Protein AF-0000000081413022 (afdb_homodimer)

Radius of gyration: 28.05 Å; Cα contacts (8 Å, |Δi|>4): 1231; chains: 2; bounding box: 84×84×66 Å

Solvent-accessible surface area (backbone atoms only — not comparable to full-atom values): 35913 Å² total; per-residue (Å²): 125,81,43,33,35,35,35,65,49,37,68,50,29,44,58,61,44,54,78,77,41,22,59,56,44,47,51,43,46,50,52,48,34,51,29,38,69,67,60,55,87,42,55,24,26,41,65,64,42,67,49,51,35,17,70,70,65,51,38,84,43,49,66,56,30,42,58,44,55,70,74,46,70,88,80,61,62,70,33,35,52,45,52,44,48,40,43,51,48,36,68,71,62,36,47,58,38,66,72,65,55,46,81,61,46,71,40,67,76,44,71,50,63,39,70,69,77,71,95,51,57,70,69,55,38,52,50,50,50,52,50,53,50,42,44,30,48,28,33,59,73,62,74,44,46,52,32,32,33,45,43,44,76,94,61,40,85,66,54,58,46,38,39,37,42,32,34,32,61,42,56,37,71,79,84,80,74,71,71,70,30,82,45,68,28,74,32,44,43,28,76,37,66,66,60,53,44,31,70,46,58,18,67,62,44,33,54,71,36,52,83,87,45,42,67,59,15,41,50,23,30,7,35,34,52,18,58,75,50,71,63,74,33,57,49,62,57,77,88,39,46,47,78,18,83,50,22,57,60,26,20,54,76,67,34,33,29,58,86,35,89,38,13,67,50,40,49,52,40,52,12,24,46,40,16,70,51,52,84,48,70,79,38,74,32,41,71,42,93,87,38,88,48,59,33,65,58,58,65,24,39,32,31,33,30,62,56,34,83,62,93,65,33,28,29,42,28,30,35,34,37,90,89,61,34,33,31,39,10,28,45,34,47,67,88,61,73,66,78,51,67,92,123,82,44,34,34,35,34,64,50,36,70,51,29,42,58,61,45,53,79,78,41,24,59,55,44,46,51,43,45,49,53,49,34,51,28,38,67,68,61,56,86,44,57,26,27,42,65,64,41,66,49,51,34,17,70,70,65,52,38,84,42,50,65,56,30,43,57,43,54,70,72,47,69,89,80,61,62,70,34,35,53,42,53,45,47,41,44,51,49,35,69,72,62,36,46,58,38,63,72,62,54,44,80,60,46,71,42,67,76,45,71,50,62,40,71,70,75,69,97,50,57,70,70,54,35,51,51,50,51,52,50,52,48,41,42,31,48,28,32,59,73,64,74,44,47,51,32,32,34,44,45,45,75,94,59,41,85,67,53,58,46,38,39,37,41,33,34,32,62,42,57,36,70,78,84,80,74,68,73,70,30,83,44,67,27,74,33,45,44,26,76,38,66,65,60,52,44,30,71,47,59,19,64,62,44,33,54,71,35,52,83,88,44,42,68,58,16,40,50,22,30,7,34,34,53,17,59,76,50,70,64,75,35,58,50,61,57,78,87,40,46,48,78,18,84,48,22,58,61,25,19,54,77,65,32,33,30,57,87,36,91,38,12,67,49,41,50,51,40,52,12,23,45,41,16,70,51,52,84,47,69,81,37,74,32,42,72,42,95,85,39,88,48,60,32,64,58,59,66,24,38,33,31,33,31,60,55,33,84,62,94,66,35,29,30,42,28,30,34,33,37,91,88,61,33,34,28,39,11,27,44,35,46,66,87,60,73,66,76,52,68,94

Organism: NCBI:txid198620

Foldseek 3Di:
DEAAEEALQLLCVLLQDDPVVNLQSLLQLQVLLVCLVLVVSGHAYEPPRVVVCVVVVCPPPLVSQQVSVVPDDPDRPDGSVRSSVSSVSCVVRGHYCPVLQPPKDFDFPDKDKPPQDPPDDPVVSVVVVVVVVRVQCCVFPVVHHYAYAHADRPCGVPDQKMKMWTFTQDMPPDPDDDPRDIGIGIHGYDPGPLVVLLPDQLLVCQLVDDPSCNLSSLQSLLSVVCVVVVNPWAFARSVQEEEDPCARVQCVVVQCGRPGDLVVLVSNQSSCVRRVHGPWDKAFDAPDPPDPHFDDDVQWTKIWTFSDDPDFGKIWIWIAHPVGRIYGFYIDTPVDDDGHDD/DEAAEEALQLLCVLLQDDPVVNLQSLLQLQVLLVCLVLVVSGHAYEPPRVVVCVVVVCPPPLVSQQVSVVPDDPDRPDGSVRSSVSSVSCVVRGHYCPVLQPPKDFDFPDKDKPPQDPPDDPVVSVVVVVVVVRVQCCVFPVVHHYAYAHADRPQRVPDQKMKMWTFTQDMPPDPDDDPRDIGIGIHGYDPGPLVVLLPDQLLVCQLVDDPSCNLSSLQSLLSVVCVVVVNPWAFARSVQEEEDPCARVQCVVVQCGRPGDLVVLVSNQSSCVRRVHGPWDKAFDAPDPPDPHFDDDVQWTKIWTFSDDPDFGKIWIWIAHPVGRIYGFYIDTPVDDDGHDD

Structure (mmCIF, N/CA/C/O backbone):
data_AF-0000000081413022-model_v1
#
loop_
_entity.id
_entity.type
_entity.pdbx_description
1 polymer 'Uncharacterized protein'
#
loop_
_atom_site.group_PDB
_atom_site.id
_atom_site.type_symbol
_atom_site.label_atom_id
_atom_site.label_alt_id
_atom_site.label_comp_id
_atom_site.label_asym_id
_atom_site.label_entity_id
_atom_site.label_seq_id
_atom_site.pdbx_PDB_ins_code
_atom_site.Cartn_x
_atom_site.Cartn_y
_atom_site.Cartn_z
_atom_site.occupancy
_atom_site.B_iso_or_equiv
_atom_site.auth_seq_id
_atom_site.auth_comp_id
_atom_site.auth_asym_id
_atom_site.auth_atom_id
_atom_site.pdbx_PDB_model_num
ATOM 1 N N . MET A 1 1 ? 10.328 12.555 19.672 1 69.25 1 MET A N 1
ATOM 2 C CA . MET A 1 1 ? 10.484 12.359 18.234 1 69.25 1 MET A CA 1
ATOM 3 C C . MET A 1 1 ? 9.523 13.258 17.453 1 69.25 1 MET A C 1
ATOM 5 O O . MET A 1 1 ? 8.398 13.508 17.906 1 69.25 1 MET A O 1
ATOM 9 N N . MET A 1 2 ? 10.023 13.953 16.344 1 83.88 2 MET A N 1
ATOM 10 C CA . MET A 1 2 ? 9.258 14.891 15.531 1 83.88 2 MET A CA 1
ATOM 11 C C . MET A 1 2 ? 8.172 14.172 14.742 1 83.88 2 MET A C 1
ATOM 13 O O . MET A 1 2 ? 8.43 13.133 14.133 1 83.88 2 MET A O 1
ATOM 17 N N . GLN A 1 3 ? 6.949 14.641 14.891 1 91.12 3 GLN A N 1
ATOM 18 C CA . GLN A 1 3 ? 5.816 14.102 14.148 1 91.12 3 GLN A CA 1
ATOM 19 C C . GLN A 1 3 ? 5.133 15.188 13.32 1 91.12 3 GLN A C 1
ATOM 21 O O . GLN A 1 3 ? 5.176 16.359 13.672 1 91.12 3 GLN A O 1
ATOM 26 N N . ALA A 1 4 ? 4.613 14.75 12.258 1 95.19 4 ALA A N 1
ATOM 27 C CA . ALA A 1 4 ? 3.939 15.719 11.398 1 95.19 4 ALA A CA 1
ATOM 28 C C . ALA A 1 4 ? 2.486 15.312 11.156 1 95.19 4 ALA A C 1
ATOM 30 O O . ALA A 1 4 ? 2.15 14.133 11.188 1 95.19 4 ALA A O 1
ATOM 31 N N . ILE A 1 5 ? 1.685 16.328 11.008 1 95.94 5 ILE A N 1
ATOM 32 C CA . ILE A 1 5 ? 0.286 16.141 10.641 1 95.94 5 ILE A CA 1
ATOM 33 C C . ILE A 1 5 ? 0.072 16.578 9.188 1 95.94 5 ILE A C 1
ATOM 35 O O . ILE A 1 5 ? 0.347 17.719 8.836 1 95.94 5 ILE A O 1
ATOM 39 N N . ILE A 1 6 ? -0.425 15.688 8.398 1 97.12 6 ILE A N 1
ATOM 40 C CA . ILE A 1 6 ? -0.642 15.945 6.977 1 97.12 6 ILE A CA 1
ATOM 41 C C . ILE A 1 6 ? -1.978 16.656 6.785 1 97.12 6 ILE A C 1
ATOM 43 O O . ILE A 1 6 ? -3.025 16.156 7.18 1 97.12 6 ILE A O 1
ATOM 47 N N . LYS A 1 7 ? -1.903 17.766 6.219 1 94.75 7 LYS A N 1
ATOM 48 C CA . LYS A 1 7 ? -3.119 18.469 5.824 1 94.75 7 LYS A CA 1
ATOM 49 C C . LYS A 1 7 ? -3.576 18.031 4.434 1 94.75 7 LYS A C 1
ATOM 51 O O . LYS A 1 7 ? -2.754 17.703 3.576 1 94.75 7 LYS A O 1
ATOM 56 N N . TYR A 1 8 ? -4.898 18.109 4.168 1 95.19 8 TYR A N 1
ATOM 57 C CA . TYR A 1 8 ? -5.391 17.578 2.895 1 95.19 8 TYR A CA 1
ATOM 58 C C . TYR A 1 8 ? -4.859 18.406 1.729 1 95.19 8 TYR A C 1
ATOM 60 O O . TYR A 1 8 ? -4.707 17.891 0.617 1 95.19 8 TYR A O 1
ATOM 68 N N . GLU A 1 9 ? -4.512 19.688 2.025 1 93.19 9 GLU A N 1
ATOM 69 C CA . GLU A 1 9 ? -3.947 20.531 0.98 1 93.19 9 GLU A CA 1
ATOM 70 C C . GLU A 1 9 ? -2.633 19.969 0.454 1 93.19 9 GLU A C 1
ATOM 72 O O . GLU A 1 9 ? -2.32 20.109 -0.731 1 93.19 9 GLU A O 1
ATOM 77 N N . TYR A 1 10 ? -1.907 19.328 1.352 1 95.19 10 TYR A N 1
ATOM 78 C CA . TYR A 1 10 ? -0.658 18.703 0.925 1 95.19 10 TYR A CA 1
ATOM 79 C C . TYR A 1 10 ? -0.926 17.469 0.068 1 95.19 10 TYR A C 1
ATOM 81 O O . TYR A 1 10 ? -0.227 17.234 -0.919 1 95.19 10 TYR A O 1
ATOM 89 N N . LEU A 1 11 ? -1.892 16.719 0.417 1 97 11 LEU A N 1
ATOM 90 C CA . LEU A 1 11 ? -2.232 15.5 -0.316 1 97 11 LEU A CA 1
ATOM 91 C C . LEU A 1 11 ? -2.621 15.82 -1.754 1 97 11 LEU A C 1
ATOM 93 O O . LEU A 1 11 ? -2.383 15.023 -2.662 1 97 11 LEU A O 1
ATOM 97 N N . LEU A 1 12 ? -3.229 16.984 -1.974 1 95.94 12 LEU A N 1
ATOM 98 C CA . LEU A 1 12 ? -3.717 17.359 -3.299 1 95.94 12 LEU A CA 1
ATOM 99 C C . LEU A 1 12 ? -2.76 18.328 -3.977 1 95.94 12 LEU A C 1
ATOM 101 O O . LEU A 1 12 ? -3.055 18.844 -5.059 1 95.94 12 LEU A O 1
ATOM 105 N N . SER A 1 13 ? -1.607 18.531 -3.42 1 94.19 13 SER A N 1
ATOM 106 C CA . SER A 1 13 ? -0.665 19.562 -3.846 1 94.19 13 SER A CA 1
ATOM 107 C C . SER A 1 13 ? -0.188 19.312 -5.273 1 94.19 13 SER A C 1
ATOM 109 O O . SER A 1 13 ? 0.051 20.266 -6.023 1 94.19 13 SER A O 1
ATOM 111 N N . PRO A 1 14 ? -0.034 18.047 -5.738 1 93.88 14 PRO A N 1
ATOM 112 C CA . PRO A 1 14 ? 0.399 17.859 -7.125 1 93.88 14 PRO A CA 1
ATOM 113 C C . PRO A 1 14 ? -0.559 18.5 -8.133 1 93.88 14 PRO A C 1
ATOM 115 O O . PRO A 1 14 ? -0.151 18.859 -9.242 1 93.88 14 PRO A O 1
ATOM 118 N N . ALA A 1 15 ? -1.826 18.625 -7.812 1 93.88 15 ALA A N 1
ATOM 119 C CA . ALA A 1 15 ? -2.822 19.188 -8.719 1 93.88 15 ALA A CA 1
ATOM 120 C C . ALA A 1 15 ? -2.684 20.703 -8.812 1 93.88 15 ALA A C 1
ATOM 122 O O . ALA A 1 15 ? -3.131 21.312 -9.781 1 93.88 15 ALA A O 1
ATOM 123 N N . PHE A 1 16 ? -2.062 21.297 -7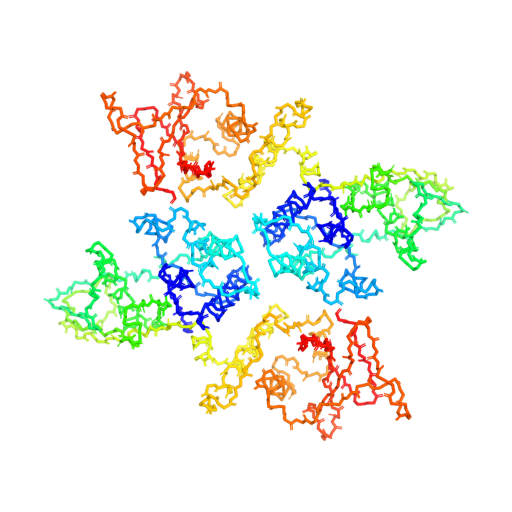.867 1 90.31 16 PHE A N 1
ATOM 124 C CA . PHE A 1 16 ? -2.102 22.75 -7.777 1 90.31 16 PHE A CA 1
ATOM 125 C C . PHE A 1 16 ? -0.706 23.344 -7.934 1 90.31 16 PHE A C 1
ATOM 127 O O . PHE A 1 16 ? -0.558 24.547 -8.172 1 90.31 16 PHE A O 1
ATOM 134 N N . GLY A 1 17 ? 0.267 22.562 -7.75 1 84.94 17 GLY A N 1
ATOM 135 C CA . GLY A 1 17 ? 1.635 23.047 -7.836 1 84.94 17 GLY A CA 1
ATOM 136 C C . GLY A 1 17 ? 2.078 23.328 -9.258 1 84.94 17 GLY A C 1
ATOM 137 O O . GLY A 1 17 ? 1.307 23.156 -10.203 1 84.94 17 GLY A O 1
ATOM 138 N N . SER A 1 18 ? 3.291 23.875 -9.32 1 85.88 18 SER A N 1
ATOM 139 C CA . SER A 1 18 ? 3.896 24.094 -10.633 1 85.88 18 SER A CA 1
ATOM 140 C C . SER A 1 18 ? 4.199 22.766 -11.32 1 85.88 18 SER A C 1
ATOM 142 O O . SER A 1 18 ? 4.188 21.703 -10.688 1 85.88 18 SER A O 1
ATOM 144 N N . ASP A 1 19 ? 4.48 22.812 -12.594 1 82.38 19 ASP A N 1
ATOM 145 C CA . ASP A 1 19 ? 4.809 21.609 -13.344 1 82.38 19 ASP A CA 1
ATOM 146 C C . ASP A 1 19 ? 6.043 20.922 -12.766 1 82.38 19 ASP A C 1
ATOM 148 O O . ASP A 1 19 ? 6.098 19.703 -12.688 1 82.38 19 ASP A O 1
ATOM 152 N N . ALA A 1 20 ? 6.93 21.75 -12.359 1 78.94 20 ALA A N 1
ATOM 153 C CA . ALA A 1 20 ? 8.156 21.219 -11.781 1 78.94 20 ALA A CA 1
ATOM 154 C C . ALA A 1 20 ? 7.883 20.531 -10.453 1 78.94 20 ALA A C 1
ATOM 156 O O . ALA A 1 20 ? 8.516 19.516 -10.133 1 78.94 20 ALA A O 1
ATOM 157 N N . ASP A 1 21 ? 6.887 21.031 -9.797 1 85.94 21 ASP A N 1
ATOM 158 C CA . ASP A 1 21 ? 6.594 20.5 -8.461 1 85.94 21 ASP A CA 1
ATOM 159 C C . ASP A 1 21 ? 5.738 19.234 -8.539 1 85.94 21 ASP A C 1
ATOM 161 O O . ASP A 1 21 ? 5.734 18.438 -7.613 1 85.94 21 ASP A O 1
ATOM 165 N N . MET A 1 22 ? 5.121 19.141 -9.648 1 89.88 22 MET A N 1
ATOM 166 C CA . MET A 1 22 ? 4.16 18.047 -9.758 1 89.88 22 MET A CA 1
ATOM 167 C C . MET A 1 22 ? 4.855 16.703 -9.625 1 89.88 22 MET A C 1
ATOM 169 O O . MET A 1 22 ? 4.359 15.805 -8.93 1 89.88 22 MET A O 1
ATOM 173 N N . LEU A 1 23 ? 5.953 16.594 -10.336 1 88.88 23 LEU A N 1
ATOM 174 C CA . LEU A 1 23 ? 6.68 15.32 -10.289 1 88.88 23 LEU A CA 1
ATOM 175 C C . LEU A 1 23 ? 7.203 15.047 -8.883 1 88.88 23 LEU A C 1
ATOM 177 O O . LEU A 1 23 ? 7.027 13.945 -8.359 1 88.88 23 LEU A O 1
ATOM 181 N N . ARG A 1 24 ? 7.824 16.031 -8.312 1 90 24 ARG A N 1
ATOM 182 C CA . ARG A 1 24 ? 8.391 15.898 -6.977 1 90 24 ARG A CA 1
ATOM 183 C C . ARG A 1 24 ? 7.305 15.578 -5.953 1 90 24 ARG A C 1
ATOM 185 O O . ARG A 1 24 ? 7.457 14.648 -5.152 1 90 24 ARG A O 1
ATOM 192 N N . LEU A 1 25 ? 6.242 16.312 -5.965 1 93.25 25 LEU A N 1
ATOM 193 C CA . LEU A 1 25 ? 5.164 16.141 -4.996 1 93.25 25 LEU A CA 1
ATOM 194 C C . LEU A 1 25 ? 4.492 14.781 -5.164 1 93.25 25 LEU A C 1
ATOM 196 O O . LEU A 1 25 ? 4.133 14.133 -4.18 1 93.25 25 LEU A O 1
ATOM 200 N N . SER A 1 26 ? 4.328 14.344 -6.426 1 94.12 26 SER A N 1
ATOM 201 C CA . SER A 1 26 ? 3.75 13.023 -6.672 1 94.12 26 SER A CA 1
ATOM 202 C C . SER A 1 26 ? 4.641 11.922 -6.121 1 94.12 26 SER A C 1
ATOM 204 O O . SER A 1 26 ? 4.152 10.977 -5.492 1 94.12 26 SER A O 1
ATOM 206 N N . SER A 1 27 ? 5.898 12.094 -6.336 1 92.38 27 SER A N 1
ATOM 207 C CA . SER A 1 27 ? 6.859 11.117 -5.84 1 92.38 27 SER A CA 1
ATOM 208 C C . SER A 1 27 ? 6.875 11.086 -4.312 1 92.38 27 SER A C 1
ATOM 210 O O . SER A 1 27 ? 7 10.023 -3.711 1 92.38 27 SER A O 1
ATOM 212 N N . GLU A 1 28 ? 6.789 12.172 -3.707 1 95.25 28 GLU A N 1
ATOM 213 C CA . GLU A 1 28 ? 6.766 12.258 -2.25 1 95.25 28 GLU A CA 1
ATOM 214 C C . GLU A 1 28 ? 5.5 11.633 -1.678 1 95.25 28 GLU A C 1
ATOM 216 O O . GLU A 1 28 ? 5.535 11.008 -0.614 1 95.25 28 GLU A O 1
ATOM 221 N N . LEU A 1 29 ? 4.395 11.82 -2.381 1 96.31 29 LEU A N 1
ATOM 222 C CA . LEU A 1 29 ? 3.16 11.18 -1.944 1 96.31 29 LEU A CA 1
ATOM 223 C C . LEU A 1 29 ? 3.279 9.664 -2.023 1 96.31 29 LEU A C 1
ATOM 225 O O . LEU A 1 29 ? 2.768 8.953 -1.158 1 96.31 29 LEU A O 1
ATOM 229 N N . GLU A 1 30 ? 3.902 9.25 -3.037 1 93.69 30 GLU A N 1
ATOM 230 C CA . GLU A 1 30 ? 4.125 7.816 -3.178 1 93.69 30 GLU A CA 1
ATOM 231 C C . GLU A 1 30 ? 4.953 7.27 -2.02 1 93.69 30 GLU A C 1
ATOM 233 O O . GLU A 1 30 ? 4.609 6.242 -1.434 1 93.69 30 GLU A O 1
ATOM 238 N N . MET A 1 31 ? 6.016 7.93 -1.749 1 94.62 31 MET A N 1
ATOM 239 C CA . MET A 1 31 ? 6.855 7.559 -0.616 1 94.62 31 MET A CA 1
ATOM 240 C C . MET A 1 31 ? 6.066 7.598 0.687 1 94.62 31 MET A C 1
ATOM 242 O O . MET A 1 31 ? 6.141 6.664 1.491 1 94.62 31 MET A O 1
ATOM 246 N N . LEU A 1 32 ? 5.324 8.609 0.859 1 96.62 32 LEU A N 1
ATOM 247 C CA . LEU A 1 32 ? 4.508 8.781 2.055 1 96.62 32 LEU A CA 1
ATOM 248 C C . LEU A 1 32 ? 3.514 7.637 2.205 1 96.62 32 LEU A C 1
ATOM 250 O O . LEU A 1 32 ? 3.334 7.105 3.303 1 96.62 32 LEU A O 1
ATOM 254 N N . SER A 1 33 ? 2.895 7.324 1.136 1 93.94 33 SER A N 1
ATOM 255 C CA . SER A 1 33 ? 1.945 6.215 1.146 1 93.94 33 SER A CA 1
ATOM 256 C C . SER A 1 33 ? 2.615 4.918 1.594 1 93.94 33 SER A C 1
ATOM 258 O O . SER A 1 33 ? 2.035 4.148 2.361 1 93.94 33 SER A O 1
ATOM 260 N N . GLU A 1 34 ? 3.793 4.68 1.158 1 90.88 34 GLU A N 1
ATOM 261 C CA . GLU A 1 34 ? 4.539 3.484 1.544 1 90.88 34 GLU A CA 1
ATOM 262 C C . GLU A 1 34 ? 4.898 3.514 3.027 1 90.88 34 GLU A C 1
ATOM 264 O O . GLU A 1 34 ? 4.816 2.492 3.711 1 90.88 34 GLU A O 1
ATOM 269 N N . HIS A 1 35 ? 5.328 4.652 3.484 1 94 35 HIS A N 1
ATOM 270 C CA . HIS A 1 35 ? 5.699 4.785 4.887 1 94 35 HIS A CA 1
ATOM 271 C C . HIS A 1 35 ? 4.5 4.57 5.801 1 94 35 HIS A C 1
ATOM 273 O O . HIS A 1 35 ? 4.629 3.98 6.875 1 94 35 HIS A O 1
ATOM 279 N N . ILE A 1 36 ? 3.385 5.039 5.359 1 92.88 36 ILE A N 1
ATOM 280 C CA . ILE A 1 36 ? 2.156 4.867 6.129 1 92.88 36 ILE A CA 1
ATOM 281 C C . ILE A 1 36 ? 1.753 3.395 6.141 1 92.88 36 ILE A C 1
ATOM 283 O O . ILE A 1 36 ? 1.407 2.848 7.188 1 92.88 36 ILE A O 1
ATOM 287 N N . ALA A 1 37 ? 1.854 2.814 5.031 1 85.69 37 ALA A N 1
ATOM 288 C CA . ALA A 1 37 ? 1.469 1.41 4.91 1 85.69 37 ALA A CA 1
ATOM 289 C C . ALA A 1 37 ? 2.361 0.522 5.773 1 85.69 37 ALA A C 1
ATOM 291 O O . ALA A 1 37 ? 1.892 -0.454 6.363 1 85.69 37 ALA A O 1
ATOM 292 N N . ALA A 1 38 ? 3.604 0.829 5.852 1 83.06 38 ALA A N 1
ATOM 293 C CA . ALA A 1 38 ? 4.57 0.029 6.598 1 83.06 38 ALA A CA 1
ATOM 294 C C . ALA A 1 38 ? 4.668 0.498 8.047 1 83.06 38 ALA A C 1
ATOM 296 O O . ALA A 1 38 ? 5.426 -0.066 8.836 1 83.06 38 ALA A O 1
ATOM 297 N N . ASP A 1 39 ? 3.936 1.571 8.391 1 80.75 39 ASP A N 1
ATOM 298 C CA . ASP A 1 39 ? 3.949 2.168 9.719 1 80.75 39 ASP A CA 1
ATOM 299 C C . ASP A 1 39 ? 5.363 2.564 10.133 1 80.75 39 ASP A C 1
ATOM 301 O O . ASP A 1 39 ? 5.801 2.262 11.242 1 80.75 39 ASP A O 1
ATOM 305 N N . LEU A 1 40 ? 6.07 3.119 9.164 1 83.75 40 LEU A N 1
ATOM 306 C CA . LEU A 1 40 ? 7.426 3.604 9.406 1 83.75 40 LEU A CA 1
ATOM 307 C C . LEU A 1 40 ? 7.402 5.004 10 1 83.75 40 LEU A C 1
ATOM 309 O O . LEU A 1 40 ? 7.73 5.98 9.328 1 83.75 40 LEU A O 1
ATOM 313 N N . GLU A 1 41 ? 7.004 5.152 11.312 1 83.12 41 GLU A N 1
ATOM 314 C CA . GLU A 1 41 ? 6.934 6.461 11.961 1 83.12 41 GLU A CA 1
ATOM 315 C C . GLU A 1 41 ? 6.367 7.516 11.008 1 83.12 41 GLU A C 1
ATOM 317 O O . GLU A 1 41 ? 6.949 8.586 10.844 1 83.12 41 GLU A O 1
ATOM 322 N N . ALA A 1 42 ? 5.379 7.113 10.32 1 90.75 42 ALA A N 1
ATOM 323 C CA . ALA A 1 42 ? 4.777 7.969 9.305 1 90.75 42 ALA A CA 1
ATOM 324 C C . ALA A 1 42 ? 3.967 9.094 9.938 1 90.75 42 ALA A C 1
ATOM 326 O O . ALA A 1 42 ? 3.486 8.961 11.062 1 90.75 42 ALA A O 1
ATOM 327 N N . PRO A 1 43 ? 3.879 10.211 9.227 1 94.75 43 PRO A N 1
ATOM 328 C CA . PRO A 1 43 ? 3.029 11.312 9.688 1 94.75 43 PRO A CA 1
ATOM 329 C C . PRO A 1 43 ? 1.57 10.898 9.859 1 94.75 43 PRO A C 1
ATOM 331 O O . PRO A 1 43 ? 1.142 9.883 9.297 1 94.75 43 PRO A O 1
ATOM 334 N N . MET A 1 44 ? 0.941 11.656 10.703 1 94.19 44 MET A N 1
ATOM 335 C CA . MET A 1 44 ? -0.495 11.477 10.891 1 94.19 44 MET A CA 1
ATOM 336 C C . MET A 1 44 ? -1.284 12.32 9.898 1 94.19 44 MET A C 1
ATOM 338 O O . MET A 1 44 ? -0.754 13.281 9.336 1 94.19 44 MET A O 1
ATOM 342 N N . ILE A 1 45 ? -2.471 11.938 9.75 1 95.06 45 ILE A N 1
ATOM 343 C CA . ILE A 1 45 ? -3.324 12.75 8.883 1 95.06 45 ILE A CA 1
ATOM 344 C C . ILE A 1 45 ? -4.273 13.586 9.742 1 95.06 45 ILE A C 1
ATOM 346 O O . ILE A 1 45 ? -4.68 13.156 10.828 1 95.06 45 ILE A O 1
ATOM 350 N N . GLU A 1 46 ? -4.617 14.734 9.273 1 93.94 46 GLU A N 1
ATOM 351 C CA . GLU A 1 46 ? -5.535 15.586 10.016 1 93.94 46 GLU A CA 1
ATOM 352 C C . GLU A 1 46 ? -6.902 14.922 10.172 1 93.94 46 GLU A C 1
ATOM 354 O O . GLU A 1 46 ? -7.301 14.109 9.344 1 93.94 46 GLU A O 1
ATOM 359 N N . GLU A 1 47 ? -7.535 15.312 11.234 1 89.75 47 GLU A N 1
ATOM 360 C CA . GLU A 1 47 ? -8.852 14.75 11.516 1 89.75 47 GLU A CA 1
ATOM 361 C C . GLU A 1 47 ? -9.844 15.07 10.398 1 89.75 47 GLU A C 1
ATOM 363 O O . GLU A 1 47 ? -9.836 16.172 9.859 1 89.75 47 GLU A O 1
ATOM 368 N N . ASP A 1 48 ? -10.656 14.094 10.055 1 89.94 48 ASP A N 1
ATOM 369 C CA . ASP A 1 48 ? -11.766 14.266 9.117 1 89.94 48 ASP A CA 1
ATOM 370 C C . ASP A 1 48 ? -11.266 14.688 7.738 1 89.94 48 ASP A C 1
ATOM 372 O O . ASP A 1 48 ? -11.891 15.508 7.07 1 89.94 48 ASP A O 1
ATOM 376 N N . THR A 1 49 ? -10.156 14.18 7.387 1 92.94 49 THR A N 1
ATOM 377 C CA . THR A 1 49 ? -9.492 14.57 6.152 1 92.94 49 THR A CA 1
ATOM 378 C C . THR A 1 49 ? -10.414 14.367 4.953 1 92.94 49 THR A C 1
ATOM 380 O O . THR A 1 49 ? -10.578 15.266 4.125 1 92.94 49 THR A O 1
ATOM 383 N N . LEU A 1 50 ? -11.039 13.25 4.832 1 91.44 50 LEU A N 1
ATOM 384 C CA . LEU A 1 50 ? -11.914 12.953 3.701 1 91.44 50 LEU A CA 1
ATOM 385 C C . LEU A 1 50 ? -13.055 13.969 3.621 1 91.44 50 LEU A C 1
ATOM 387 O O . LEU A 1 50 ? -13.344 14.5 2.547 1 91.44 50 LEU A O 1
ATOM 391 N N . ASN A 1 51 ? -13.672 14.242 4.691 1 89.81 51 ASN A N 1
ATOM 392 C CA . ASN A 1 51 ? -14.781 15.188 4.723 1 89.81 51 ASN A CA 1
ATOM 393 C C . ASN A 1 51 ? -14.336 16.594 4.363 1 89.81 51 ASN A C 1
ATOM 395 O O . ASN A 1 51 ? -15.07 17.344 3.719 1 89.81 51 ASN A O 1
ATOM 399 N N . ARG A 1 52 ? -13.234 16.906 4.801 1 91.62 52 ARG A N 1
ATOM 400 C CA . ARG A 1 52 ? -12.695 18.234 4.469 1 91.62 52 ARG A CA 1
ATOM 401 C C . ARG A 1 52 ? -12.438 18.359 2.973 1 91.62 52 ARG A C 1
ATOM 403 O O . ARG A 1 52 ? -12.688 19.406 2.379 1 91.62 52 ARG A O 1
ATOM 410 N N . MET A 1 53 ? -11.922 17.344 2.361 1 92.81 53 MET A N 1
ATOM 411 C CA . MET A 1 53 ? -11.734 17.328 0.915 1 92.81 53 MET A CA 1
ATOM 412 C C . MET A 1 53 ? -13.07 17.453 0.188 1 92.81 53 MET A C 1
ATOM 414 O O . MET A 1 53 ? -13.172 18.156 -0.818 1 92.81 53 MET A O 1
ATOM 418 N N . ILE A 1 54 ? -14.055 16.781 0.706 1 90 54 ILE A N 1
ATOM 419 C CA . ILE A 1 54 ? -15.383 16.812 0.116 1 90 54 ILE A CA 1
ATOM 420 C C . ILE A 1 54 ? -15.969 18.219 0.223 1 90 54 ILE A C 1
ATOM 422 O O . ILE A 1 54 ? -16.484 18.75 -0.761 1 90 54 ILE A O 1
ATOM 426 N N . GLU A 1 55 ? -15.859 18.812 1.39 1 87.31 55 GLU A N 1
ATOM 427 C CA . GLU A 1 55 ? -16.391 20.156 1.629 1 87.31 55 GLU A CA 1
ATOM 428 C C . GLU A 1 55 ? -15.703 21.188 0.735 1 87.31 55 GLU A C 1
ATOM 430 O O . GLU A 1 55 ? -16.328 22.156 0.313 1 87.31 55 GLU A O 1
ATOM 435 N N . ALA A 1 56 ? -14.477 20.922 0.447 1 89.56 56 ALA A N 1
ATOM 436 C CA . ALA A 1 56 ? -13.719 21.828 -0.416 1 89.56 56 ALA A CA 1
ATOM 437 C C . ALA A 1 56 ? -14.039 21.578 -1.887 1 89.56 56 ALA A C 1
ATOM 439 O O . ALA A 1 56 ? -13.57 22.312 -2.764 1 89.56 56 ALA A O 1
ATOM 440 N N . GLY A 1 57 ? -14.867 20.531 -2.184 1 87.81 57 GLY A N 1
ATOM 441 C CA . GLY A 1 57 ? -15.219 20.203 -3.557 1 87.81 57 GLY A CA 1
ATOM 442 C C . GLY A 1 57 ? -14.109 19.484 -4.305 1 87.81 57 GLY A C 1
ATOM 443 O O . GLY A 1 57 ? -14.047 19.531 -5.535 1 87.81 57 GLY A O 1
ATOM 444 N N . LEU A 1 58 ? -13.242 18.812 -3.545 1 92.38 58 LEU A N 1
ATOM 445 C CA . LEU A 1 58 ? -12.039 18.281 -4.16 1 92.38 58 LEU A CA 1
ATOM 446 C C . LEU A 1 58 ? -12.031 16.75 -4.105 1 92.38 58 LEU A C 1
ATOM 448 O O . LEU A 1 58 ? -11.031 16.125 -4.438 1 92.38 58 LEU A O 1
ATOM 452 N N . TYR A 1 59 ? -13.148 16.141 -3.701 1 90 59 TYR A N 1
ATOM 453 C CA . TYR A 1 59 ? -13.328 14.688 -3.66 1 90 59 TYR A CA 1
ATOM 454 C C . TYR A 1 59 ? -14.633 14.281 -4.336 1 90 59 TYR A C 1
ATOM 456 O O . TYR A 1 59 ? -15.656 14.945 -4.176 1 90 59 TYR A O 1
ATOM 464 N N . PRO A 1 60 ? -14.688 13.141 -5.07 1 88.25 60 PRO A N 1
ATOM 465 C CA . PRO A 1 60 ? -13.516 12.406 -5.566 1 88.25 60 PRO A CA 1
ATOM 466 C C . PRO A 1 60 ? -12.586 13.281 -6.402 1 88.25 60 PRO A C 1
ATOM 468 O O . PRO A 1 60 ? -13.031 14.25 -7.027 1 88.25 60 PRO A O 1
ATOM 471 N N . SER A 1 61 ? -11.281 12.938 -6.406 1 92.38 61 SER A N 1
ATOM 472 C CA . SER A 1 61 ? -10.281 13.859 -6.926 1 92.38 61 SER A CA 1
ATOM 473 C C . SER A 1 61 ? -9.875 13.492 -8.352 1 92.38 61 SER A C 1
ATOM 475 O O . SER A 1 61 ? -8.969 14.094 -8.922 1 92.38 61 SER A O 1
ATOM 477 N N . THR A 1 62 ? -10.461 12.547 -8.984 1 90.12 62 THR A N 1
ATOM 478 C CA . THR A 1 62 ? -10.062 12.047 -10.297 1 90.12 62 THR A CA 1
ATOM 479 C C . THR A 1 62 ? -10.125 13.156 -11.344 1 90.12 62 THR A C 1
ATOM 481 O O . THR A 1 62 ? -9.172 13.352 -12.102 1 90.12 62 THR A O 1
ATOM 484 N N . ASP A 1 63 ? -11.242 13.883 -11.391 1 90.38 63 ASP A N 1
ATOM 485 C CA . ASP A 1 63 ? -11.406 14.945 -12.383 1 90.38 63 ASP A CA 1
ATOM 486 C C . ASP A 1 63 ? -10.367 16.047 -12.18 1 90.38 63 ASP A C 1
ATOM 488 O O . ASP A 1 63 ? -9.867 16.625 -13.148 1 90.38 63 ASP A O 1
ATOM 492 N N . LEU A 1 64 ? -10.141 16.297 -10.945 1 93.94 64 LEU A N 1
ATOM 493 C CA . LEU A 1 64 ? -9.148 17.312 -10.609 1 93.94 64 LEU A CA 1
ATOM 494 C C . LEU A 1 64 ? -7.793 16.969 -11.219 1 93.94 64 LEU A C 1
ATOM 496 O O . LEU A 1 64 ? -7.18 17.812 -11.883 1 93.94 64 LEU A O 1
ATOM 500 N N . PHE A 1 65 ? -7.348 15.781 -11.094 1 94.62 65 PHE A N 1
ATOM 501 C CA . PHE A 1 65 ? -6.027 15.375 -11.562 1 94.62 65 PHE A CA 1
ATOM 502 C C . PHE A 1 65 ? -6.035 15.141 -13.062 1 94.62 65 PHE A C 1
ATOM 504 O O . PHE A 1 65 ? -5.035 15.383 -13.742 1 94.62 65 PHE A O 1
ATOM 511 N N . GLN A 1 66 ? -7.141 14.695 -13.586 1 92.69 66 GLN A N 1
ATOM 512 C CA . GLN A 1 66 ? -7.246 14.555 -15.031 1 92.69 66 GLN A CA 1
ATOM 513 C C . GLN A 1 66 ? -7.074 15.906 -15.727 1 92.69 66 GLN A C 1
ATOM 515 O O . GLN A 1 66 ? -6.355 16.016 -16.719 1 92.69 66 GLN A O 1
ATOM 520 N N . GLU A 1 67 ? -7.734 16.875 -15.188 1 93.56 67 GLU A N 1
ATOM 521 C CA . GLU A 1 67 ? -7.629 18.219 -15.75 1 93.56 67 GLU A CA 1
ATOM 522 C C . GLU A 1 67 ? -6.199 18.734 -15.656 1 93.56 67 GLU A C 1
ATOM 524 O O . GLU A 1 67 ? -5.672 19.297 -16.625 1 93.56 67 GLU A O 1
ATOM 529 N N . ARG A 1 68 ? -5.617 18.562 -14.5 1 93.44 68 ARG A N 1
ATOM 530 C CA . ARG A 1 68 ? -4.258 19.047 -14.281 1 93.44 68 ARG A CA 1
ATOM 531 C C . ARG A 1 68 ? -3.273 18.359 -15.219 1 93.44 68 ARG A C 1
ATOM 533 O O . ARG A 1 68 ? -2.408 19 -15.812 1 93.44 68 ARG A O 1
ATOM 540 N N . LEU A 1 69 ? -3.346 17.109 -15.367 1 91.56 69 LEU A N 1
ATOM 541 C CA . LEU A 1 69 ? -2.396 16.312 -16.141 1 91.56 69 LEU A CA 1
ATOM 542 C C . LEU A 1 69 ? -2.582 16.547 -17.625 1 91.56 69 LEU A C 1
ATOM 544 O O . LEU A 1 69 ? -1.634 16.406 -18.406 1 91.56 69 LEU A O 1
ATOM 548 N N . SER A 1 70 ? -3.818 16.891 -18.031 1 90.5 70 SER A N 1
ATOM 549 C CA . SER A 1 70 ? -4.086 17.172 -19.438 1 90.5 70 SER A CA 1
ATOM 550 C C . SER A 1 70 ? -3.303 18.391 -19.922 1 90.5 70 SER A C 1
ATOM 552 O O . SER A 1 70 ? -3.066 18.547 -21.125 1 90.5 70 SER A O 1
ATOM 554 N N . LYS A 1 71 ? -2.871 19.203 -18.969 1 89.62 71 LYS A N 1
ATOM 555 C CA . LYS A 1 71 ? -2.162 20.438 -19.297 1 89.62 71 LYS A CA 1
ATOM 556 C C . LYS A 1 71 ? -0.652 20.219 -19.297 1 89.62 71 LYS A C 1
ATOM 558 O O . LYS A 1 71 ? 0.11 21.125 -19.641 1 89.62 71 LYS A O 1
ATOM 563 N N . LEU A 1 72 ? -0.215 19.078 -18.922 1 87.56 72 LEU A N 1
ATOM 564 C CA . LEU A 1 72 ? 1.213 18.797 -18.844 1 87.56 72 LEU A CA 1
ATOM 565 C C . LEU A 1 72 ? 1.717 18.172 -20.141 1 87.56 72 LEU A C 1
ATOM 567 O O . LEU A 1 72 ? 0.938 17.594 -20.906 1 87.56 72 LEU A O 1
ATOM 571 N N . PRO A 1 73 ? 3.01 18.391 -20.312 1 78.75 73 PRO A N 1
ATOM 572 C CA . PRO A 1 73 ? 3.598 17.75 -21.484 1 78.75 73 PRO A CA 1
ATOM 573 C C . PRO A 1 73 ? 3.477 16.219 -21.453 1 78.75 73 PRO A C 1
ATOM 575 O O . PRO A 1 73 ? 3.295 15.641 -20.391 1 78.75 73 PRO A O 1
ATOM 578 N N . LYS A 1 74 ? 3.604 15.727 -22.656 1 78.19 74 LYS A N 1
ATOM 579 C CA . LYS A 1 74 ? 3.557 14.273 -22.781 1 78.19 74 LYS A CA 1
ATOM 580 C C . LYS A 1 74 ? 4.734 13.617 -22.062 1 78.19 74 LYS A C 1
ATOM 582 O O . LYS A 1 74 ? 5.832 14.18 -22.031 1 78.19 74 LYS A O 1
ATOM 587 N N . GLY A 1 75 ? 4.551 12.547 -21.484 1 79.12 75 GLY A N 1
ATOM 588 C CA . GLY A 1 75 ? 5.645 11.797 -20.875 1 79.12 75 GLY A CA 1
ATOM 589 C C . GLY A 1 75 ? 5.672 11.883 -19.375 1 79.12 75 GLY A C 1
ATOM 590 O O . GLY A 1 75 ? 6.59 11.359 -18.734 1 79.12 75 GLY A O 1
ATOM 591 N N . PHE A 1 76 ? 4.785 12.578 -18.766 1 86.38 76 PHE A N 1
ATOM 592 C CA . PHE A 1 76 ? 4.703 12.594 -17.312 1 86.38 76 PHE A CA 1
ATOM 593 C C . PHE A 1 76 ? 4.457 11.195 -16.766 1 86.38 76 PHE A C 1
ATOM 595 O O . PHE A 1 76 ? 3.586 10.477 -17.25 1 86.38 76 PHE A 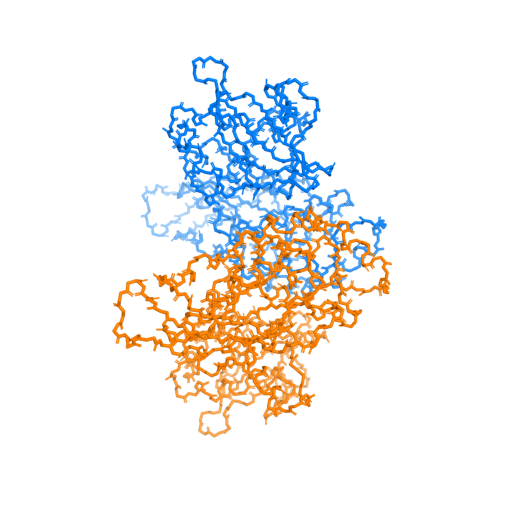O 1
ATOM 602 N N . PRO A 1 77 ? 5.277 10.828 -15.805 1 87.25 77 PRO A N 1
ATOM 603 C CA . PRO A 1 77 ? 5.293 9.414 -15.422 1 87.25 77 PRO A CA 1
ATOM 604 C C . PRO A 1 77 ? 4.023 8.992 -14.688 1 87.25 77 PRO A C 1
ATOM 606 O O . PRO A 1 77 ? 3.672 7.809 -14.688 1 87.25 77 PRO A O 1
ATOM 609 N N . TYR A 1 78 ? 3.309 9.906 -14.094 1 91.06 78 TYR A N 1
ATOM 610 C CA . TYR A 1 78 ? 2.113 9.57 -13.336 1 91.06 78 TYR A CA 1
ATOM 611 C C . TYR A 1 78 ? 0.852 9.844 -14.141 1 91.06 78 TYR A C 1
ATOM 613 O O . TYR A 1 78 ? 0.827 10.766 -14.969 1 91.06 78 TYR A O 1
ATOM 621 N N . CYS A 1 79 ? -0.184 9.062 -13.922 1 92.06 79 CYS A N 1
ATOM 622 C CA . CYS A 1 79 ? -1.514 9.352 -14.445 1 92.06 79 CYS A CA 1
ATOM 623 C C . CYS A 1 79 ? -2.473 9.719 -13.32 1 92.06 79 CYS A C 1
ATOM 625 O O . CYS A 1 79 ? -2.119 9.633 -12.148 1 92.06 79 CYS A O 1
ATOM 627 N N . ALA A 1 80 ? -3.619 10.219 -13.695 1 92.94 80 ALA A N 1
ATOM 628 C CA . ALA A 1 80 ? -4.594 10.68 -12.703 1 92.94 80 ALA A CA 1
ATOM 629 C C . ALA A 1 80 ? -4.992 9.539 -11.766 1 92.94 80 ALA A C 1
ATOM 631 O O . ALA A 1 80 ? -5.051 9.727 -10.547 1 92.94 80 ALA A O 1
ATOM 632 N N . HIS A 1 81 ? -5.191 8.414 -12.281 1 90.56 81 HIS A N 1
ATOM 633 C CA . HIS A 1 81 ? -5.586 7.242 -11.508 1 90.56 81 HIS A CA 1
ATOM 634 C C . HIS A 1 81 ? -4.539 6.898 -10.453 1 90.56 81 HIS A C 1
ATOM 636 O O . HIS A 1 81 ? -4.879 6.586 -9.312 1 90.56 81 HIS A O 1
ATOM 642 N N . ASP A 1 82 ? -3.346 6.984 -10.852 1 91.62 82 ASP A N 1
ATOM 643 C CA . ASP A 1 82 ? -2.223 6.668 -9.977 1 91.62 82 ASP A CA 1
ATOM 644 C C . ASP A 1 82 ? -2.189 7.602 -8.766 1 91.62 82 ASP A C 1
ATOM 646 O O . ASP A 1 82 ? -2.164 7.141 -7.621 1 91.62 82 ASP A O 1
ATOM 650 N N . ILE A 1 83 ? -2.26 8.797 -9.016 1 94.69 83 ILE A N 1
ATOM 651 C CA . ILE A 1 83 ? -2.145 9.789 -7.957 1 94.69 83 ILE A CA 1
ATOM 652 C C . ILE A 1 83 ? -3.355 9.703 -7.031 1 94.69 83 ILE A C 1
ATOM 654 O O . ILE A 1 83 ? -3.211 9.734 -5.805 1 94.69 83 ILE A O 1
ATOM 658 N N . VAL A 1 84 ? -4.539 9.609 -7.59 1 93.81 84 VAL A N 1
ATOM 659 C CA . VAL A 1 84 ? -5.766 9.531 -6.805 1 93.81 84 VAL A CA 1
ATOM 660 C C . VAL A 1 84 ? -5.723 8.297 -5.902 1 93.81 84 VAL A C 1
ATOM 662 O O . VAL A 1 84 ? -6.113 8.367 -4.734 1 93.81 84 VAL A O 1
ATOM 665 N N . HIS A 1 85 ? -5.199 7.281 -6.367 1 90.44 85 HIS A N 1
ATOM 666 C CA . HIS A 1 85 ? -5.086 6.062 -5.578 1 90.44 85 HIS A CA 1
ATOM 667 C C . HIS A 1 85 ? -4.105 6.246 -4.422 1 90.44 85 HIS A C 1
ATOM 669 O O . HIS A 1 85 ? -4.34 5.746 -3.32 1 90.44 85 HIS A O 1
ATOM 675 N N . ILE A 1 86 ? -3.039 6.84 -4.746 1 93.44 86 ILE A N 1
ATOM 676 C CA . ILE A 1 86 ? -2.059 7.129 -3.707 1 93.44 86 ILE A CA 1
ATOM 677 C C . ILE A 1 86 ? -2.709 7.957 -2.602 1 93.44 86 ILE A C 1
ATOM 679 O O . ILE A 1 86 ? -2.6 7.625 -1.42 1 93.44 86 ILE A O 1
ATOM 683 N N . VAL A 1 87 ? -3.432 8.945 -2.98 1 95.94 87 VAL A N 1
ATOM 684 C CA . VAL A 1 87 ? -4.078 9.852 -2.033 1 95.94 87 VAL A CA 1
ATOM 685 C C . VAL A 1 87 ? -5.109 9.078 -1.211 1 95.94 87 VAL A C 1
ATOM 687 O O . VAL A 1 87 ? -5.137 9.188 0.018 1 95.94 87 VAL A O 1
ATOM 690 N N . ASN A 1 88 ? -5.898 8.336 -1.859 1 90.44 88 ASN A N 1
ATOM 691 C CA . ASN A 1 88 ? -6.941 7.578 -1.178 1 90.44 88 ASN A CA 1
ATOM 692 C C . ASN A 1 88 ? -6.348 6.57 -0.196 1 90.44 88 ASN A C 1
ATOM 694 O O . ASN A 1 88 ? -6.902 6.352 0.884 1 90.44 88 ASN A O 1
ATOM 698 N N . ARG A 1 89 ? -5.289 6.012 -0.562 1 88.69 89 ARG A N 1
ATOM 699 C CA . ARG A 1 89 ? -4.613 5.074 0.329 1 88.69 89 ARG A CA 1
ATOM 700 C C . ARG A 1 89 ? -4.121 5.773 1.589 1 88.69 89 ARG A C 1
ATOM 702 O O . ARG A 1 89 ? -4.227 5.23 2.691 1 88.69 89 ARG A O 1
ATOM 709 N N . ILE A 1 90 ? -3.57 6.879 1.396 1 94.44 90 ILE A N 1
ATOM 710 C CA . ILE A 1 90 ? -3.074 7.648 2.531 1 94.44 90 ILE A CA 1
ATOM 711 C C . ILE A 1 90 ? -4.23 8 3.465 1 94.44 90 ILE A C 1
ATOM 713 O O . ILE A 1 90 ? -4.137 7.812 4.68 1 94.44 90 ILE A O 1
ATOM 717 N N . VAL A 1 91 ? -5.316 8.438 2.926 1 92.88 91 VAL A N 1
ATOM 718 C CA . VAL A 1 91 ? -6.469 8.883 3.701 1 92.88 91 VAL A CA 1
ATOM 719 C C . VAL A 1 91 ? -7.09 7.699 4.441 1 92.88 91 VAL A C 1
ATOM 721 O O . VAL A 1 91 ? -7.535 7.84 5.582 1 92.88 91 VAL A O 1
ATOM 724 N N . GLN A 1 92 ? -7.074 6.594 3.887 1 83.38 92 GLN A N 1
ATOM 725 C CA . GLN A 1 92 ? -7.727 5.418 4.457 1 83.38 92 GLN A CA 1
ATOM 726 C C . GLN A 1 92 ? -6.852 4.766 5.523 1 83.38 92 GLN A C 1
ATOM 728 O O . GLN A 1 92 ? -7.359 4.27 6.527 1 83.38 92 GLN A O 1
ATOM 733 N N . ARG A 1 93 ? -5.547 4.812 5.348 1 85.31 93 ARG A N 1
ATOM 734 C CA . ARG A 1 93 ? -4.668 4.016 6.195 1 85.31 93 ARG A CA 1
ATOM 735 C C . ARG A 1 93 ? -3.939 4.898 7.207 1 85.31 93 ARG A C 1
ATOM 737 O O . ARG A 1 93 ? -3.377 4.398 8.18 1 85.31 93 ARG A O 1
ATOM 744 N N . GLY A 1 94 ? -3.953 6.172 6.887 1 89.38 94 GLY A N 1
ATOM 745 C CA . GLY A 1 94 ? -3.232 7.066 7.777 1 89.38 94 GLY A CA 1
ATOM 746 C C . GLY A 1 94 ? -3.836 7.141 9.164 1 89.38 94 GLY A C 1
ATOM 747 O O . GLY A 1 94 ? -5.059 7.082 9.32 1 89.38 94 GLY A O 1
ATOM 748 N N . ARG A 1 95 ? -2.945 7.273 10.164 1 88.56 95 ARG A N 1
ATOM 749 C CA . ARG A 1 95 ? -3.389 7.516 11.531 1 88.56 95 ARG A CA 1
ATOM 750 C C . ARG A 1 95 ? -3.934 8.93 11.695 1 88.56 95 ARG A C 1
ATOM 752 O O . ARG A 1 95 ? -3.332 9.891 11.211 1 88.56 95 ARG A O 1
ATOM 759 N N . CYS A 1 96 ? -5.016 8.938 12.375 1 87.75 96 CYS A N 1
ATOM 760 C CA . CYS A 1 96 ? -5.672 10.227 12.555 1 87.75 96 CYS A CA 1
ATOM 761 C C . CYS A 1 96 ? -5.055 10.992 13.719 1 87.75 96 CYS A C 1
ATOM 763 O O . CYS A 1 96 ? -4.758 10.414 14.766 1 87.75 96 CYS A O 1
ATOM 765 N N . ALA A 1 97 ? -4.898 12.273 13.531 1 86.81 97 ALA A N 1
ATOM 766 C CA . ALA A 1 97 ? -4.285 13.141 14.531 1 86.81 97 ALA A CA 1
ATOM 767 C C . ALA A 1 97 ? -5.246 13.414 15.68 1 86.81 97 ALA A C 1
ATOM 769 O O . ALA A 1 97 ? -4.875 14.055 16.672 1 86.81 97 ALA A O 1
ATOM 770 N N . SER A 1 98 ? -6.434 12.969 15.57 1 73 98 SER A N 1
ATOM 771 C CA . SER A 1 98 ? -7.375 13.211 16.656 1 73 98 SER A CA 1
ATOM 772 C C . SER A 1 98 ? -6.816 12.742 18 1 73 98 SER A C 1
ATOM 774 O O . SER A 1 98 ? -7.172 13.273 19.047 1 73 98 SER A O 1
ATOM 776 N N . ASN A 1 99 ? -5.914 11.93 17.906 1 59.94 99 ASN A N 1
ATOM 777 C CA . ASN A 1 99 ? -5.348 11.359 19.125 1 59.94 99 ASN A CA 1
ATOM 778 C C . ASN A 1 99 ? -4.297 12.281 19.734 1 59.94 99 ASN A C 1
ATOM 780 O O . ASN A 1 99 ? -3.848 12.055 20.875 1 59.94 99 ASN A O 1
ATOM 784 N N . ILE A 1 100 ? -3.791 13.18 18.906 1 63.5 100 ILE A N 1
ATOM 785 C CA . ILE A 1 100 ? -2.785 14.094 19.438 1 63.5 100 ILE A CA 1
ATOM 786 C C . ILE A 1 100 ? -3.461 15.18 20.266 1 63.5 100 ILE A C 1
ATOM 788 O O . ILE A 1 100 ? -2.785 16 20.891 1 63.5 100 ILE A O 1
ATOM 792 N N . ALA A 1 101 ? -4.781 15.117 20.203 1 63.09 101 ALA A N 1
ATOM 793 C CA . ALA A 1 101 ? -5.504 16.094 21.016 1 63.09 101 ALA A CA 1
ATOM 794 C C . ALA A 1 101 ? -5.004 16.094 22.453 1 63.09 101 ALA A C 1
ATOM 796 O O . ALA A 1 101 ? -4.926 15.031 23.094 1 63.09 101 ALA A O 1
ATOM 797 N N . SER A 1 102 ? -4.301 17.25 22.625 1 69.31 102 SER A N 1
ATOM 798 C CA . SER A 1 102 ? -3.844 17.469 24 1 69.31 102 SER A CA 1
ATOM 799 C C . SER A 1 102 ? -4.922 17.078 25 1 69.31 102 SER A C 1
ATOM 801 O O . SER A 1 102 ? -6.113 17.266 24.75 1 69.31 102 SER A O 1
ATOM 803 N N . THR A 1 103 ? -4.52 16.469 25.875 1 74.06 103 THR A N 1
ATOM 804 C CA . THR A 1 103 ? -5.414 16.156 26.984 1 74.06 103 THR A CA 1
ATOM 805 C C . THR A 1 103 ? -5.711 17.391 27.812 1 74.06 103 THR A C 1
ATOM 807 O O . THR A 1 103 ? -6.57 17.375 28.703 1 74.06 103 THR A O 1
ATOM 810 N N . LEU A 1 104 ? -5.07 18.438 27.422 1 87.25 104 LEU A N 1
ATOM 811 C CA . LEU A 1 104 ? -5.203 19.656 28.234 1 87.25 104 LEU A CA 1
ATOM 812 C C . LEU A 1 104 ? -6.312 20.547 27.688 1 87.25 104 LEU A C 1
ATOM 814 O O . LEU A 1 104 ? -6.469 20.688 26.469 1 87.25 104 LEU A O 1
ATOM 818 N N . ASP A 1 105 ? -7.066 20.938 28.531 1 89.38 105 ASP A N 1
ATOM 819 C CA . ASP A 1 105 ? -8.031 22 28.25 1 89.38 105 ASP A CA 1
ATOM 820 C C . ASP A 1 105 ? -7.543 23.344 28.781 1 89.38 105 ASP A C 1
ATOM 822 O O . ASP A 1 105 ? -7.395 23.531 29.984 1 89.38 105 ASP A O 1
ATOM 826 N N . VAL A 1 106 ? -7.309 24.234 27.906 1 93.5 106 VAL A N 1
ATOM 827 C CA . VAL A 1 106 ? -6.719 25.516 28.312 1 93.5 106 VAL A CA 1
ATOM 828 C C . VAL A 1 106 ? -7.719 26.641 28.094 1 93.5 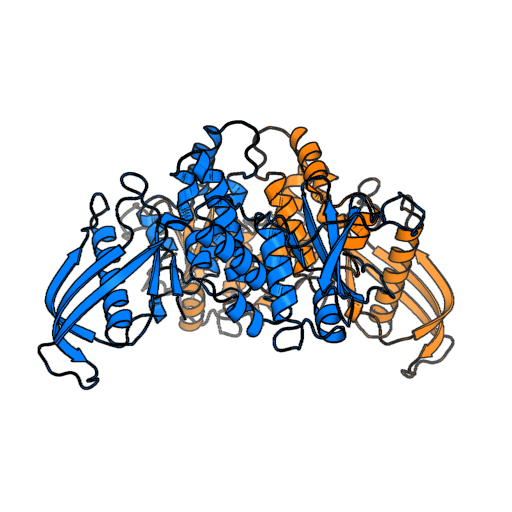106 VAL A C 1
ATOM 830 O O . VAL A 1 106 ? -8.289 26.766 27.016 1 93.5 106 VAL A O 1
ATOM 833 N N . GLU A 1 107 ? -7.957 27.406 29.094 1 95.38 107 GLU A N 1
ATOM 834 C CA . GLU A 1 107 ? -8.727 28.641 28.969 1 95.38 107 GLU A CA 1
ATOM 835 C C . GLU A 1 107 ? -7.812 29.844 28.75 1 95.38 107 GLU A C 1
ATOM 837 O O . GLU A 1 107 ? -6.91 30.094 29.562 1 95.38 107 GLU A O 1
ATOM 842 N N . TRP A 1 108 ? -8.125 30.578 27.734 1 95.56 108 TRP A N 1
ATOM 843 C CA . TRP A 1 108 ? -7.227 31.656 27.344 1 95.56 108 TRP A CA 1
ATOM 844 C C . TRP A 1 108 ? -7.812 33 27.719 1 95.56 108 TRP A C 1
ATOM 846 O O . TRP A 1 108 ? -9 33.281 27.5 1 95.56 108 TRP A O 1
ATOM 856 N N . GLN A 1 109 ? -6.918 33.906 28.297 1 96.31 109 GLN A N 1
ATOM 857 C CA . GLN A 1 109 ? -7.27 35.312 28.422 1 96.31 109 GLN A CA 1
ATOM 858 C C . GLN A 1 109 ? -7.168 36.031 27.094 1 96.31 109 GLN A C 1
ATOM 860 O O . GLN A 1 109 ? -8.023 36.875 26.766 1 96.31 109 GLN A O 1
ATOM 865 N N . GLU A 1 110 ? -6.094 35.781 26.469 1 95.88 110 GLU A N 1
ATOM 866 C CA . GLU A 1 110 ? -5.793 36.281 25.125 1 95.88 110 GLU A CA 1
ATOM 867 C C . GLU A 1 110 ? -4.973 35.281 24.328 1 95.88 110 GLU A C 1
ATOM 869 O O . GLU A 1 110 ? -4.215 34.5 24.906 1 95.88 110 GLU A O 1
ATOM 874 N N . LYS A 1 111 ? -5.258 35.219 23.125 1 95.06 111 LYS A N 1
ATOM 875 C CA . LYS A 1 111 ? -4.461 34.344 22.25 1 95.06 111 LYS A CA 1
ATOM 876 C C . LYS A 1 111 ? -4.41 34.906 20.844 1 95.06 111 LYS A C 1
ATOM 878 O O . LYS A 1 111 ? -5.289 35.656 20.438 1 95.06 111 LYS A O 1
ATOM 883 N N . SER A 1 112 ? -3.338 34.625 20.156 1 94.75 112 SER A N 1
ATOM 884 C CA . SER A 1 112 ? -3.176 35.031 18.766 1 94.75 112 SER A CA 1
ATOM 885 C C . SER A 1 112 ? -2.34 34.031 17.984 1 94.75 112 SER A C 1
ATOM 887 O O . SER A 1 112 ? -1.517 33.312 18.562 1 94.75 112 SER A O 1
ATOM 889 N N . LEU A 1 113 ? -2.701 33.906 16.781 1 92.25 113 LEU A N 1
ATOM 890 C CA . LEU A 1 113 ? -1.978 33.062 15.828 1 92.25 113 LEU A CA 1
ATOM 891 C C . LEU A 1 113 ? -1.445 33.875 14.664 1 92.25 113 LEU A C 1
ATOM 893 O O . LEU A 1 113 ? -2.156 34.719 14.125 1 92.25 113 LEU A O 1
ATOM 897 N N . SER A 1 114 ? -0.136 33.719 14.375 1 89.38 114 SER A N 1
ATOM 898 C CA . SER A 1 114 ? 0.481 34.375 13.234 1 89.38 114 SER A CA 1
ATOM 899 C C . SER A 1 114 ? 1.23 33.406 12.344 1 89.38 114 SER A C 1
ATOM 901 O O . SER A 1 114 ? 2.004 32.562 12.836 1 89.38 114 SER A O 1
ATOM 903 N N . PRO A 1 115 ? 1.182 33.406 11.016 1 86 115 PRO A N 1
ATOM 904 C CA . PRO A 1 115 ? 0.299 34.281 10.25 1 86 115 PRO A CA 1
ATOM 905 C C . PRO A 1 115 ? -1.168 33.875 10.328 1 86 115 PRO A C 1
ATOM 907 O O . PRO A 1 115 ? -1.473 32.75 10.742 1 86 115 PRO A O 1
ATOM 910 N N . VAL A 1 116 ? -2.01 34.781 9.992 1 79.94 116 VAL A N 1
ATOM 911 C CA . VAL A 1 116 ? -3.432 34.5 9.875 1 79.94 116 VAL A CA 1
ATOM 912 C C . VAL A 1 116 ? -3.713 33.844 8.523 1 79.94 116 VAL A C 1
ATOM 914 O O . VAL A 1 116 ? -3.164 34.25 7.5 1 79.94 116 VAL A O 1
ATOM 917 N N . PHE A 1 117 ? -4.363 32.719 8.609 1 78.06 117 PHE A N 1
ATOM 918 C CA . PHE A 1 117 ? -4.719 32.031 7.379 1 78.06 117 PHE A CA 1
ATOM 919 C C . PHE A 1 117 ? -5.789 32.781 6.617 1 78.06 117 PHE A C 1
ATOM 921 O O . PHE A 1 117 ? -6.906 32.969 7.109 1 78.06 117 PHE A O 1
ATOM 928 N N . VAL A 1 118 ? -5.238 33.375 5.465 1 70.88 118 VAL A N 1
ATOM 929 C CA . VAL A 1 118 ? -6.141 34.188 4.652 1 70.88 118 VAL A CA 1
ATOM 930 C C . VAL A 1 118 ? -6.508 33.438 3.379 1 70.88 118 VAL A C 1
ATOM 932 O O . VAL A 1 118 ? -5.859 32.438 3.027 1 70.88 118 VAL A O 1
ATOM 935 N N . ASN A 1 119 ? -7.617 33.719 2.775 1 73.19 119 ASN A N 1
ATOM 936 C CA . ASN A 1 119 ? -8.047 33.188 1.488 1 73.19 119 ASN A CA 1
ATOM 937 C C . ASN A 1 119 ? -8.492 31.734 1.605 1 73.19 119 ASN A C 1
ATOM 939 O O . ASN A 1 119 ? -8.211 30.922 0.723 1 73.19 119 ASN A O 1
ATOM 943 N N . LEU A 1 120 ? -8.766 31.359 2.742 1 80.19 120 LEU A N 1
ATOM 944 C CA . LEU A 1 120 ? -9.391 30.062 2.975 1 80.19 120 LEU A CA 1
ATOM 945 C C . LEU A 1 120 ? -10.883 30.219 3.26 1 80.19 120 LEU A C 1
ATOM 947 O O . LEU A 1 120 ? -11.336 31.312 3.619 1 80.19 120 LEU A O 1
ATOM 951 N N . LEU A 1 121 ? -11.594 29.234 2.971 1 81.88 121 LEU A N 1
ATOM 952 C CA . LEU A 1 121 ? -12.977 29.203 3.441 1 81.88 121 LEU A CA 1
ATOM 953 C C . LEU A 1 121 ? -13.039 29.438 4.949 1 81.88 121 LEU A C 1
ATOM 955 O O . LEU A 1 121 ? -12.148 29.016 5.684 1 81.88 121 LEU A O 1
ATOM 959 N N . GLU A 1 122 ? -14.016 30.203 5.344 1 82.75 122 GLU A N 1
ATOM 960 C CA . GLU A 1 122 ? -14.148 30.578 6.746 1 82.75 122 GLU A CA 1
ATOM 961 C C . GLU A 1 122 ? -14.047 29.359 7.66 1 82.75 122 GLU A C 1
ATOM 963 O O . GLU A 1 122 ? -13.32 29.375 8.648 1 82.75 122 GLU A O 1
ATOM 968 N N . HIS A 1 123 ? -14.742 28.359 7.297 1 87.69 123 HIS A N 1
ATOM 969 C CA . HIS A 1 123 ? -14.75 27.172 8.148 1 87.69 123 HIS A CA 1
ATOM 970 C C . HIS A 1 123 ? -13.375 26.516 8.188 1 87.69 123 HIS A C 1
ATOM 972 O O . HIS A 1 123 ? -12.961 25.984 9.227 1 87.69 123 HIS A O 1
ATOM 978 N N . ARG A 1 124 ? -12.648 26.547 7.051 1 91.19 124 ARG A N 1
ATOM 979 C CA . ARG A 1 124 ? -11.32 25.938 7.012 1 91.19 124 ARG A CA 1
ATOM 980 C C . ARG A 1 124 ? -10.328 26.75 7.84 1 91.19 124 ARG A C 1
ATOM 982 O O . ARG A 1 124 ? -9.469 26.188 8.516 1 91.19 124 ARG A O 1
ATOM 989 N N . ALA A 1 125 ? -10.484 28.078 7.797 1 87.94 125 ALA A N 1
ATOM 990 C CA . ALA A 1 125 ? -9.641 28.938 8.617 1 87.94 125 ALA A CA 1
ATOM 991 C C . ALA A 1 125 ? -9.805 28.625 10.102 1 87.94 125 ALA A C 1
ATOM 993 O O . ALA A 1 125 ? -8.82 28.609 10.844 1 87.94 125 ALA A O 1
ATOM 994 N N . CYS A 1 126 ? -11.031 28.375 10.484 1 89.31 126 CYS A N 1
ATOM 995 C CA . CYS A 1 126 ? -11.32 28.031 11.875 1 89.31 126 CYS A CA 1
ATOM 996 C C . CYS A 1 126 ? -10.688 26.703 12.242 1 89.31 126 CYS A C 1
ATOM 998 O O . CYS A 1 126 ? -10.125 26.547 13.336 1 89.31 126 CYS A O 1
ATOM 1000 N N . GLU A 1 127 ? -10.766 25.766 11.352 1 89.62 127 GLU A N 1
ATOM 1001 C CA . GLU A 1 127 ? -10.188 24.438 11.578 1 89.62 127 GLU A CA 1
ATOM 1002 C C . GLU A 1 127 ? -8.672 24.516 11.719 1 89.62 127 GLU A C 1
ATOM 1004 O O . GLU A 1 127 ? -8.086 23.859 12.586 1 89.62 127 GLU A O 1
ATOM 1009 N N . MET A 1 128 ? -8.086 25.312 10.859 1 89.5 128 MET A N 1
ATOM 1010 C CA . MET A 1 128 ? -6.637 25.484 10.875 1 89.5 128 MET A CA 1
ATOM 1011 C C . MET A 1 128 ? -6.184 26.141 12.172 1 89.5 128 MET A C 1
ATOM 1013 O O . MET A 1 128 ? -5.207 25.703 12.789 1 89.5 128 MET A O 1
ATOM 1017 N N . THR A 1 129 ? -6.902 27.109 12.547 1 88.75 129 THR A N 1
ATOM 1018 C CA . THR A 1 129 ? -6.582 27.797 13.789 1 88.75 129 THR A CA 1
ATOM 1019 C C . THR A 1 129 ? -6.66 26.859 14.984 1 88.75 129 THR A C 1
ATOM 1021 O O . THR A 1 129 ? -5.77 26.844 15.836 1 88.75 129 THR A O 1
ATOM 1024 N N . ALA A 1 130 ? -7.707 26.094 15.023 1 88.88 130 ALA A N 1
ATOM 1025 C CA . ALA A 1 130 ? -7.883 25.125 16.109 1 88.88 130 ALA A CA 1
ATOM 1026 C C . ALA A 1 130 ? -6.754 24.109 16.125 1 88.88 130 ALA A C 1
ATOM 1028 O O . ALA A 1 130 ? -6.266 23.719 17.188 1 88.88 130 ALA A O 1
ATOM 1029 N N . LEU A 1 131 ? -6.371 23.625 14.992 1 91.38 131 LEU A N 1
ATOM 1030 C CA . LEU A 1 131 ? -5.305 22.625 14.883 1 91.38 131 LEU A CA 1
ATOM 1031 C C . LEU A 1 131 ? -3.99 23.188 15.422 1 91.38 131 LEU A C 1
ATOM 1033 O O . LEU A 1 131 ? -3.314 22.531 16.219 1 91.38 131 LEU A O 1
ATOM 1037 N N . TYR A 1 132 ? -3.658 24.375 14.969 1 91.75 132 TYR A N 1
ATOM 1038 C CA . TYR A 1 132 ? -2.373 24.938 15.367 1 91.75 132 TYR A CA 1
ATOM 1039 C C . TYR A 1 132 ? -2.383 25.344 16.844 1 91.75 132 TYR A C 1
ATOM 1041 O O . TYR A 1 132 ? -1.345 25.312 17.5 1 91.75 132 TYR A O 1
ATOM 1049 N N . GLU A 1 133 ? -3.543 25.734 17.344 1 90.81 133 GLU A N 1
ATOM 1050 C CA . GLU A 1 133 ? -3.658 25.938 18.781 1 90.81 133 GLU A CA 1
ATOM 1051 C C . GLU A 1 133 ? -3.34 24.656 19.547 1 90.81 133 GLU A C 1
ATOM 1053 O O . GLU A 1 133 ? -2.555 24.672 20.5 1 90.81 133 GLU A O 1
ATOM 1058 N N . ASN A 1 134 ? -3.904 23.578 19.141 1 91.69 134 ASN A N 1
ATOM 1059 C CA . ASN A 1 134 ? -3.678 22.297 19.797 1 91.69 134 ASN A CA 1
ATOM 1060 C C . ASN A 1 134 ? -2.217 21.859 19.688 1 91.69 134 ASN A C 1
ATOM 1062 O O . ASN A 1 134 ? -1.651 21.344 20.641 1 91.69 134 ASN A O 1
ATOM 1066 N N . ILE A 1 135 ? -1.705 22.031 18.484 1 92.38 135 ILE A N 1
ATOM 1067 C CA . ILE A 1 135 ? -0.299 21.719 18.266 1 92.38 135 ILE A CA 1
ATOM 1068 C C . ILE A 1 135 ? 0.572 22.531 19.219 1 92.38 135 ILE A C 1
ATOM 1070 O O . ILE A 1 135 ? 1.495 22 19.844 1 92.38 135 ILE A O 1
ATOM 1074 N N . SER A 1 136 ? 0.221 23.797 19.391 1 91.88 136 SER A N 1
ATOM 1075 C CA . SER A 1 136 ? 1.003 24.703 20.234 1 91.88 136 SER A CA 1
ATOM 1076 C C . SER A 1 136 ? 0.916 24.297 21.703 1 91.88 136 SER A C 1
ATOM 1078 O O . SER A 1 136 ? 1.91 24.359 22.438 1 91.88 136 SER A O 1
ATOM 1080 N N . ILE A 1 137 ? -0.22 23.922 22.094 1 91.62 137 ILE A N 1
ATOM 1081 C CA . ILE A 1 137 ? -0.408 23.453 23.469 1 91.62 137 ILE A CA 1
ATOM 1082 C C . ILE A 1 137 ? 0.448 22.219 23.719 1 91.62 137 ILE A C 1
ATOM 1084 O O . ILE A 1 137 ? 1.191 22.156 24.703 1 91.62 137 ILE A O 1
ATOM 1088 N N . SER A 1 138 ? 0.403 21.297 22.812 1 92.12 138 SER A N 1
ATOM 1089 C CA . SER A 1 138 ? 1.151 20.047 22.953 1 92.12 138 SER A CA 1
ATOM 1090 C C . SER A 1 138 ? 2.654 20.297 22.938 1 92.12 138 SER A C 1
ATOM 1092 O O . SER A 1 138 ? 3.393 19.734 23.75 1 92.12 138 SER A O 1
ATOM 1094 N N . ASN A 1 139 ? 3.025 21.172 22 1 92.5 139 ASN A N 1
ATOM 1095 C CA . ASN A 1 139 ? 4.449 21.453 21.875 1 92.5 139 ASN A CA 1
ATOM 1096 C C . ASN A 1 139 ? 4.984 22.219 23.078 1 92.5 139 ASN A C 1
ATOM 1098 O O . ASN A 1 139 ? 6.078 21.938 23.562 1 92.5 139 ASN A O 1
ATOM 1102 N N . ALA A 1 140 ? 4.215 23.156 23.609 1 92.62 140 ALA A N 1
ATOM 1103 C CA . ALA A 1 140 ? 4.68 24.047 24.672 1 92.62 140 ALA A CA 1
ATOM 1104 C C . ALA A 1 140 ? 4.508 23.406 26.047 1 92.62 140 ALA A C 1
ATOM 1106 O O . ALA A 1 140 ? 5.352 23.562 26.922 1 92.62 140 ALA A O 1
ATOM 1107 N N . LEU A 1 141 ? 3.455 22.688 26.219 1 92 141 LEU A N 1
ATOM 1108 C CA . LEU A 1 141 ? 3.096 22.281 27.562 1 92 141 LEU A CA 1
ATOM 1109 C C . LEU A 1 141 ? 3.289 20.781 27.766 1 92 141 LEU A C 1
ATOM 1111 O O . LEU A 1 141 ? 3.34 20.312 28.906 1 92 141 LEU A O 1
ATOM 1115 N N . GLU A 1 142 ? 3.361 20.047 26.75 1 90.19 142 GLU A N 1
ATOM 1116 C CA . GLU A 1 142 ? 3.479 18.594 26.875 1 90.19 142 GLU A CA 1
ATOM 1117 C C . GLU A 1 142 ? 4.781 18.078 26.266 1 90.19 142 GLU A C 1
ATOM 1119 O O . GLU A 1 142 ? 4.961 16.875 26.078 1 90.19 142 GLU A O 1
ATOM 1124 N N . ASN A 1 143 ? 5.668 18.922 25.875 1 89 143 ASN A N 1
ATOM 1125 C CA . ASN A 1 143 ? 6.996 18.625 25.359 1 89 143 ASN A CA 1
ATOM 1126 C C . ASN A 1 143 ? 6.926 17.75 24.109 1 89 143 ASN A C 1
ATOM 1128 O O . ASN A 1 143 ? 7.66 16.766 24 1 89 143 ASN A O 1
ATOM 1132 N N . GLN A 1 144 ? 5.926 18.047 23.297 1 90.44 144 GLN A N 1
ATOM 1133 C CA . GLN A 1 144 ? 5.84 17.375 22 1 90.44 144 GLN A CA 1
ATOM 1134 C C . GLN A 1 144 ? 6.52 18.188 20.906 1 90.44 144 GLN A C 1
ATOM 1136 O O . GLN A 1 144 ? 6.961 19.312 21.141 1 90.44 144 GLN A O 1
ATOM 1141 N N . SER A 1 145 ? 6.695 17.609 19.766 1 91.75 145 SER A N 1
ATOM 1142 C CA . SER A 1 145 ? 7.277 18.281 18.609 1 91.75 145 SER A CA 1
ATOM 1143 C C . SER A 1 145 ? 6.477 18 17.344 1 91.75 145 SER A C 1
ATOM 1145 O O . SER A 1 145 ? 6.965 17.328 16.438 1 91.75 145 SER A O 1
ATOM 1147 N N . TYR A 1 146 ? 5.297 18.641 17.344 1 93.06 146 TYR A N 1
ATOM 1148 C CA . TYR A 1 146 ? 4.418 18.453 16.188 1 93.06 146 TYR A CA 1
ATOM 1149 C C . TYR A 1 146 ? 4.641 19.547 15.148 1 93.06 146 TYR A C 1
ATOM 1151 O O . TYR A 1 146 ? 4.859 20.703 15.5 1 93.06 146 TYR A O 1
ATOM 1159 N N . SER A 1 147 ? 4.648 19.188 13.93 1 94.94 147 SER A N 1
ATOM 1160 C CA . SER A 1 147 ? 4.668 20.062 12.766 1 94.94 147 SER A CA 1
ATOM 1161 C C . SER A 1 147 ? 3.582 19.672 11.766 1 94.94 147 SER A C 1
ATOM 1163 O O . SER A 1 147 ? 2.764 18.797 12.039 1 94.94 147 SER A O 1
ATOM 1165 N N . THR A 1 148 ? 3.494 20.422 10.648 1 94.75 148 THR A N 1
ATOM 1166 C CA . THR A 1 148 ? 2.486 20.078 9.648 1 94.75 148 THR A CA 1
ATOM 1167 C C . THR A 1 148 ? 3.113 19.969 8.266 1 94.75 148 THR A C 1
ATOM 1169 O O . THR A 1 148 ? 4.141 20.594 7.988 1 94.75 148 THR A O 1
ATOM 1172 N N . LEU A 1 149 ? 2.611 19.047 7.492 1 95.5 149 LEU A N 1
ATOM 1173 C CA . LEU A 1 149 ? 2.799 19.047 6.047 1 95.5 149 LEU A CA 1
ATOM 1174 C C . LEU A 1 149 ? 1.665 19.797 5.352 1 95.5 149 LEU A C 1
ATOM 1176 O O . LEU A 1 149 ? 0.511 19.359 5.402 1 95.5 149 LEU A O 1
ATOM 1180 N N . TYR A 1 150 ? 2.004 20.906 4.785 1 92.69 150 TYR A N 1
ATOM 1181 C CA . TYR A 1 150 ? 0.994 21.797 4.227 1 92.69 150 TYR A CA 1
ATOM 1182 C C . TYR A 1 150 ? 1.483 22.438 2.934 1 92.69 150 TYR A C 1
ATOM 1184 O O . TYR A 1 150 ? 2.65 22.828 2.83 1 92.69 150 TYR A O 1
ATOM 1192 N N . TYR A 1 151 ? 0.608 22.406 1.925 1 87.5 151 TYR A N 1
ATOM 1193 C CA . TYR A 1 151 ? 0.913 23.062 0.662 1 87.5 151 TYR A CA 1
ATOM 1194 C C . TYR A 1 151 ? -0.042 24.234 0.411 1 87.5 151 TYR A C 1
ATOM 1196 O O . TYR A 1 151 ? -1.262 24.047 0.4 1 87.5 151 TYR A O 1
ATOM 1204 N N . CYS A 1 152 ? 0.479 25.438 0.296 1 74.81 152 CYS A N 1
ATOM 1205 C CA . CYS A 1 152 ? -0.326 26.625 -0.009 1 74.81 152 CYS A CA 1
ATOM 1206 C C . CYS A 1 152 ? -0.006 27.156 -1.401 1 74.81 152 CYS A C 1
ATOM 1208 O O . CYS A 1 152 ? 1.149 27.453 -1.704 1 74.81 152 CYS A O 1
ATOM 1210 N N . HIS A 1 153 ? -0.945 27 -2.434 1 62.75 153 HIS A N 1
ATOM 1211 C CA . HIS A 1 153 ? -0.748 27.406 -3.816 1 62.75 153 HIS A CA 1
ATOM 1212 C C . HIS A 1 153 ? -0.374 28.891 -3.898 1 62.75 153 HIS A C 1
ATOM 1214 O O . HIS A 1 153 ? 0.489 29.266 -4.691 1 62.75 153 HIS A O 1
ATOM 1220 N N . ARG A 1 154 ? -1.278 29.891 -3.578 1 56.94 154 ARG A N 1
ATOM 1221 C CA . ARG A 1 154 ? -1.153 31.297 -3.902 1 56.94 154 ARG A CA 1
ATOM 1222 C C . ARG A 1 154 ? 0.056 31.922 -3.207 1 56.94 154 ARG A C 1
ATOM 1224 O O . ARG A 1 154 ? 0.716 32.812 -3.762 1 56.94 154 ARG A O 1
ATOM 1231 N N . ASN A 1 155 ? 0.285 31.469 -1.928 1 50.75 155 ASN A N 1
ATOM 1232 C CA . ASN A 1 155 ? 1.345 32.125 -1.166 1 50.75 155 ASN A CA 1
ATOM 1233 C C . ASN A 1 155 ? 2.166 31.109 -0.371 1 50.75 155 ASN A C 1
ATOM 1235 O O . ASN A 1 155 ? 2.09 31.062 0.858 1 50.75 155 ASN A O 1
ATOM 1239 N N . ILE A 1 156 ? 2.359 30.031 -1.173 1 48.56 156 ILE A N 1
ATOM 1240 C CA . ILE A 1 156 ? 2.99 28.781 -0.752 1 48.56 156 ILE A CA 1
ATOM 1241 C C . ILE A 1 156 ? 3.963 29.047 0.392 1 48.56 156 ILE A C 1
ATOM 1243 O O . ILE A 1 156 ? 3.934 28.375 1.419 1 48.56 156 ILE A O 1
ATOM 1247 N N . ASN A 1 157 ? 5.023 29.641 -0.177 1 48.88 157 ASN A N 1
ATOM 1248 C CA . ASN A 1 157 ? 6.293 29.781 0.533 1 48.88 157 ASN A CA 1
ATOM 1249 C C . ASN A 1 157 ? 6.176 30.719 1.724 1 48.88 157 ASN A C 1
ATOM 1251 O O . ASN A 1 157 ? 7.184 31.141 2.297 1 48.88 157 ASN A O 1
ATOM 1255 N N . ALA A 1 158 ? 4.875 31.078 1.932 1 57.91 158 ALA A N 1
ATOM 1256 C CA . ALA A 1 158 ? 4.809 32.344 2.639 1 57.91 158 ALA A CA 1
ATOM 1257 C C . ALA A 1 158 ? 5.098 32.156 4.125 1 57.91 158 ALA A C 1
ATOM 1259 O O . ALA A 1 158 ? 5.711 33.031 4.758 1 57.91 158 ALA A O 1
ATOM 1260 N N . PHE A 1 159 ? 4.688 30.922 4.621 1 75.81 159 PHE A N 1
ATOM 1261 C CA . PHE A 1 159 ? 5.121 30.859 6.012 1 75.81 159 PHE A CA 1
ATOM 1262 C C . PHE A 1 159 ? 5.652 29.469 6.352 1 75.81 159 PHE A C 1
ATOM 1264 O O . PHE A 1 159 ? 5.16 28.469 5.832 1 75.81 159 PHE A O 1
ATOM 1271 N N . GLN A 1 160 ? 6.828 29.438 6.898 1 84.31 160 GLN A N 1
ATOM 1272 C CA . GLN A 1 160 ? 7.547 28.25 7.332 1 84.31 160 GLN A CA 1
ATOM 1273 C C . GLN A 1 160 ? 7.125 27.844 8.734 1 84.31 160 GLN A C 1
ATOM 1275 O O . GLN A 1 160 ? 7.449 26.734 9.188 1 84.31 160 GLN A O 1
ATOM 1280 N N . LYS A 1 161 ? 6.41 28.719 9.312 1 91.38 161 LYS A N 1
ATOM 1281 C CA . LYS A 1 161 ? 5.965 28.406 10.664 1 91.38 161 LYS A CA 1
ATOM 1282 C C . LYS A 1 161 ? 4.711 29.188 11.031 1 91.38 161 LYS A C 1
ATOM 1284 O O . LYS A 1 161 ? 4.391 30.188 10.391 1 91.38 161 LYS A O 1
ATOM 1289 N N . VAL A 1 162 ? 4.016 28.672 11.914 1 92 162 VAL A N 1
ATOM 1290 C CA . VAL A 1 162 ? 2.918 29.359 12.586 1 92 162 VAL A CA 1
ATOM 1291 C C . VAL A 1 162 ? 3.273 29.609 14.047 1 92 162 VAL A C 1
ATOM 1293 O O . VAL A 1 162 ? 3.695 28.688 14.75 1 92 162 VAL A O 1
ATOM 1296 N N . SER A 1 163 ? 3.186 30.875 14.422 1 94.06 163 SER A N 1
ATOM 1297 C CA . SER A 1 163 ? 3.502 31.234 15.797 1 94.06 163 SER A CA 1
ATOM 1298 C C . SER A 1 163 ? 2.234 31.469 16.609 1 94.06 163 SER A C 1
ATOM 1300 O O . SER A 1 163 ? 1.345 32.219 16.188 1 94.06 163 SER A O 1
ATOM 1302 N N . PHE A 1 164 ? 2.184 30.812 17.734 1 95.25 164 PHE A N 1
ATOM 1303 C CA . PHE A 1 164 ? 1.076 30.969 18.672 1 95.25 164 PHE A CA 1
ATOM 1304 C C . PHE A 1 164 ? 1.529 31.703 19.922 1 95.25 164 PHE A C 1
ATOM 1306 O O . PHE A 1 164 ? 2.611 31.422 20.453 1 95.25 164 PHE A O 1
ATOM 1313 N N . LYS A 1 165 ? 0.773 32.688 20.328 1 96.69 165 LYS A N 1
ATOM 1314 C CA . LYS A 1 165 ? 0.97 33.406 21.594 1 96.69 165 LYS A CA 1
ATOM 1315 C C . LYS A 1 165 ? -0.336 33.5 22.375 1 96.69 165 LYS A C 1
ATOM 1317 O O . LYS A 1 165 ? -1.389 33.781 21.797 1 96.69 165 LYS A O 1
ATOM 1322 N N . GLY A 1 166 ? -0.2 33.156 23.656 1 96.31 166 GLY A N 1
ATOM 1323 C CA . GLY 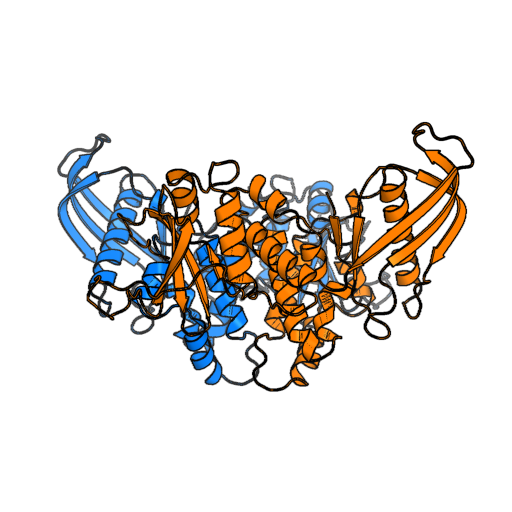A 1 166 ? -1.39 33.25 24.484 1 96.31 166 GLY A CA 1
ATOM 1324 C C . GLY A 1 166 ? -1.078 33.312 25.969 1 96.31 166 GLY A C 1
ATOM 1325 O O . GLY A 1 166 ? 0.048 33.031 26.375 1 96.31 166 GLY A O 1
ATOM 1326 N N . ILE A 1 167 ? -2.053 33.906 26.719 1 97.12 167 ILE A N 1
ATOM 1327 C CA . ILE A 1 167 ? -2.002 33.906 28.172 1 97.12 167 ILE A CA 1
ATOM 1328 C C . ILE A 1 167 ? -3.068 32.969 28.719 1 97.12 167 ILE A C 1
ATOM 1330 O O . ILE A 1 167 ? -4.266 33.25 28.625 1 97.12 167 ILE A O 1
ATOM 1334 N N . ALA A 1 168 ? -2.58 31.812 29.266 1 96.06 168 ALA A N 1
ATOM 1335 C CA . ALA A 1 168 ? -3.498 30.828 29.844 1 96.06 168 ALA A CA 1
ATOM 1336 C C . ALA A 1 168 ? -3.992 31.266 31.203 1 96.06 168 ALA A C 1
ATOM 1338 O O . ALA A 1 168 ? -3.191 31.547 32.094 1 96.06 168 ALA A O 1
ATOM 1339 N N . SER A 1 169 ? -5.285 31.281 31.328 1 96 169 SER A N 1
ATOM 1340 C CA . SER A 1 169 ? -5.879 31.625 32.625 1 96 169 SER A CA 1
ATOM 1341 C C . SER A 1 169 ? -6.145 30.375 33.469 1 96 169 SER A C 1
ATOM 1343 O O . SER A 1 169 ? -6.184 30.453 34.688 1 96 169 SER A O 1
ATOM 1345 N N . ASP A 1 170 ? -6.375 29.297 32.719 1 94.5 170 ASP A N 1
ATOM 1346 C CA . ASP A 1 170 ? -6.613 28.016 33.406 1 94.5 170 ASP A CA 1
ATOM 1347 C C . ASP A 1 170 ? -6.203 26.844 32.531 1 94.5 170 ASP A C 1
ATOM 1349 O O . ASP A 1 170 ? -6.273 26.922 31.297 1 94.5 170 ASP A O 1
ATOM 1353 N N . ILE A 1 171 ? -5.715 25.859 33.156 1 93.56 171 ILE A N 1
ATOM 1354 C CA . ILE A 1 171 ? -5.344 24.625 32.469 1 93.56 171 ILE A CA 1
ATOM 1355 C C . ILE A 1 171 ? -5.914 23.422 33.219 1 93.56 171 ILE A C 1
ATOM 1357 O O . ILE A 1 171 ? -5.746 23.312 34.438 1 93.56 171 ILE A O 1
ATOM 1361 N N . TYR A 1 172 ? -6.688 22.625 32.5 1 92.5 172 TYR A N 1
ATOM 1362 C CA . TYR A 1 172 ? -7.223 21.406 33.125 1 92.5 172 TYR A CA 1
ATOM 1363 C C . TYR A 1 172 ? -6.781 20.172 32.344 1 92.5 172 TYR A C 1
ATOM 1365 O O . TYR A 1 172 ? -6.898 20.125 31.109 1 92.5 172 TYR A O 1
ATOM 1373 N N . PRO A 1 173 ? -6.516 19.125 32.906 1 90.19 173 PRO A N 1
ATOM 1374 C CA . PRO A 1 173 ? -6.164 18.969 34.312 1 90.19 173 PRO A CA 1
ATOM 1375 C C . PRO A 1 173 ? -4.965 19.828 34.75 1 90.19 173 PRO A C 1
ATOM 1377 O O . PRO A 1 173 ? -4.25 20.344 33.875 1 90.19 173 PRO A O 1
ATOM 1380 N N . ASP A 1 174 ? -4.82 19.984 36.031 1 88.5 174 ASP A N 1
ATOM 1381 C CA . ASP A 1 174 ? -3.73 20.797 36.562 1 88.5 174 ASP A CA 1
ATOM 1382 C C . ASP A 1 174 ? -2.389 20.078 36.406 1 88.5 174 ASP A C 1
ATOM 1384 O O . ASP A 1 174 ? -2.215 18.969 36.906 1 88.5 174 ASP A O 1
ATOM 1388 N N . ILE A 1 175 ? -1.511 20.719 35.688 1 86.56 175 ILE A N 1
ATOM 1389 C CA . ILE A 1 175 ? -0.213 20.078 35.469 1 86.56 175 ILE A CA 1
ATOM 1390 C C . ILE A 1 175 ? 0.873 20.875 36.188 1 86.56 175 ILE A C 1
ATOM 1392 O O . ILE A 1 175 ? 2.059 20.75 35.875 1 86.56 175 ILE A O 1
ATOM 1396 N N . GLY A 1 176 ? 0.5 21.828 37.094 1 88.75 176 GLY A N 1
ATOM 1397 C CA . GLY A 1 176 ? 1.44 22.422 38.031 1 88.75 176 GLY A CA 1
ATOM 1398 C C . GLY A 1 176 ? 2.008 23.734 37.531 1 88.75 176 GLY A C 1
ATOM 1399 O O . GLY A 1 176 ? 3.059 24.172 38 1 88.75 176 GLY A O 1
ATOM 1400 N N . TYR A 1 177 ? 1.488 24.391 36.656 1 89.69 177 TYR A N 1
ATOM 1401 C CA . TYR A 1 177 ? 1.96 25.688 36.219 1 89.69 177 TYR A CA 1
ATOM 1402 C C . TYR A 1 177 ? 1.321 26.812 37 1 89.69 177 TYR A C 1
ATOM 1404 O O . TYR A 1 177 ? 0.165 26.703 37.438 1 89.69 177 TYR A O 1
ATOM 1412 N N . ASP A 1 178 ? 2.109 27.844 37.219 1 93 178 ASP A N 1
ATOM 1413 C CA . ASP A 1 178 ? 1.554 29.062 37.812 1 93 178 ASP A CA 1
ATOM 1414 C C . ASP A 1 178 ? 0.728 29.828 36.781 1 93 178 ASP A C 1
ATOM 1416 O O . ASP A 1 178 ? 1.169 30.047 35.656 1 93 178 ASP A O 1
ATOM 1420 N N . LEU A 1 179 ? -0.424 30.281 37.281 1 92.88 179 LEU A N 1
ATOM 1421 C CA . LEU A 1 179 ? -1.336 30.984 36.375 1 92.88 179 LEU A CA 1
ATOM 1422 C C . LEU A 1 179 ? -1.494 32.438 36.781 1 92.88 179 LEU A C 1
ATOM 1424 O O . LEU A 1 179 ? -1.389 32.75 37.969 1 92.88 179 LEU A O 1
ATOM 1428 N N . PRO A 1 180 ? -1.583 33.406 35.812 1 95.06 180 PRO A N 1
ATOM 1429 C CA . PRO A 1 180 ? -1.645 33.188 34.375 1 95.06 180 PRO A CA 1
ATOM 1430 C C . PRO A 1 180 ? -0.29 32.844 33.781 1 95.06 180 PRO A C 1
ATOM 1432 O O . PRO A 1 180 ? 0.748 33.312 34.25 1 95.06 180 PRO A O 1
ATOM 1435 N N . LEU A 1 181 ? -0.341 31.984 32.781 1 95.94 181 LEU A N 1
ATOM 1436 C CA . LEU A 1 181 ? 0.88 31.469 32.156 1 95.94 181 LEU A CA 1
ATOM 1437 C C . LEU A 1 181 ? 1.036 31.969 30.734 1 95.94 181 LEU A C 1
ATOM 1439 O O . LEU A 1 181 ? 0.108 31.859 29.938 1 95.94 181 LEU A O 1
ATOM 1443 N N . ASN A 1 182 ? 2.168 32.562 30.422 1 96.06 182 ASN A N 1
ATOM 1444 C CA . ASN A 1 182 ? 2.49 32.938 29.047 1 96.06 182 ASN A CA 1
ATOM 1445 C C . ASN A 1 182 ? 2.957 31.734 28.234 1 96.06 182 ASN A C 1
ATOM 1447 O O . ASN A 1 182 ? 3.926 31.062 28.609 1 96.06 182 ASN A O 1
ATOM 1451 N N . VAL A 1 183 ? 2.189 31.5 27.219 1 95.06 183 VAL A N 1
ATOM 1452 C CA . VAL A 1 183 ? 2.525 30.375 26.359 1 95.06 183 VAL A CA 1
ATOM 1453 C C . VAL A 1 183 ? 2.93 30.875 24.969 1 95.06 183 VAL A C 1
ATOM 1455 O O . VAL A 1 183 ? 2.203 31.656 24.359 1 95.06 183 VAL A O 1
ATOM 1458 N N . GLN A 1 184 ? 4.082 30.531 24.547 1 95.25 184 GLN A N 1
ATOM 1459 C CA . GLN A 1 184 ? 4.574 30.797 23.203 1 95.25 184 GLN A CA 1
ATOM 1460 C C . GLN A 1 184 ? 5.137 29.531 22.562 1 95.25 184 GLN A C 1
ATOM 1462 O O . GLN A 1 184 ? 5.906 28.812 23.188 1 95.25 184 GLN A O 1
ATOM 1467 N N . ALA A 1 185 ? 4.617 29.297 21.375 1 94.44 185 ALA A N 1
ATOM 1468 C CA . ALA A 1 185 ? 5.09 28.094 20.688 1 94.44 185 ALA A CA 1
ATOM 1469 C C . ALA A 1 185 ? 5.047 28.281 19.172 1 94.44 185 ALA A C 1
ATOM 1471 O O . ALA A 1 185 ? 4.133 28.922 18.656 1 94.44 185 ALA A O 1
ATOM 1472 N N . ASP A 1 186 ? 6.035 27.75 18.5 1 92.88 186 ASP A N 1
ATOM 1473 C CA . ASP A 1 186 ? 6.09 27.719 17.047 1 92.88 186 ASP A CA 1
ATOM 1474 C C . ASP A 1 186 ? 5.836 26.312 16.516 1 92.88 186 ASP A C 1
ATOM 1476 O O . ASP A 1 186 ? 6.301 25.328 17.109 1 92.88 186 ASP A O 1
ATOM 1480 N N . ALA A 1 187 ? 4.98 26.281 15.555 1 92.38 187 ALA A N 1
ATOM 1481 C CA . ALA A 1 187 ? 4.797 25.047 14.812 1 92.38 187 ALA A CA 1
ATOM 1482 C C . ALA A 1 187 ? 5.344 25.156 13.391 1 92.38 187 ALA A C 1
ATOM 1484 O O . ALA A 1 187 ? 4.887 26 12.609 1 92.38 187 ALA A O 1
ATOM 1485 N N . ARG A 1 188 ? 6.215 24.375 13.039 1 93.25 188 ARG A N 1
ATOM 1486 C CA . ARG A 1 188 ? 6.82 24.438 11.711 1 93.25 188 ARG A CA 1
ATOM 1487 C C . ARG A 1 188 ? 5.879 23.859 10.648 1 93.25 188 ARG A C 1
ATOM 1489 O O . ARG A 1 188 ? 5.094 22.953 10.938 1 93.25 188 ARG A O 1
ATOM 1496 N N . ILE A 1 189 ? 6.012 24.484 9.484 1 93 189 ILE A N 1
ATOM 1497 C CA . ILE A 1 189 ? 5.277 24 8.32 1 93 189 ILE A CA 1
ATOM 1498 C C . ILE A 1 189 ? 6.254 23.484 7.266 1 93 189 ILE A C 1
ATOM 1500 O O . ILE A 1 189 ? 7.172 24.203 6.855 1 93 189 ILE A O 1
ATOM 1504 N N . PHE A 1 190 ? 6.055 22.25 6.891 1 93.31 190 PHE A N 1
ATOM 1505 C CA . PHE A 1 190 ? 6.844 21.688 5.805 1 93.31 190 PHE A CA 1
ATOM 1506 C C . PHE A 1 190 ? 6.027 21.609 4.523 1 93.31 190 PHE A C 1
ATOM 1508 O O . PHE A 1 190 ? 4.891 21.125 4.531 1 93.31 190 PHE A O 1
ATOM 1515 N N . HIS A 1 191 ? 6.602 22.031 3.434 1 90.81 191 HIS A N 1
ATOM 1516 C CA . HIS A 1 191 ? 5.926 21.984 2.143 1 90.81 191 HIS A CA 1
ATOM 1517 C C . HIS A 1 191 ? 6.387 20.797 1.312 1 90.81 191 HIS A C 1
ATOM 1519 O O . HIS A 1 191 ? 5.949 20.625 0.173 1 90.81 191 HIS A O 1
ATOM 1525 N N . SER A 1 192 ? 7.254 20.062 1.904 1 91.81 192 SER A N 1
ATOM 1526 C CA . SER A 1 192 ? 7.852 18.891 1.284 1 91.81 192 SER A CA 1
ATOM 1527 C C . SER A 1 192 ? 8.078 17.781 2.309 1 91.81 192 SER A C 1
ATOM 1529 O O . SER A 1 192 ? 8.562 18.047 3.414 1 91.81 192 SER A O 1
ATOM 1531 N N . TYR A 1 193 ? 7.645 16.641 1.865 1 96 193 TYR A N 1
ATOM 1532 C CA . TYR A 1 193 ? 7.891 15.516 2.752 1 96 193 TYR A CA 1
ATOM 1533 C C . TYR A 1 193 ? 9.383 15.242 2.879 1 96 193 TYR A C 1
ATOM 1535 O O . TYR A 1 193 ? 9.867 14.875 3.955 1 96 193 TYR A O 1
ATOM 1543 N N . ASN A 1 194 ? 10.117 15.43 1.794 1 94.75 194 ASN A N 1
ATOM 1544 C CA . ASN A 1 194 ? 11.562 15.266 1.833 1 94.75 194 ASN A CA 1
ATOM 1545 C C . ASN A 1 194 ? 12.211 16.25 2.809 1 94.75 194 ASN A C 1
ATOM 1547 O O . ASN A 1 194 ? 13.148 15.883 3.521 1 94.75 194 ASN A O 1
ATOM 1551 N N . LYS A 1 195 ? 11.688 17.406 2.785 1 93.19 195 LYS A N 1
ATOM 1552 C CA . LYS A 1 195 ? 12.234 18.391 3.719 1 93.19 195 LYS A CA 1
ATOM 1553 C C . LYS A 1 195 ? 11.953 18 5.164 1 93.19 195 LYS A C 1
ATOM 1555 O O . LYS A 1 195 ? 12.812 18.141 6.031 1 93.19 195 LYS A O 1
ATOM 1560 N N . PHE A 1 196 ? 10.789 17.547 5.402 1 96.06 196 PHE A N 1
ATOM 1561 C CA . PHE A 1 196 ? 10.445 17.047 6.73 1 96.06 196 PHE A CA 1
ATOM 1562 C C . PHE A 1 196 ? 11.375 15.906 7.141 1 96.06 196 PHE A C 1
ATOM 1564 O O . PHE A 1 196 ? 11.914 15.906 8.25 1 96.06 196 PHE A O 1
ATOM 1571 N N . LEU A 1 197 ? 11.594 14.938 6.266 1 96.25 197 LEU A N 1
ATOM 1572 C CA . LEU A 1 197 ? 12.461 13.789 6.539 1 96.25 197 LEU A CA 1
ATOM 1573 C C . LEU A 1 197 ? 13.898 14.242 6.781 1 96.25 197 LEU A C 1
ATOM 1575 O O . LEU A 1 197 ? 14.602 13.648 7.598 1 96.25 197 LEU A O 1
ATOM 1579 N N . SER A 1 198 ? 14.305 15.266 6.062 1 95.75 198 SER A N 1
ATOM 1580 C CA . SER A 1 198 ? 15.68 15.742 6.16 1 95.75 198 SER A CA 1
ATOM 1581 C C . SER A 1 198 ? 15.977 16.312 7.547 1 95.75 198 SER A C 1
ATOM 1583 O O . SER A 1 198 ? 17.141 16.453 7.922 1 95.75 198 SER A O 1
ATOM 1585 N N . GLU A 1 199 ? 14.961 16.609 8.242 1 94.25 199 GLU A N 1
ATOM 1586 C CA . GLU A 1 199 ? 15.141 17.156 9.586 1 94.25 199 GLU A CA 1
ATOM 1587 C C . GLU A 1 199 ? 15.32 16.031 10.617 1 94.25 199 GLU A C 1
ATOM 1589 O O . GLU A 1 199 ? 15.734 16.281 11.742 1 94.25 199 GLU A O 1
ATOM 1594 N N . LYS A 1 200 ? 15.047 14.867 10.25 1 95.38 200 LYS A N 1
ATOM 1595 C CA . LYS A 1 200 ? 15.297 13.727 11.125 1 95.38 200 LYS A CA 1
ATOM 1596 C C . LYS A 1 200 ? 16.766 13.328 11.094 1 95.38 200 LYS A C 1
ATOM 1598 O O . LYS A 1 200 ? 17.531 13.812 10.25 1 95.38 200 LYS A O 1
ATOM 1603 N N . ASP A 1 201 ? 17.125 12.516 12.094 1 95.81 201 ASP A N 1
ATOM 1604 C CA . ASP A 1 201 ? 18.5 12.016 12.18 1 95.81 201 ASP A CA 1
ATOM 1605 C C . ASP A 1 201 ? 18.609 10.625 11.562 1 95.81 201 ASP A C 1
ATOM 1607 O O . ASP A 1 201 ? 18.234 9.625 12.188 1 95.81 201 ASP A O 1
ATOM 1611 N N . GLY A 1 202 ? 19.234 10.57 10.367 1 96.94 202 GLY A N 1
ATOM 1612 C CA . GLY A 1 202 ? 19.344 9.312 9.648 1 96.94 202 GLY A CA 1
ATOM 1613 C C . GLY A 1 202 ? 20.125 8.258 10.406 1 96.94 202 GLY A C 1
ATOM 1614 O O . GLY A 1 202 ? 19.766 7.078 10.383 1 96.94 202 GLY A O 1
ATOM 1615 N N . LEU A 1 203 ? 21.188 8.688 11.031 1 97.38 203 LEU A N 1
ATOM 1616 C CA . LEU A 1 203 ? 22.016 7.742 11.781 1 97.38 203 LEU A CA 1
ATOM 1617 C C . LEU A 1 203 ? 21.25 7.184 12.977 1 97.38 203 LEU A C 1
ATOM 1619 O O . LEU A 1 203 ? 21.359 5.996 13.289 1 97.38 203 LEU A O 1
ATOM 1623 N N . LEU A 1 204 ? 20.578 8.023 13.633 1 96.31 204 LEU A N 1
ATOM 1624 C CA . LEU A 1 204 ? 19.75 7.574 14.75 1 96.31 204 LEU A CA 1
ATOM 1625 C C . LEU A 1 204 ? 18.688 6.586 14.281 1 96.31 204 LEU A C 1
ATOM 1627 O O . LEU A 1 204 ? 18.438 5.582 14.945 1 96.31 204 LEU A O 1
ATOM 1631 N N . LEU A 1 205 ? 18.031 6.918 13.148 1 95.88 205 LEU A N 1
ATOM 1632 C CA . LEU A 1 205 ? 17.062 5.996 12.578 1 95.88 205 LEU A CA 1
ATOM 1633 C C . LEU A 1 205 ? 17.703 4.645 12.273 1 95.88 205 LEU A C 1
ATOM 1635 O O . LEU A 1 205 ? 17.094 3.598 12.539 1 95.88 205 LEU A O 1
ATOM 1639 N N . PHE A 1 206 ? 18.906 4.695 11.75 1 97.69 206 PHE A N 1
ATOM 1640 C CA . PHE A 1 206 ? 19.625 3.469 11.422 1 97.69 206 PHE A CA 1
ATOM 1641 C C . PHE A 1 206 ? 19.906 2.66 12.68 1 97.69 206 PHE A C 1
ATOM 1643 O O . PHE A 1 206 ? 19.703 1.446 12.703 1 97.69 206 PHE A O 1
ATOM 1650 N N . SER A 1 207 ? 20.328 3.311 13.688 1 97.06 207 SER A N 1
ATOM 1651 C CA . SER A 1 207 ? 20.688 2.646 14.93 1 97.06 207 SER A CA 1
ATOM 1652 C C . SER A 1 207 ? 19.5 1.91 15.539 1 97.06 207 SER A C 1
ATOM 1654 O O . SER A 1 207 ? 19.672 0.908 16.234 1 97.06 207 SER A O 1
ATOM 1656 N N . ASN A 1 208 ? 18.359 2.389 15.203 1 94.06 208 ASN A N 1
ATOM 1657 C CA . ASN A 1 208 ? 17.156 1.781 15.742 1 94.06 208 ASN A CA 1
ATOM 1658 C C . ASN A 1 208 ? 16.453 0.91 14.711 1 94.06 208 ASN A C 1
ATOM 1660 O O . ASN A 1 208 ? 15.32 0.455 14.938 1 94.06 208 ASN A O 1
ATOM 1664 N N . SER A 1 209 ? 17.094 0.686 13.609 1 94.62 209 SER A N 1
ATOM 1665 C CA . SER A 1 209 ? 16.422 0.036 12.492 1 94.62 209 SER A CA 1
ATOM 1666 C C . SER A 1 209 ? 16.594 -1.478 12.539 1 94.62 209 SER A C 1
ATOM 1668 O O . SER A 1 209 ? 17.484 -1.98 13.242 1 94.62 209 SER A O 1
ATOM 1670 N N . ASN A 1 210 ? 15.703 -2.111 11.945 1 91.94 210 ASN A N 1
ATOM 1671 C CA . ASN A 1 210 ? 15.789 -3.521 11.586 1 91.94 210 ASN A CA 1
ATOM 1672 C C . ASN A 1 210 ? 15.617 -3.729 10.086 1 91.94 210 ASN A C 1
ATOM 1674 O O . ASN A 1 210 ? 15.758 -2.785 9.305 1 91.94 210 ASN A O 1
ATOM 1678 N N . GLU A 1 211 ? 15.367 -4.945 9.711 1 89.44 211 GLU A N 1
ATOM 1679 C CA . GLU A 1 211 ? 15.297 -5.281 8.289 1 89.44 211 GLU A CA 1
ATOM 1680 C C . GLU A 1 211 ? 14.188 -4.496 7.59 1 89.44 211 GLU A C 1
ATOM 1682 O O . GLU A 1 211 ? 14.328 -4.113 6.43 1 89.44 211 GLU A O 1
ATOM 1687 N N . SER A 1 212 ? 13.156 -4.129 8.266 1 86.69 212 SER A N 1
ATOM 1688 C CA . SER A 1 212 ? 11.961 -3.561 7.652 1 86.69 212 SER A CA 1
ATOM 1689 C C . SER A 1 212 ? 12.102 -2.055 7.457 1 86.69 212 SER A C 1
ATOM 1691 O O . SER A 1 212 ? 11.43 -1.466 6.609 1 86.69 212 SER A O 1
ATOM 1693 N N . ASN A 1 213 ? 12.969 -1.386 8.156 1 92.38 213 ASN A N 1
ATOM 1694 C CA . ASN A 1 213 ? 13 0.071 8.07 1 92.38 213 ASN A CA 1
ATOM 1695 C C . ASN A 1 213 ? 14.391 0.584 7.711 1 92.38 213 ASN A C 1
ATOM 1697 O O . ASN A 1 213 ? 14.664 1.779 7.832 1 92.38 213 ASN A O 1
ATOM 1701 N N . LEU A 1 214 ? 15.219 -0.289 7.211 1 95.88 214 LEU A N 1
ATOM 1702 C CA . LEU A 1 214 ? 16.578 0.063 6.812 1 95.88 214 LEU A CA 1
ATOM 1703 C C . LEU A 1 214 ? 16.562 1.059 5.656 1 95.88 214 LEU A C 1
ATOM 1705 O O . LEU A 1 214 ? 17.359 1.996 5.629 1 95.88 214 LEU A O 1
ATOM 1709 N N . LYS A 1 215 ? 15.695 0.8 4.727 1 95.81 215 LYS A N 1
ATOM 1710 C CA . LYS A 1 215 ? 15.617 1.637 3.533 1 95.81 215 LYS A CA 1
ATOM 1711 C C . LYS A 1 215 ? 15.352 3.094 3.898 1 95.81 215 LYS A C 1
ATOM 1713 O O . LYS A 1 215 ? 15.992 4 3.363 1 95.81 215 LYS A O 1
ATOM 1718 N N . GLN A 1 216 ? 14.484 3.305 4.832 1 96.38 216 GLN A N 1
ATOM 1719 C CA . GLN A 1 216 ? 14.141 4.66 5.254 1 96.38 216 GLN A CA 1
ATOM 1720 C C . GLN A 1 216 ? 15.336 5.344 5.922 1 96.38 216 GLN A C 1
ATOM 1722 O O . GLN A 1 216 ? 15.586 6.527 5.688 1 96.38 216 GLN A O 1
ATOM 1727 N N . ALA A 1 217 ? 16.016 4.617 6.742 1 97.5 217 ALA A N 1
ATOM 1728 C CA . ALA A 1 217 ? 17.172 5.184 7.441 1 97.5 217 ALA A CA 1
ATOM 1729 C C . ALA A 1 217 ? 18.219 5.664 6.453 1 97.5 217 ALA A C 1
ATOM 1731 O O . ALA A 1 217 ? 18.734 6.781 6.578 1 97.5 217 ALA A O 1
ATOM 1732 N N . PHE A 1 218 ? 18.453 4.859 5.469 1 98.25 218 PHE A N 1
ATOM 1733 C CA . PHE A 1 218 ? 19.453 5.219 4.465 1 98.25 218 PHE A CA 1
ATOM 1734 C C . PHE A 1 218 ? 18.984 6.434 3.666 1 98.25 218 PHE A C 1
ATOM 1736 O O . PHE A 1 218 ? 19.797 7.32 3.363 1 98.25 218 PHE A O 1
ATOM 1743 N N . TYR A 1 219 ? 17.734 6.418 3.34 1 97.69 219 TYR A N 1
ATOM 1744 C CA . TYR A 1 219 ? 17.203 7.531 2.562 1 97.69 219 TYR A CA 1
ATOM 1745 C C . TYR A 1 219 ? 17.312 8.836 3.336 1 97.69 219 TYR A C 1
ATOM 1747 O O . TYR A 1 219 ? 17.734 9.859 2.785 1 97.69 219 TYR A O 1
ATOM 1755 N N . VAL A 1 220 ? 16.953 8.789 4.598 1 97.25 220 VAL A N 1
ATOM 1756 C CA . VAL A 1 220 ? 17.031 9.977 5.438 1 97.25 220 VAL A CA 1
ATOM 1757 C C . VAL A 1 220 ? 18.484 10.422 5.566 1 97.25 220 VAL A C 1
ATOM 1759 O O . VAL A 1 220 ? 18.781 11.625 5.57 1 97.25 220 VAL A O 1
ATOM 1762 N N . GLY A 1 221 ? 19.359 9.508 5.691 1 98.12 221 GLY A N 1
ATOM 1763 C CA . GLY A 1 221 ? 20.766 9.844 5.691 1 98.12 221 GLY A CA 1
ATOM 1764 C C . GLY A 1 221 ? 21.203 10.617 4.457 1 98.12 221 GLY A C 1
ATOM 1765 O O . GLY A 1 221 ? 21.953 11.586 4.551 1 98.12 221 GLY A O 1
ATOM 1766 N N . ALA A 1 222 ? 20.75 10.133 3.314 1 98.06 222 ALA A N 1
ATOM 1767 C CA . ALA A 1 222 ? 21.062 10.82 2.062 1 98.06 222 ALA A CA 1
ATOM 1768 C C . ALA A 1 222 ? 20.484 12.234 2.059 1 98.06 222 ALA A C 1
ATOM 1770 O O . ALA A 1 222 ? 21.141 13.172 1.615 1 98.06 222 ALA A O 1
ATOM 1771 N N . LEU A 1 223 ? 19.297 12.375 2.543 1 97.19 223 LEU A N 1
ATOM 1772 C CA . LEU A 1 223 ? 18.656 13.68 2.604 1 97.19 223 LEU A CA 1
ATOM 1773 C C . LEU A 1 223 ? 19.406 14.609 3.551 1 97.19 223 LEU A C 1
ATOM 1775 O O . LEU A 1 223 ? 19.469 15.82 3.318 1 97.19 223 LEU A O 1
ATOM 1779 N N . ASN A 1 224 ? 19.906 14.031 4.668 1 97.38 224 ASN A N 1
ATOM 1780 C CA . ASN A 1 224 ? 20.703 14.836 5.586 1 97.38 224 ASN A CA 1
ATOM 1781 C C . ASN A 1 224 ? 21.922 15.453 4.883 1 97.38 224 ASN A C 1
ATOM 1783 O O . ASN A 1 224 ? 22.188 16.641 5.035 1 97.38 224 ASN A O 1
ATOM 1787 N N . LEU A 1 225 ? 22.547 14.672 4.133 1 97.12 225 LEU A N 1
ATOM 1788 C CA . LEU A 1 225 ? 23.719 15.133 3.402 1 97.12 225 LEU A CA 1
ATOM 1789 C C . LEU A 1 225 ? 23.344 16.203 2.377 1 97.12 225 LEU A C 1
ATOM 1791 O O . LEU A 1 225 ? 24.047 17.188 2.207 1 97.12 225 LEU A O 1
ATOM 1795 N N . GLU A 1 226 ? 22.25 15.891 1.716 1 96 226 GLU A N 1
ATOM 1796 C CA . GLU A 1 226 ? 21.75 16.859 0.75 1 96 226 GLU A CA 1
ATOM 1797 C C . GLU A 1 226 ? 21.453 18.203 1.418 1 96 226 GLU A C 1
ATOM 1799 O O . GLU A 1 226 ? 21.797 19.266 0.875 1 96 226 GLU A O 1
ATOM 1804 N N . SER A 1 227 ? 20.844 18.172 2.514 1 93.94 227 SER A N 1
ATOM 1805 C CA . SER A 1 227 ? 20.484 19.375 3.248 1 93.94 227 SER A CA 1
ATOM 1806 C C . SER A 1 227 ? 21.734 20.156 3.662 1 93.94 227 SER A C 1
ATOM 1808 O O . SER A 1 227 ? 21.781 21.375 3.512 1 93.94 227 SER A O 1
ATOM 1810 N N . ILE A 1 228 ? 22.719 19.531 4.152 1 93.19 228 ILE A N 1
ATOM 1811 C CA . ILE A 1 228 ? 23.953 20.141 4.625 1 93.19 228 ILE A CA 1
ATOM 1812 C C . ILE A 1 228 ? 24.703 20.766 3.447 1 93.19 228 ILE A C 1
ATOM 1814 O O . ILE A 1 228 ? 25.344 21.812 3.592 1 93.19 228 ILE A O 1
ATOM 1818 N N . SER A 1 229 ? 24.5 20.172 2.297 1 92.25 229 SER A N 1
ATOM 1819 C CA . SER A 1 229 ? 25.234 20.625 1.119 1 92.25 229 SER A CA 1
ATOM 1820 C C . SER A 1 229 ? 24.594 21.891 0.525 1 92.25 229 SER A C 1
ATOM 1822 O O . SER A 1 229 ? 25.188 22.531 -0.34 1 92.25 229 SER A O 1
ATOM 1824 N N . GLY A 1 230 ? 23.469 22.266 0.98 1 86.19 230 GLY A N 1
ATOM 1825 C CA . GLY A 1 230 ? 22.797 23.438 0.464 1 86.19 230 GLY A CA 1
ATOM 1826 C C . GLY A 1 230 ? 22.328 23.281 -0.974 1 86.19 230 GLY A C 1
ATOM 1827 O O . GLY A 1 230 ? 22.391 24.234 -1.755 1 86.19 230 GLY A O 1
ATOM 1828 N N . GLY A 1 231 ? 22.078 22.141 -1.335 1 79.25 231 GLY A N 1
ATOM 1829 C CA . GLY A 1 231 ? 21.547 21.938 -2.674 1 79.25 231 GLY A CA 1
ATOM 1830 C C . GLY A 1 231 ? 22.578 21.422 -3.656 1 79.25 231 GLY A C 1
ATOM 1831 O O . GLY A 1 231 ? 22.266 21.172 -4.82 1 79.25 231 GLY A O 1
ATOM 1832 N N . MET A 1 232 ? 23.734 21.219 -3.201 1 83.12 232 MET A N 1
ATOM 1833 C CA . MET A 1 232 ? 24.781 20.734 -4.094 1 83.12 232 MET A CA 1
ATOM 1834 C C . MET A 1 232 ? 24.609 19.25 -4.395 1 83.12 232 MET A C 1
ATOM 1836 O O . MET A 1 232 ? 25.016 18.781 -5.461 1 83.12 232 MET A O 1
ATOM 1840 N N . LEU A 1 233 ? 24.031 18.641 -3.467 1 83.69 233 LEU A N 1
ATOM 1841 C CA . LEU A 1 233 ? 23.781 17.203 -3.635 1 83.69 233 LEU A CA 1
ATOM 1842 C C . LEU A 1 233 ? 22.297 16.953 -3.922 1 83.69 233 LEU A C 1
ATOM 1844 O O . LEU A 1 233 ? 21.438 17.734 -3.51 1 83.69 233 LEU A O 1
ATOM 1848 N N . SER A 1 234 ? 22.141 15.938 -4.754 1 89.19 234 SER A N 1
ATOM 1849 C CA . SER A 1 234 ? 20.766 15.492 -5.043 1 89.19 234 SER A CA 1
ATOM 1850 C C . SER A 1 234 ? 20.594 14.008 -4.75 1 89.19 234 SER A C 1
ATOM 1852 O O . SER A 1 234 ? 21.25 13.164 -5.363 1 89.19 234 SER A O 1
ATOM 1854 N N . SER A 1 235 ? 19.734 13.828 -3.842 1 91.81 235 SER A N 1
ATOM 1855 C CA . SER A 1 235 ? 19.531 12.445 -3.412 1 91.81 235 SER A CA 1
ATOM 1856 C C . SER A 1 235 ? 18.766 11.648 -4.465 1 91.81 235 SER A C 1
ATOM 1858 O O . SER A 1 235 ? 17.859 12.172 -5.109 1 91.81 235 SER A O 1
ATOM 1860 N N . LYS A 1 236 ? 19.172 10.422 -4.559 1 92.56 236 LYS A N 1
ATOM 1861 C CA . LYS A 1 236 ? 18.406 9.484 -5.387 1 92.56 236 LYS A CA 1
ATOM 1862 C C . LYS A 1 236 ? 16.969 9.383 -4.918 1 92.56 236 LYS A C 1
ATOM 1864 O O . LYS A 1 236 ? 16.688 9.312 -3.717 1 92.56 236 LYS A O 1
ATOM 1869 N N . PRO A 1 237 ? 16.047 9.383 -5.922 1 90.19 237 PRO A N 1
ATOM 1870 C CA . PRO A 1 237 ? 14.641 9.242 -5.543 1 90.19 237 PRO A CA 1
ATOM 1871 C C . PRO A 1 237 ? 14.352 7.934 -4.812 1 90.19 237 PRO A C 1
ATOM 1873 O O . PRO A 1 237 ? 14.977 6.91 -5.109 1 90.19 237 PRO A O 1
ATOM 1876 N N . TRP A 1 238 ? 13.422 7.957 -3.92 1 91.88 238 TRP A N 1
ATOM 1877 C CA . TRP A 1 238 ? 13.008 6.836 -3.08 1 91.88 238 TRP A CA 1
ATOM 1878 C C . TRP A 1 238 ? 12.711 5.602 -3.924 1 91.88 238 TRP A C 1
ATOM 1880 O O . TRP A 1 238 ? 13.047 4.48 -3.533 1 91.88 238 TRP A O 1
ATOM 1890 N N . VAL A 1 239 ? 12.148 5.785 -5.098 1 85 239 VAL A N 1
ATOM 1891 C CA . VAL A 1 239 ? 11.664 4.688 -5.926 1 85 239 VAL A CA 1
ATOM 1892 C C . VAL A 1 239 ? 12.82 4.086 -6.723 1 85 239 VAL A C 1
ATOM 1894 O O . VAL A 1 239 ? 12.695 2.984 -7.266 1 85 239 VAL A O 1
ATOM 1897 N N . ASP A 1 240 ? 13.961 4.715 -6.664 1 89.31 240 ASP A N 1
ATOM 1898 C CA . ASP A 1 240 ? 15.047 4.312 -7.555 1 89.31 240 ASP A CA 1
ATOM 1899 C C . ASP A 1 240 ? 16.078 3.463 -6.812 1 89.31 240 ASP A C 1
ATOM 1901 O O . ASP A 1 240 ? 17.172 3.201 -7.336 1 89.31 240 ASP A O 1
ATOM 1905 N N . PHE A 1 241 ? 15.727 3.061 -5.609 1 93.06 241 PHE A N 1
ATOM 1906 C CA . PHE A 1 241 ? 16.609 2.096 -4.957 1 93.06 241 PHE A CA 1
ATOM 1907 C C . PHE A 1 241 ? 15.812 1.186 -4.027 1 93.06 241 PHE A C 1
ATOM 1909 O O . PHE A 1 241 ? 14.727 1.548 -3.574 1 93.06 241 PHE A O 1
ATOM 1916 N N . ASP A 1 242 ? 16.453 0.007 -3.758 1 92.25 242 ASP A N 1
ATOM 1917 C CA . ASP A 1 242 ? 15.812 -0.986 -2.898 1 92.25 242 ASP A CA 1
ATOM 1918 C C . ASP A 1 242 ? 16.859 -1.816 -2.152 1 92.25 242 ASP A C 1
ATOM 1920 O O . ASP A 1 242 ? 18.047 -1.721 -2.434 1 92.25 242 ASP A O 1
ATOM 1924 N N . ILE A 1 243 ? 16.328 -2.588 -1.162 1 94.44 243 ILE A N 1
ATOM 1925 C CA . ILE A 1 243 ? 17.156 -3.457 -0.337 1 94.44 243 ILE A CA 1
ATOM 1926 C C . ILE A 1 243 ? 16.906 -4.918 -0.703 1 94.44 243 ILE A C 1
ATOM 1928 O O . ILE A 1 243 ? 15.766 -5.391 -0.637 1 94.44 243 ILE A O 1
ATOM 1932 N N . GLY A 1 244 ? 17.969 -5.547 -1.097 1 92.06 244 GLY A N 1
ATOM 1933 C CA . GLY A 1 244 ? 17.844 -6.957 -1.421 1 92.06 244 GLY A CA 1
ATOM 1934 C C . GLY A 1 244 ? 17.547 -7.824 -0.211 1 92.06 244 GLY A C 1
ATOM 1935 O O . GLY A 1 244 ? 17.844 -7.441 0.922 1 92.06 244 GLY A O 1
ATOM 1936 N N . SER A 1 245 ? 17.078 -9.023 -0.453 1 87.75 245 SER A N 1
ATOM 1937 C CA . SER A 1 245 ? 16.594 -9.914 0.599 1 87.75 245 SER A CA 1
ATOM 1938 C C . SER A 1 245 ? 17.734 -10.398 1.477 1 87.75 245 SER A C 1
ATOM 1940 O O . SER A 1 245 ? 17.547 -10.711 2.652 1 87.75 245 SER A O 1
ATOM 1942 N N . SER A 1 246 ? 18.906 -10.453 0.971 1 92.5 246 SER A N 1
ATOM 1943 C CA . SER A 1 246 ? 20.047 -10.992 1.708 1 92.5 246 SER A CA 1
ATOM 1944 C C . SER A 1 246 ? 20.859 -9.883 2.379 1 92.5 246 SER A C 1
ATOM 1946 O O . SER A 1 246 ? 21.844 -10.156 3.07 1 92.5 246 SER A O 1
ATOM 1948 N N . PHE A 1 247 ? 20.438 -8.688 2.184 1 96.12 247 PHE A N 1
ATOM 1949 C CA . PHE A 1 247 ? 21.25 -7.551 2.58 1 96.12 247 PHE A CA 1
ATOM 1950 C C . PHE A 1 247 ? 21.406 -7.504 4.094 1 96.12 247 PHE A C 1
ATOM 1952 O O . PHE A 1 247 ? 22.531 -7.461 4.602 1 96.12 247 PHE A O 1
ATOM 1959 N N . TYR A 1 248 ? 20.344 -7.574 4.809 1 96.44 248 TYR A N 1
ATOM 1960 C CA . TYR A 1 248 ? 20.406 -7.426 6.258 1 96.44 248 TYR A CA 1
ATOM 1961 C C . TYR A 1 248 ? 21.219 -8.547 6.895 1 96.44 248 TYR A C 1
ATOM 1963 O O . TYR A 1 248 ? 22.031 -8.305 7.785 1 96.44 248 TYR A O 1
ATOM 1971 N N . GLN A 1 249 ? 21.016 -9.758 6.457 1 95.88 249 GLN A N 1
ATOM 1972 C CA . GLN A 1 249 ? 21.781 -10.883 6.98 1 95.88 249 GLN A CA 1
ATOM 1973 C C . GLN A 1 249 ? 23.281 -10.68 6.754 1 95.88 249 GLN A C 1
ATOM 1975 O O . GLN A 1 249 ? 24.094 -10.992 7.629 1 95.88 249 GLN A O 1
ATOM 1980 N N . SER A 1 250 ? 23.578 -10.195 5.609 1 96.81 250 SER A N 1
ATOM 1981 C CA . SER A 1 250 ? 24.984 -9.945 5.305 1 96.81 250 SER A CA 1
ATOM 1982 C C . SER A 1 250 ? 25.562 -8.883 6.223 1 96.81 250 SER A C 1
ATOM 1984 O O . SER A 1 250 ? 26.75 -8.914 6.543 1 96.81 250 SER A O 1
ATOM 1986 N N . LEU A 1 251 ? 24.75 -7.871 6.613 1 97.94 251 LEU A N 1
ATOM 1987 C CA . LEU A 1 251 ? 25.203 -6.848 7.543 1 97.94 251 LEU A CA 1
ATOM 1988 C C . LEU A 1 251 ? 25.562 -7.457 8.898 1 97.94 251 LEU A C 1
ATOM 1990 O O . LEU A 1 251 ? 26.578 -7.113 9.492 1 97.94 251 LEU A O 1
ATOM 1994 N N . VAL A 1 252 ? 24.75 -8.305 9.336 1 97 252 VAL A N 1
ATOM 1995 C CA . VAL A 1 252 ? 24.969 -8.961 10.625 1 97 252 VAL A CA 1
ATOM 1996 C C . VAL A 1 252 ? 26.234 -9.805 10.57 1 97 252 VAL A C 1
ATOM 1998 O O . VAL A 1 252 ? 27.078 -9.727 11.461 1 97 252 VAL A O 1
ATOM 2001 N N . GLU A 1 253 ? 26.359 -10.531 9.57 1 96.19 253 GLU A N 1
ATOM 2002 C CA . GLU A 1 253 ? 27.484 -11.445 9.422 1 96.19 253 GLU A CA 1
ATOM 2003 C C . GLU A 1 253 ? 28.812 -10.68 9.344 1 96.19 253 GLU A C 1
ATOM 2005 O O . GLU A 1 253 ? 29.859 -11.195 9.758 1 96.19 253 GLU A O 1
ATOM 2010 N N . ASN A 1 254 ? 28.734 -9.508 8.898 1 96.31 254 ASN A N 1
ATOM 2011 C CA . ASN A 1 254 ? 29.969 -8.758 8.68 1 96.31 254 ASN A CA 1
ATOM 2012 C C . ASN A 1 254 ? 30.094 -7.586 9.656 1 96.31 254 ASN A C 1
ATOM 2014 O O . ASN A 1 254 ? 30.844 -6.645 9.406 1 96.31 254 ASN A O 1
ATOM 2018 N N . GLU A 1 255 ? 29.219 -7.57 10.727 1 96.69 255 GLU A N 1
ATOM 2019 C CA . GLU A 1 255 ? 29.266 -6.605 11.82 1 96.69 255 GLU A CA 1
ATOM 2020 C C . GLU A 1 255 ? 28.969 -5.191 11.32 1 96.69 255 GLU A C 1
ATOM 2022 O O . GLU A 1 255 ? 29.594 -4.227 11.766 1 96.69 255 GLU A O 1
ATOM 2027 N N . CYS A 1 256 ? 28.031 -5.098 10.289 1 97.75 256 CYS A N 1
ATOM 2028 C CA . CYS A 1 256 ? 27.688 -3.803 9.719 1 97.75 256 CYS A CA 1
ATOM 2029 C C . CYS A 1 256 ? 26.25 -3.42 10.086 1 97.75 256 CYS A C 1
ATOM 2031 O O . CYS A 1 256 ? 25.766 -2.365 9.68 1 97.75 256 CYS A O 1
ATOM 2033 N N . ALA A 1 257 ? 25.562 -4.277 10.844 1 97.94 257 ALA A N 1
ATOM 2034 C CA . ALA A 1 257 ? 24.203 -4.004 11.258 1 97.94 257 ALA A CA 1
ATOM 2035 C C . ALA A 1 257 ? 24.156 -2.91 12.32 1 97.94 257 ALA A C 1
ATOM 2037 O O . ALA A 1 257 ? 25.188 -2.535 12.875 1 97.94 257 ALA A O 1
ATOM 2038 N N . PRO A 1 258 ? 22.984 -2.357 12.555 1 97.19 258 PRO A N 1
ATOM 2039 C CA . PRO A 1 258 ? 22.859 -1.335 13.594 1 97.19 258 PRO A CA 1
ATOM 2040 C C . PRO A 1 258 ? 23.453 -1.776 14.93 1 97.19 258 PRO A C 1
ATOM 2042 O O . PRO A 1 258 ? 23.203 -2.895 15.383 1 97.19 258 PRO A O 1
ATOM 2045 N N . GLY A 1 259 ? 24.266 -0.881 15.523 1 95.56 259 GLY A N 1
ATOM 2046 C CA . GLY A 1 259 ? 24.859 -1.153 16.812 1 95.56 259 GLY A CA 1
ATOM 2047 C C . GLY A 1 259 ? 26.141 -1.957 16.734 1 95.56 259 GLY A C 1
ATOM 2048 O O . GLY A 1 259 ? 26.828 -2.146 17.734 1 95.56 259 GLY A O 1
ATOM 2049 N N . MET A 1 260 ? 26.531 -2.4 15.586 1 97.19 260 MET A N 1
ATOM 2050 C CA . MET A 1 260 ? 27.719 -3.242 15.453 1 97.19 260 MET A CA 1
ATOM 2051 C C . MET A 1 260 ? 28.922 -2.416 15.031 1 97.19 260 MET A C 1
ATOM 2053 O O . MET A 1 260 ? 28.797 -1.231 14.719 1 97.19 260 MET A O 1
ATOM 2057 N N . ARG A 1 261 ? 30.062 -3.115 14.992 1 96.25 261 ARG A N 1
ATOM 2058 C CA . ARG A 1 261 ? 31.375 -2.486 14.906 1 96.25 261 ARG A CA 1
ATOM 2059 C C . ARG A 1 261 ? 31.469 -1.572 13.688 1 96.25 261 ARG A C 1
ATOM 2061 O O . ARG A 1 261 ? 32.031 -0.477 13.766 1 96.25 261 ARG A O 1
ATOM 2068 N N . PHE A 1 262 ? 30.875 -1.899 12.539 1 97.31 262 PHE A N 1
ATOM 2069 C CA . PHE A 1 262 ? 31.062 -1.175 11.289 1 97.31 262 PHE A CA 1
ATOM 2070 C C . PHE A 1 262 ? 29.75 -0.593 10.797 1 97.31 262 PHE A C 1
ATOM 2072 O O . PHE A 1 262 ? 29.625 -0.212 9.633 1 97.31 262 PHE A O 1
ATOM 2079 N N . GLY A 1 263 ? 28.781 -0.555 11.641 1 97.81 263 GLY A N 1
ATOM 2080 C CA . GLY A 1 263 ? 27.453 -0.083 11.273 1 97.81 263 GLY A CA 1
ATOM 2081 C C . GLY A 1 263 ? 27.453 1.361 10.805 1 97.81 263 GLY A C 1
ATOM 2082 O O . GLY A 1 263 ? 26.891 1.677 9.758 1 97.81 263 GLY A O 1
ATOM 2083 N N . SER A 1 264 ? 28.078 2.234 11.562 1 97.69 264 SER A N 1
ATOM 2084 C CA . SER A 1 264 ? 28.094 3.658 11.25 1 97.69 264 SER A CA 1
ATOM 2085 C C . SER A 1 264 ? 28.844 3.936 9.953 1 97.69 264 SER A C 1
ATOM 2087 O O . SER A 1 264 ? 28.453 4.82 9.188 1 97.69 264 SER A O 1
ATOM 2089 N N . VAL A 1 265 ? 29.859 3.223 9.758 1 97.31 265 VAL A N 1
ATOM 2090 C CA . VAL A 1 265 ? 30.641 3.422 8.547 1 97.31 265 VAL A CA 1
ATOM 2091 C C . VAL A 1 265 ? 29.844 2.963 7.332 1 97.31 265 VAL A C 1
ATOM 2093 O O . VAL A 1 265 ? 29.859 3.613 6.285 1 97.31 265 VAL A O 1
ATOM 2096 N N . LEU A 1 266 ? 29.172 1.848 7.469 1 98.31 266 LEU A N 1
ATOM 2097 C CA . LEU A 1 266 ? 28.312 1.373 6.387 1 98.31 266 LEU A CA 1
ATOM 2098 C C . LEU A 1 266 ? 27.203 2.381 6.09 1 98.31 266 LEU A C 1
ATOM 2100 O O . LEU A 1 266 ? 26.938 2.682 4.926 1 98.31 266 LEU A O 1
ATOM 2104 N N . PHE A 1 267 ? 26.594 2.871 7.148 1 98.56 267 PHE A N 1
ATOM 2105 C CA . PHE A 1 267 ? 25.547 3.875 7 1 98.56 267 PHE A CA 1
ATOM 2106 C C . PHE A 1 267 ? 26.062 5.074 6.203 1 98.56 267 PHE A C 1
ATOM 2108 O O . PHE A 1 267 ? 25.406 5.523 5.262 1 98.56 267 PHE A O 1
ATOM 2115 N N . ASP A 1 268 ? 27.172 5.52 6.566 1 98.19 268 ASP A N 1
ATOM 2116 C CA . ASP A 1 268 ? 27.766 6.68 5.914 1 98.19 268 ASP A CA 1
ATOM 2117 C C . ASP A 1 268 ? 28.078 6.391 4.445 1 98.19 268 ASP A C 1
ATOM 2119 O O . ASP A 1 268 ? 27.859 7.242 3.58 1 98.19 268 ASP A O 1
ATOM 2123 N N . THR A 1 269 ? 28.531 5.254 4.18 1 98.44 269 THR A N 1
ATOM 2124 C CA . THR A 1 269 ? 28.859 4.84 2.82 1 98.44 269 THR A CA 1
ATOM 2125 C C . THR A 1 269 ? 27.625 4.859 1.937 1 98.44 269 THR A C 1
ATOM 2127 O O . THR A 1 269 ? 27.641 5.414 0.836 1 98.44 269 THR A O 1
ATOM 2130 N N . ILE A 1 270 ? 26.547 4.258 2.398 1 98.56 270 ILE A N 1
ATOM 2131 C CA . ILE A 1 270 ? 25.312 4.141 1.614 1 98.56 270 ILE A CA 1
ATOM 2132 C C . ILE A 1 270 ? 24.672 5.516 1.466 1 98.56 270 ILE A C 1
ATOM 2134 O O . ILE A 1 270 ? 24.188 5.867 0.385 1 98.56 270 ILE A O 1
ATOM 2138 N N . ALA A 1 271 ? 24.656 6.328 2.564 1 98.31 271 ALA A N 1
ATOM 2139 C CA . ALA A 1 271 ? 24.094 7.676 2.498 1 98.31 271 ALA A CA 1
ATOM 2140 C C . ALA A 1 271 ? 24.812 8.516 1.438 1 98.31 271 ALA A C 1
ATOM 2142 O O . ALA A 1 271 ? 24.156 9.211 0.656 1 98.31 271 ALA A O 1
ATOM 2143 N N . HIS A 1 272 ? 26.078 8.406 1.379 1 98 272 HIS A N 1
ATOM 2144 C CA . HIS A 1 272 ? 26.844 9.164 0.402 1 98 272 HIS A CA 1
ATOM 2145 C C . HIS A 1 272 ? 26.594 8.656 -1.014 1 98 272 HIS A C 1
ATOM 2147 O O . HIS A 1 272 ? 26.516 9.453 -1.955 1 98 272 HIS A O 1
ATOM 2153 N N . LEU A 1 273 ? 26.484 7.41 -1.127 1 97.88 273 LEU A N 1
ATOM 2154 C CA . LEU A 1 273 ? 26.188 6.84 -2.434 1 97.88 273 LEU A CA 1
ATOM 2155 C C . LEU A 1 273 ? 24.828 7.34 -2.938 1 97.88 273 LEU A C 1
ATOM 2157 O O . LEU A 1 273 ? 24.719 7.773 -4.086 1 97.88 273 LEU A O 1
ATOM 2161 N N . LEU A 1 274 ? 23.828 7.344 -2.074 1 97.69 274 LEU A N 1
ATOM 2162 C CA . LEU A 1 274 ? 22.469 7.727 -2.445 1 97.69 274 LEU A CA 1
ATOM 2163 C C . LEU A 1 274 ? 22.375 9.234 -2.672 1 97.69 274 LEU A C 1
ATOM 2165 O O . LEU A 1 274 ? 21.484 9.703 -3.379 1 97.69 274 LEU A O 1
ATOM 2169 N N . SER A 1 275 ? 23.297 10.031 -2.09 1 96.75 275 SER A N 1
ATOM 2170 C CA . SER A 1 275 ? 23.281 11.484 -2.258 1 96.75 275 SER A CA 1
ATOM 2171 C C . SER A 1 275 ? 24.047 11.906 -3.502 1 96.75 275 SER A C 1
ATOM 2173 O O . SER A 1 275 ? 24.172 13.102 -3.787 1 96.75 275 SER A O 1
ATOM 2175 N N . GLY A 1 276 ? 24.625 10.945 -4.176 1 93.81 276 GLY A N 1
ATOM 2176 C CA . GLY A 1 276 ? 25.344 11.25 -5.402 1 93.81 276 GLY A CA 1
ATOM 2177 C C . GLY A 1 276 ? 26.797 11.641 -5.164 1 93.81 276 GLY A C 1
ATOM 2178 O O . GLY A 1 276 ? 27.453 12.18 -6.059 1 93.81 276 GLY A O 1
ATOM 2179 N N . ASN A 1 277 ? 27.266 11.406 -3.965 1 94.25 277 ASN A N 1
ATOM 2180 C CA . ASN A 1 277 ? 28.641 11.734 -3.594 1 94.25 277 ASN A CA 1
ATOM 2181 C C . ASN A 1 277 ? 29.297 10.586 -2.84 1 94.25 277 ASN A C 1
ATOM 2183 O O . ASN A 1 277 ? 29.656 10.727 -1.673 1 94.25 277 ASN A O 1
ATOM 2187 N N . PRO A 1 278 ? 29.562 9.562 -3.605 1 95.81 278 PRO A N 1
ATOM 2188 C CA . PRO A 1 278 ? 30.156 8.398 -2.936 1 95.81 278 PRO A CA 1
ATOM 2189 C C . PRO A 1 278 ? 31.516 8.711 -2.301 1 95.81 278 PRO A C 1
ATOM 2191 O O . PRO A 1 278 ? 32.312 9.484 -2.863 1 95.81 278 PRO A O 1
ATOM 2194 N N . LYS A 1 279 ? 31.812 8.102 -1.192 1 93.94 279 LYS A N 1
ATOM 2195 C CA . LYS A 1 279 ? 33.062 8.305 -0.462 1 93.94 279 LYS A CA 1
ATOM 2196 C C . LYS A 1 279 ? 34.219 7.605 -1.156 1 93.94 279 LYS A C 1
ATOM 2198 O O . LYS A 1 279 ? 35.375 8.031 -1.025 1 93.94 279 LYS A O 1
ATOM 2203 N N . SER A 1 280 ? 33.906 6.5 -1.712 1 93.56 280 SER A N 1
ATOM 2204 C CA . SER A 1 280 ? 34.875 5.699 -2.432 1 93.56 280 SER A CA 1
ATOM 2205 C C . SER A 1 280 ? 34.438 5.418 -3.861 1 93.56 280 SER A C 1
ATOM 2207 O O . SER A 1 280 ? 33.25 5.594 -4.188 1 93.56 280 SER A O 1
ATOM 2209 N N . SER A 1 281 ? 35.375 5.031 -4.711 1 94.06 281 SER A N 1
ATOM 2210 C CA . SER A 1 281 ? 35.062 4.727 -6.105 1 94.06 281 SER A CA 1
ATOM 2211 C C . SER A 1 281 ? 34.062 3.59 -6.207 1 94.06 281 SER A C 1
ATOM 2213 O O . SER A 1 281 ? 34.125 2.629 -5.441 1 94.06 281 SER A O 1
ATOM 2215 N N . LEU A 1 282 ? 33.125 3.84 -7.102 1 94.5 282 LEU A N 1
ATOM 2216 C CA . LEU A 1 282 ? 32.219 2.773 -7.465 1 94.5 282 LEU A CA 1
ATOM 2217 C C . LEU A 1 282 ? 32.75 1.959 -8.633 1 94.5 282 LEU A C 1
ATOM 2219 O O . LEU A 1 282 ? 32.781 2.439 -9.773 1 94.5 282 LEU A O 1
ATOM 2223 N N . ASP A 1 283 ? 33.125 0.741 -8.375 1 91.88 283 ASP A N 1
ATOM 2224 C CA . ASP A 1 283 ? 33.75 -0.075 -9.398 1 91.88 283 ASP A CA 1
ATOM 2225 C C . ASP A 1 283 ? 32.812 -1.167 -9.898 1 91.88 283 ASP A C 1
ATOM 2227 O O . ASP A 1 283 ? 32.031 -1.739 -9.125 1 91.88 283 ASP A O 1
ATOM 2231 N N . ILE A 1 284 ? 32.938 -1.407 -11.18 1 92.62 284 ILE A N 1
ATOM 2232 C CA . ILE A 1 284 ? 32.219 -2.551 -11.742 1 92.62 284 ILE A CA 1
ATOM 2233 C C . ILE A 1 284 ? 32.781 -3.844 -11.141 1 92.62 284 ILE A C 1
ATOM 2235 O O . ILE A 1 284 ? 34 -4.004 -10.992 1 92.62 284 ILE A O 1
ATOM 2239 N N . PHE A 1 285 ? 31.844 -4.668 -10.695 1 91.56 285 PHE A N 1
ATOM 2240 C CA . PHE A 1 285 ? 32.219 -5.977 -10.18 1 91.56 285 PHE A CA 1
ATOM 2241 C C . PHE A 1 285 ? 32.344 -6.992 -11.312 1 91.56 285 PHE A C 1
ATOM 2243 O O . PHE A 1 285 ? 31.328 -7.488 -11.812 1 91.56 285 PHE A O 1
ATOM 2250 N N . THR A 1 286 ? 33.531 -7.293 -11.602 1 88.38 286 THR A N 1
ATOM 2251 C CA . THR A 1 286 ? 33.781 -8.125 -12.773 1 88.38 286 THR A CA 1
ATOM 2252 C C . THR A 1 286 ? 33.781 -9.602 -12.398 1 88.38 286 THR A C 1
ATOM 2254 O O . THR A 1 286 ? 33.875 -9.953 -11.227 1 88.38 286 THR A O 1
ATOM 2257 N N . LYS A 1 287 ? 33.562 -10.461 -13.375 1 82.19 287 LYS A N 1
ATOM 2258 C CA . LYS A 1 287 ? 33.5 -11.906 -13.18 1 82.19 287 LYS A CA 1
ATOM 2259 C C . LYS A 1 287 ? 34.844 -12.461 -12.672 1 82.19 287 LYS A C 1
ATOM 2261 O O . LYS A 1 287 ? 34.844 -13.336 -11.797 1 82.19 287 LYS A O 1
ATOM 2266 N N . THR A 1 288 ? 35.906 -12 -13.305 1 76.81 288 THR A N 1
ATOM 2267 C CA . THR A 1 288 ? 37.25 -12.406 -12.883 1 76.81 288 THR A CA 1
ATOM 2268 C C . THR A 1 288 ? 38.156 -11.203 -12.758 1 76.81 288 THR A C 1
ATOM 2270 O O . THR A 1 288 ? 37.844 -10.109 -13.234 1 76.81 288 THR A O 1
ATOM 2273 N N . LYS A 1 289 ? 39.156 -11.352 -12.039 1 71.62 289 LYS A N 1
ATOM 2274 C CA . LYS A 1 289 ? 40.125 -10.273 -11.836 1 71.62 289 LYS A CA 1
ATOM 2275 C C . LYS A 1 289 ? 40.688 -9.789 -13.164 1 71.62 289 LYS A C 1
ATOM 2277 O O . LYS A 1 289 ? 41 -8.602 -13.32 1 71.62 289 LYS A O 1
ATOM 2282 N N . ASP A 1 290 ? 40.781 -10.672 -13.93 1 73.06 290 ASP A N 1
ATOM 2283 C CA . ASP A 1 290 ? 41.438 -10.367 -15.188 1 73.06 290 ASP A CA 1
ATOM 2284 C C . ASP A 1 290 ? 40.438 -10.07 -16.297 1 73.06 290 ASP A C 1
ATOM 2286 O O . ASP A 1 290 ? 40.812 -9.805 -17.438 1 73.06 290 ASP A O 1
ATOM 2290 N N . SER A 1 291 ? 39.25 -10.18 -15.914 1 76.06 291 SER A N 1
ATOM 2291 C CA . SER A 1 291 ? 38.219 -9.938 -16.938 1 76.06 291 SER A CA 1
ATOM 2292 C C . SER A 1 291 ? 37.531 -8.594 -16.734 1 76.06 291 SER A C 1
ATOM 2294 O O . SER A 1 291 ? 37.344 -8.156 -15.602 1 76.06 291 SER A O 1
ATOM 2296 N N . ASP A 1 292 ? 37.344 -7.922 -17.875 1 80.75 292 ASP A N 1
ATOM 2297 C CA . ASP A 1 292 ? 36.625 -6.648 -17.859 1 80.75 292 ASP A CA 1
ATOM 2298 C C . ASP A 1 292 ? 35.125 -6.863 -17.984 1 80.75 292 ASP A C 1
ATOM 2300 O O . ASP A 1 292 ? 34.375 -5.898 -18.016 1 80.75 292 ASP A O 1
ATOM 2304 N N . GLU A 1 293 ? 34.812 -8.102 -17.938 1 87.5 293 GLU A N 1
ATOM 2305 C CA . GLU A 1 293 ? 33.375 -8.367 -18.109 1 87.5 293 GLU A CA 1
ATOM 2306 C C . GLU A 1 293 ? 32.625 -8.227 -16.797 1 87.5 293 GLU A C 1
ATOM 2308 O O . GLU A 1 293 ? 32.938 -8.906 -15.812 1 87.5 293 GLU A O 1
ATOM 2313 N N . PRO A 1 294 ? 31.703 -7.418 -16.812 1 90.25 294 PRO A N 1
ATOM 2314 C CA . PRO A 1 294 ? 30.938 -7.199 -15.578 1 90.25 294 PRO A CA 1
ATOM 2315 C C . PRO A 1 294 ? 30.062 -8.391 -15.211 1 90.25 294 PRO A C 1
ATOM 2317 O O . PRO A 1 294 ? 29.562 -9.094 -16.094 1 90.25 294 PRO A O 1
ATOM 2320 N N . ARG A 1 295 ? 29.922 -8.742 -13.961 1 92.06 295 ARG A N 1
ATOM 2321 C CA . ARG A 1 295 ? 28.875 -9.648 -13.5 1 92.06 295 ARG A CA 1
ATOM 2322 C C . ARG A 1 295 ? 27.484 -9.07 -13.773 1 92.06 295 ARG A C 1
ATOM 2324 O O . ARG A 1 295 ? 27.234 -7.898 -13.484 1 92.06 295 ARG A O 1
ATOM 2331 N N . MET A 1 296 ? 26.719 -9.852 -14.43 1 91.31 296 MET A N 1
ATOM 2332 C CA . MET A 1 296 ? 25.391 -9.406 -14.805 1 91.31 296 MET A CA 1
ATOM 2333 C C . MET A 1 296 ? 24.328 -10.336 -14.219 1 91.31 296 MET A C 1
ATOM 2335 O O . MET A 1 296 ? 24.562 -11.523 -14.023 1 91.31 296 MET A O 1
ATOM 2339 N N . HIS A 1 297 ? 23.266 -9.836 -13.859 1 90.69 297 HIS A N 1
ATOM 2340 C CA . HIS A 1 297 ? 22.031 -10.547 -13.555 1 90.69 297 HIS A CA 1
ATOM 2341 C C . HIS A 1 297 ? 20.844 -9.945 -14.312 1 90.69 297 HIS A C 1
ATOM 2343 O O . HIS A 1 297 ? 20.281 -8.93 -13.891 1 90.69 297 HIS A O 1
ATOM 2349 N N . GLY A 1 298 ? 20.484 -10.625 -15.422 1 86.94 298 GLY A N 1
ATOM 2350 C CA . GLY A 1 298 ? 19.562 -9.961 -16.328 1 86.94 298 GLY A CA 1
ATOM 2351 C C . GLY A 1 298 ? 20.125 -8.672 -16.906 1 86.94 298 GLY A C 1
ATOM 2352 O O . GLY A 1 298 ? 21.219 -8.672 -17.484 1 86.94 298 GLY A O 1
ATOM 2353 N N . LYS A 1 299 ? 19.406 -7.629 -16.703 1 86.56 299 LYS A N 1
ATOM 2354 C CA . LYS A 1 299 ? 19.828 -6.332 -17.234 1 86.56 299 LYS A CA 1
ATOM 2355 C C . LYS A 1 299 ? 20.562 -5.527 -16.156 1 86.56 299 LYS A C 1
ATOM 2357 O O . LYS A 1 299 ? 20.922 -4.371 -16.391 1 86.56 299 LYS A O 1
ATOM 2362 N N . LEU A 1 300 ? 20.859 -6.125 -15.062 1 92.31 300 LEU A N 1
ATOM 2363 C CA . LEU A 1 300 ? 21.5 -5.43 -13.961 1 92.31 300 LEU A CA 1
ATOM 2364 C C . LEU A 1 300 ? 23.016 -5.68 -13.977 1 92.31 300 LEU A C 1
ATOM 2366 O O . LEU A 1 300 ? 23.453 -6.797 -14.242 1 92.31 300 LEU A O 1
ATOM 2370 N N . THR A 1 301 ? 23.734 -4.676 -13.742 1 94.62 301 THR A N 1
ATOM 2371 C CA . THR A 1 301 ? 25.188 -4.754 -13.641 1 94.62 301 THR A CA 1
ATOM 2372 C C . THR A 1 301 ? 25.641 -4.719 -12.188 1 94.62 301 THR A C 1
ATOM 2374 O O . THR A 1 301 ? 25.109 -3.949 -11.383 1 94.62 301 THR A O 1
ATOM 2377 N N . ALA A 1 302 ? 26.609 -5.516 -11.836 1 95.19 302 ALA A N 1
ATOM 2378 C CA . ALA A 1 302 ? 27.125 -5.582 -10.469 1 95.19 302 ALA A CA 1
ATOM 2379 C C . ALA A 1 302 ? 28.172 -4.492 -10.219 1 95.19 302 ALA A C 1
ATOM 2381 O O . ALA A 1 302 ? 29.031 -4.246 -11.062 1 95.19 302 ALA A O 1
ATOM 2382 N N . TYR A 1 303 ? 28.062 -3.838 -9.094 1 96 303 TYR A N 1
ATOM 2383 C CA . TYR A 1 303 ? 29.031 -2.842 -8.648 1 96 303 TYR A CA 1
ATOM 2384 C C . TYR A 1 303 ? 29.5 -3.137 -7.23 1 96 303 TYR A C 1
ATOM 2386 O O . TYR A 1 303 ? 28.844 -3.873 -6.492 1 96 303 TYR A O 1
ATOM 2394 N N . ARG A 1 304 ? 30.656 -2.623 -6.875 1 95 304 ARG A N 1
ATOM 2395 C CA . ARG A 1 304 ? 31.172 -2.729 -5.512 1 95 304 ARG A CA 1
ATOM 2396 C C . ARG A 1 304 ? 31.875 -1.446 -5.09 1 95 304 ARG A C 1
ATOM 2398 O O . ARG A 1 304 ? 32.344 -0.687 -5.938 1 95 304 ARG A O 1
ATOM 2405 N N . THR A 1 305 ? 31.891 -1.167 -3.879 1 95.81 305 THR A N 1
ATOM 2406 C CA . THR A 1 305 ? 32.625 -0.038 -3.303 1 95.81 305 THR A CA 1
ATOM 2407 C C . THR A 1 305 ? 33.125 -0.383 -1.909 1 95.81 305 THR A C 1
ATOM 2409 O O . THR A 1 305 ? 32.656 -1.327 -1.279 1 95.81 305 THR A O 1
ATOM 2412 N N . HIS A 1 306 ? 34.125 0.353 -1.459 1 95.94 306 HIS A N 1
ATOM 2413 C CA . HIS A 1 306 ? 34.75 0.102 -0.16 1 95.94 306 HIS A CA 1
ATOM 2414 C C . HIS A 1 306 ? 33.875 0.629 0.973 1 95.94 306 HIS A C 1
ATOM 2416 O O . HIS A 1 306 ? 33.375 1.766 0.919 1 95.94 306 HIS A O 1
ATOM 2422 N N . VAL A 1 307 ? 33.688 -0.205 1.952 1 96.44 307 VAL A N 1
ATOM 2423 C CA . VAL A 1 307 ? 33.156 0.246 3.232 1 96.44 307 VAL A CA 1
ATOM 2424 C C . VAL A 1 307 ? 34.281 0.557 4.191 1 96.44 307 VAL A C 1
ATOM 2426 O O . VAL A 1 307 ? 34.344 1.646 4.766 1 96.44 307 VAL A O 1
ATOM 2429 N N . THR A 1 308 ? 35.125 -0.425 4.262 1 93.94 308 THR A N 1
ATOM 2430 C CA . THR A 1 308 ? 36.375 -0.233 4.98 1 93.94 308 THR A CA 1
ATOM 2431 C C . THR A 1 308 ? 37.562 -0.58 4.09 1 93.94 308 THR A C 1
ATOM 2433 O O . THR A 1 308 ? 37.469 -1.462 3.232 1 93.94 308 THR A O 1
ATOM 2436 N N . ARG A 1 309 ? 38.719 0.124 4.293 1 86.31 309 ARG A N 1
ATOM 2437 C CA . ARG A 1 309 ? 39.906 -0.133 3.506 1 86.31 309 ARG A CA 1
ATOM 2438 C C . ARG A 1 309 ? 40.938 -0.88 4.332 1 86.31 309 ARG A C 1
ATOM 2440 O O . ARG A 1 309 ? 41.75 -1.658 3.787 1 86.31 309 ARG A O 1
ATOM 2447 N N . GLY A 1 310 ? 40.938 -0.617 5.598 1 77.75 310 GLY A N 1
ATOM 2448 C CA . GLY A 1 310 ? 41.906 -1.25 6.469 1 77.75 310 GLY A CA 1
ATOM 2449 C C . GLY A 1 310 ? 41.312 -2.354 7.328 1 77.75 310 GLY A C 1
ATOM 2450 O O . GLY A 1 310 ? 40.094 -2.4 7.535 1 77.75 310 GLY A O 1
ATOM 2451 N N . GLY A 1 311 ? 42.219 -3.273 7.766 1 81.38 311 GLY A N 1
ATOM 2452 C CA . GLY A 1 311 ? 41.75 -4.371 8.609 1 81.38 311 GLY A CA 1
ATOM 2453 C C . GLY A 1 311 ? 40.938 -5.402 7.855 1 81.38 311 GLY A C 1
ATOM 2454 O O . GLY A 1 311 ? 41.469 -6.164 7.051 1 81.38 311 GLY A O 1
ATOM 2455 N N . ARG A 1 312 ? 39.625 -5.215 8.156 1 85.62 312 ARG A N 1
ATOM 2456 C CA . ARG A 1 312 ? 38.719 -6.07 7.402 1 85.62 312 ARG A CA 1
ATOM 2457 C C . ARG A 1 312 ? 38.25 -5.387 6.125 1 85.62 312 ARG A C 1
ATOM 2459 O O . ARG A 1 312 ? 37.5 -4.398 6.176 1 85.62 312 ARG A O 1
ATOM 2466 N N . GLY A 1 313 ? 38.844 -5.551 5.059 1 91.12 313 GLY A N 1
ATOM 2467 C CA . GLY A 1 313 ? 38.469 -5.008 3.762 1 91.12 313 GLY A CA 1
ATOM 2468 C C . GLY A 1 313 ? 37.031 -5.359 3.359 1 91.12 313 GLY A C 1
ATOM 2469 O O . GLY A 1 313 ? 36.812 -6.316 2.615 1 91.12 313 GLY A O 1
ATOM 2470 N N . LEU A 1 314 ? 36.062 -4.516 3.92 1 95.5 314 LEU A N 1
ATOM 2471 C CA . LEU A 1 314 ? 34.656 -4.797 3.631 1 95.5 314 LEU A CA 1
ATOM 2472 C C . LEU A 1 314 ? 34.219 -4.051 2.385 1 95.5 314 LEU A C 1
ATOM 2474 O O . LEU A 1 314 ? 34.594 -2.895 2.174 1 95.5 314 LEU A O 1
ATOM 2478 N N . ARG A 1 315 ? 33.438 -4.727 1.552 1 96.25 315 ARG A N 1
ATOM 2479 C CA . ARG A 1 315 ? 32.875 -4.145 0.333 1 96.25 315 ARG A CA 1
ATOM 2480 C C . ARG A 1 315 ? 31.359 -4.18 0.349 1 96.25 315 ARG A C 1
ATOM 2482 O O . ARG A 1 315 ? 30.75 -5.152 0.815 1 96.25 315 ARG A O 1
ATOM 2489 N N . LEU A 1 316 ? 30.781 -3.127 -0.041 1 97.5 316 LEU A N 1
ATOM 2490 C CA . LEU A 1 316 ? 29.375 -3.082 -0.374 1 97.5 316 LEU A CA 1
ATOM 2491 C C . LEU A 1 316 ? 29.141 -3.467 -1.831 1 97.5 316 LEU A C 1
ATOM 2493 O O . LEU A 1 316 ? 29.75 -2.895 -2.732 1 97.5 316 LEU A O 1
ATOM 2497 N N . MET A 1 317 ? 28.328 -4.395 -2.043 1 96.94 317 MET A N 1
ATOM 2498 C CA . MET A 1 317 ? 27.984 -4.824 -3.395 1 96.94 317 MET A CA 1
ATOM 2499 C C . MET A 1 317 ? 26.531 -4.5 -3.717 1 96.94 317 MET A C 1
ATOM 2501 O O . MET A 1 317 ? 25.656 -4.688 -2.877 1 96.94 317 MET A O 1
ATOM 2505 N N . PHE A 1 318 ? 26.25 -4.016 -4.914 1 96.88 318 PHE A N 1
ATOM 2506 C CA . PHE A 1 318 ? 24.891 -3.668 -5.305 1 96.88 318 PHE A CA 1
ATOM 2507 C C . PHE A 1 318 ? 24.703 -3.824 -6.809 1 96.88 318 PHE A C 1
ATOM 2509 O O . PHE A 1 318 ? 25.672 -3.861 -7.562 1 96.88 318 PHE A O 1
ATOM 2516 N N . TRP A 1 319 ? 23.516 -4.047 -7.188 1 95.69 319 TRP A N 1
ATOM 2517 C CA . TRP A 1 319 ? 23.094 -4.133 -8.586 1 95.69 319 TRP A CA 1
ATOM 2518 C C . TRP A 1 319 ? 22.578 -2.787 -9.086 1 95.69 319 TRP A C 1
ATOM 2520 O O . TRP A 1 319 ? 21.891 -2.068 -8.359 1 95.69 319 TRP A O 1
ATOM 2530 N N . GLN A 1 320 ? 22.891 -2.445 -10.352 1 94.44 320 GLN A N 1
ATOM 2531 C CA . GLN A 1 320 ? 22.391 -1.198 -10.938 1 94.44 320 GLN A CA 1
ATOM 2532 C C . GLN A 1 320 ? 21.859 -1.422 -12.344 1 94.44 320 GLN A C 1
ATOM 2534 O O . GLN A 1 320 ? 22.5 -2.102 -13.156 1 94.44 320 GLN A O 1
ATOM 2539 N N . ALA A 1 321 ? 20.688 -0.914 -12.57 1 91.5 321 ALA A N 1
ATOM 2540 C CA . ALA A 1 321 ? 20.109 -0.924 -13.906 1 91.5 321 ALA A CA 1
ATOM 2541 C C . ALA A 1 321 ? 20.641 0.237 -14.742 1 91.5 321 ALA A C 1
ATOM 2543 O O . ALA A 1 321 ? 21.25 1.17 -14.211 1 91.5 321 ALA A O 1
ATOM 2544 N N . ALA A 1 322 ? 20.375 0.146 -16.062 1 90 322 ALA A N 1
ATOM 2545 C CA . ALA A 1 322 ? 20.766 1.226 -16.969 1 90 322 ALA A CA 1
ATOM 2546 C C . ALA A 1 322 ? 20.047 2.525 -16.609 1 90 322 ALA A C 1
ATOM 2548 O O . ALA A 1 322 ? 20.609 3.613 -16.797 1 90 322 ALA A O 1
ATOM 2549 N N . SER A 1 323 ? 18.906 2.418 -16.047 1 83.81 323 SER A N 1
ATOM 2550 C CA . SER A 1 323 ? 18.094 3.574 -15.672 1 83.81 323 SER A CA 1
ATOM 2551 C C . SER A 1 323 ? 18.641 4.246 -14.422 1 83.81 323 SER A C 1
ATOM 2553 O O . SER A 1 323 ? 18.266 5.371 -14.094 1 83.81 323 SER A O 1
ATOM 2555 N N . GLY A 1 324 ? 19.562 3.564 -13.719 1 88.69 324 GLY A N 1
ATOM 2556 C CA . GLY A 1 324 ? 20.141 4.148 -12.516 1 88.69 324 GLY A CA 1
ATOM 2557 C C . GLY A 1 324 ? 19.562 3.566 -11.234 1 88.69 324 GLY A C 1
ATOM 2558 O O . GLY A 1 324 ? 20.062 3.863 -10.148 1 88.69 324 GLY A O 1
ATOM 2559 N N . VAL A 1 325 ? 18.547 2.75 -11.328 1 89.44 325 VAL A N 1
ATOM 2560 C CA . VAL A 1 325 ? 17.953 2.111 -10.164 1 89.44 325 VAL A CA 1
ATOM 2561 C C . VAL A 1 325 ? 18.953 1.164 -9.516 1 89.44 325 VAL A C 1
ATOM 2563 O O . VAL A 1 325 ? 19.672 0.439 -10.211 1 89.44 325 VAL A O 1
ATOM 2566 N N . ILE A 1 326 ? 18.984 1.188 -8.188 1 95.31 326 ILE A N 1
ATOM 2567 C CA . ILE A 1 326 ? 19.969 0.415 -7.453 1 95.31 326 ILE A CA 1
ATOM 2568 C C . ILE A 1 326 ? 19.281 -0.557 -6.504 1 95.31 326 ILE A C 1
ATOM 2570 O O . ILE A 1 326 ? 18.234 -0.227 -5.922 1 95.31 326 ILE A O 1
ATOM 2574 N N . ILE A 1 327 ? 19.844 -1.763 -6.379 1 95.06 327 ILE A N 1
ATOM 2575 C CA . ILE A 1 327 ? 19.422 -2.723 -5.359 1 95.06 327 ILE A CA 1
ATOM 2576 C C . ILE A 1 327 ? 20.641 -3.133 -4.523 1 95.06 327 ILE A C 1
ATOM 2578 O O . ILE A 1 327 ? 21.562 -3.773 -5.031 1 95.06 327 ILE A O 1
ATOM 2582 N N . PHE A 1 328 ? 20.672 -2.803 -3.264 1 97.38 328 PHE A N 1
ATOM 2583 C CA . PHE A 1 328 ? 21.766 -3.219 -2.381 1 97.38 328 PHE A CA 1
ATOM 2584 C C . PHE A 1 328 ? 21.703 -4.719 -2.113 1 97.38 328 PHE A C 1
ATOM 2586 O O . PHE A 1 328 ? 20.719 -5.211 -1.561 1 97.38 328 PHE A O 1
ATOM 2593 N N . ALA A 1 329 ? 22.734 -5.352 -2.477 1 96.25 329 ALA A N 1
ATOM 2594 C CA . ALA A 1 329 ? 22.703 -6.812 -2.447 1 96.25 329 ALA A CA 1
ATOM 2595 C C . ALA A 1 329 ? 23.266 -7.348 -1.13 1 96.25 329 ALA A C 1
ATOM 2597 O O . ALA A 1 329 ? 22.562 -8.047 -0.396 1 96.25 329 ALA A O 1
ATOM 2598 N N . ASN A 1 330 ? 24.484 -7.074 -0.853 1 97 330 ASN A N 1
ATOM 2599 C CA . ASN A 1 330 ? 25.125 -7.586 0.354 1 97 330 ASN A CA 1
ATOM 2600 C C . ASN A 1 330 ? 26.438 -6.867 0.633 1 97 330 ASN A C 1
ATOM 2602 O O . ASN A 1 330 ? 26.938 -6.109 -0.207 1 97 330 ASN A O 1
ATOM 2606 N N . VAL A 1 331 ? 26.922 -7.059 1.88 1 97.19 331 VAL A N 1
ATOM 2607 C CA . VAL A 1 331 ? 28.281 -6.688 2.287 1 97.19 331 VAL A CA 1
ATOM 2608 C C . VAL A 1 331 ? 29.125 -7.945 2.461 1 97.19 331 VAL A C 1
ATOM 2610 O O . VAL A 1 331 ? 28.625 -8.992 2.871 1 97.19 331 VAL A O 1
ATOM 2613 N N . GLY A 1 332 ? 30.328 -7.816 2.027 1 94.81 332 GLY A N 1
ATOM 2614 C CA . GLY A 1 332 ? 31.219 -8.961 2.158 1 94.81 332 GLY A CA 1
ATOM 2615 C C . GLY A 1 332 ? 32.688 -8.57 2.34 1 94.81 332 GLY A C 1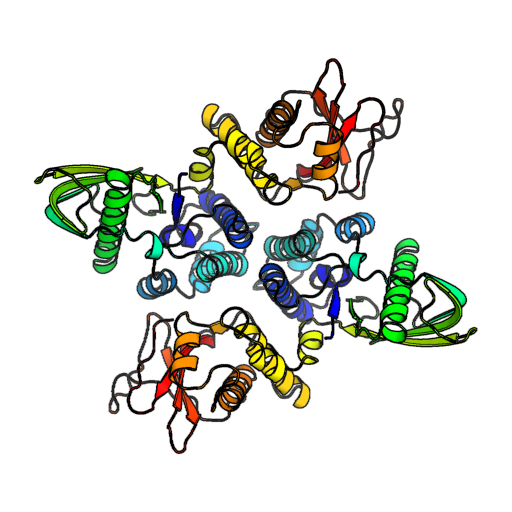
ATOM 2616 O O . GLY A 1 332 ? 33.031 -7.414 2.109 1 94.81 332 GLY A O 1
ATOM 2617 N N . ASN A 1 333 ? 33.406 -9.625 2.73 1 91.19 333 ASN A N 1
ATOM 2618 C CA . ASN A 1 333 ? 34.875 -9.445 2.867 1 91.19 333 ASN A CA 1
ATOM 2619 C C . ASN A 1 333 ? 35.562 -9.477 1.511 1 91.19 333 ASN A C 1
ATOM 2621 O O . ASN A 1 333 ? 35.156 -10.227 0.619 1 91.19 333 ASN A O 1
ATOM 2625 N N . LYS A 1 334 ? 36.594 -8.711 1.417 1 81.19 334 LYS A N 1
ATOM 2626 C CA . LYS A 1 334 ? 37.344 -8.531 0.168 1 81.19 334 LYS A CA 1
ATOM 2627 C C . LYS A 1 334 ? 37.75 -9.875 -0.422 1 81.19 334 LYS A C 1
ATOM 2629 O O . LYS A 1 334 ? 37.781 -10.039 -1.643 1 81.19 334 LYS A O 1
ATOM 2634 N N . PHE A 1 335 ? 37.969 -10.695 0.319 1 73.25 335 PHE A N 1
ATOM 2635 C CA . PHE A 1 335 ? 38.531 -11.945 -0.164 1 73.25 335 PHE A CA 1
ATOM 2636 C C . PHE A 1 335 ? 37.438 -12.961 -0.494 1 73.25 335 PHE A C 1
ATOM 2638 O O . PHE A 1 335 ? 37.719 -14 -1.087 1 73.25 335 PHE A O 1
ATOM 2645 N N . GLU A 1 336 ? 36.25 -12.711 -0.242 1 69.38 336 GLU A N 1
ATOM 2646 C CA . GLU A 1 336 ? 35.156 -13.656 -0.45 1 69.38 336 GLU A CA 1
ATOM 2647 C C . GLU A 1 336 ? 33.969 -12.984 -1.113 1 69.38 336 GLU A C 1
ATOM 2649 O O . GLU A 1 336 ? 32.812 -13.234 -0.74 1 69.38 336 GLU A O 1
ATOM 2654 N N . LEU A 1 337 ? 34.406 -12.43 -2.195 1 74.5 337 LEU A N 1
ATOM 2655 C CA . LEU A 1 337 ? 33.344 -11.562 -2.666 1 74.5 337 LEU A CA 1
ATOM 2656 C C . LEU A 1 337 ? 32.344 -12.336 -3.531 1 74.5 337 LEU A C 1
ATOM 2658 O O . LEU A 1 337 ? 32.75 -12.984 -4.504 1 74.5 337 LEU A O 1
ATOM 2662 N N . GLU A 1 338 ? 31.219 -12.383 -3.029 1 88.19 338 GLU A N 1
ATOM 2663 C CA . GLU A 1 338 ? 30.047 -12.852 -3.742 1 88.19 338 GLU A CA 1
ATOM 2664 C C . GLU A 1 338 ? 28.906 -11.844 -3.66 1 88.19 338 GLU A C 1
ATOM 2666 O O . GLU A 1 338 ? 28.672 -11.234 -2.611 1 88.19 338 GLU A O 1
ATOM 2671 N N . ILE A 1 339 ? 28.359 -11.625 -4.824 1 91.06 339 ILE A N 1
ATOM 2672 C CA . ILE A 1 339 ? 27.188 -10.75 -4.82 1 91.06 339 ILE A CA 1
ATOM 2673 C C 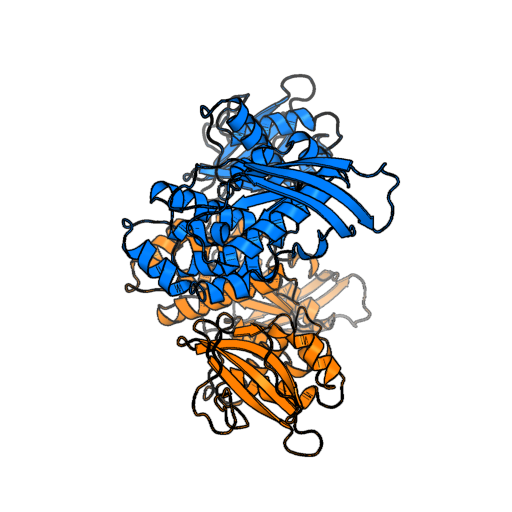. ILE A 1 339 ? 25.906 -11.586 -4.848 1 91.06 339 ILE A C 1
ATOM 2675 O O . ILE A 1 339 ? 25.766 -12.469 -5.695 1 91.06 339 ILE A O 1
ATOM 2679 N N . MET A 1 340 ? 25.156 -11.328 -3.881 1 90.19 340 MET A N 1
ATOM 2680 C CA . MET A 1 340 ? 23.906 -12.07 -3.754 1 90.19 340 MET A CA 1
ATOM 2681 C C . MET A 1 340 ? 22.891 -11.586 -4.777 1 90.19 340 MET A C 1
ATOM 2683 O O . MET A 1 340 ? 22.969 -10.453 -5.25 1 90.19 340 MET A O 1
ATOM 2687 N N . LYS A 1 341 ? 21.984 -12.453 -5.039 1 88.19 341 LYS A N 1
ATOM 2688 C CA . LYS A 1 341 ? 20.906 -12.102 -5.953 1 88.19 341 LYS A CA 1
ATOM 2689 C C . LYS A 1 341 ? 20.078 -10.945 -5.406 1 88.19 341 LYS A C 1
ATOM 2691 O O . LYS A 1 341 ? 20 -10.742 -4.191 1 88.19 341 LYS A O 1
ATOM 2696 N N . PRO A 1 342 ? 19.594 -10.203 -6.367 1 85.44 342 PRO A N 1
ATOM 2697 C CA . PRO A 1 342 ? 18.797 -9.055 -5.93 1 85.44 342 PRO A CA 1
ATOM 2698 C C . PRO A 1 342 ? 17.531 -9.469 -5.203 1 85.44 342 PRO A C 1
ATOM 2700 O O . PRO A 1 342 ? 17 -10.562 -5.43 1 85.44 342 PRO A O 1
ATOM 2703 N N . MET B 1 1 ? -8.297 -23.578 4.586 1 69.88 1 MET B N 1
ATOM 2704 C CA . MET B 1 1 ? -8.586 -22.391 3.791 1 69.88 1 MET B CA 1
ATOM 2705 C C . MET B 1 1 ? -7.75 -22.375 2.516 1 69.88 1 MET B C 1
ATOM 2707 O O . MET B 1 1 ? -6.602 -22.812 2.514 1 69.88 1 MET B O 1
ATOM 2711 N N . MET B 1 2 ? -8.391 -22.016 1.338 1 83.94 2 MET B N 1
ATOM 2712 C CA . MET B 1 2 ? -7.758 -22.016 0.022 1 83.94 2 MET B CA 1
ATOM 2713 C C . MET B 1 2 ? -6.723 -20.891 -0.073 1 83.94 2 MET B C 1
ATOM 2715 O O . MET B 1 2 ? -6.988 -19.766 0.323 1 83.94 2 MET B O 1
ATOM 2719 N N . GLN B 1 3 ? -5.512 -21.266 -0.459 1 91.25 3 GLN B N 1
ATOM 2720 C CA . GLN B 1 3 ? -4.43 -20.297 -0.658 1 91.25 3 GLN B CA 1
ATOM 2721 C C . GLN B 1 3 ? -3.887 -20.375 -2.082 1 91.25 3 GLN B C 1
ATOM 2723 O O . GLN B 1 3 ? -3.979 -21.422 -2.736 1 91.25 3 GLN B O 1
ATOM 2728 N N . ALA B 1 4 ? -3.438 -19.281 -2.496 1 95.25 4 ALA B N 1
ATOM 2729 C CA . ALA B 1 4 ? -2.893 -19.25 -3.852 1 95.25 4 ALA B CA 1
ATOM 2730 C C . ALA B 1 4 ? -1.454 -18.734 -3.854 1 95.25 4 ALA B C 1
ATOM 2732 O O . ALA B 1 4 ? -1.064 -17.953 -2.984 1 95.25 4 ALA B O 1
ATOM 2733 N N . ILE B 1 5 ? -0.716 -19.266 -4.785 1 95.94 5 ILE B N 1
ATOM 2734 C CA . ILE B 1 5 ? 0.646 -18.797 -5.031 1 95.94 5 ILE B CA 1
ATOM 2735 C C . ILE B 1 5 ? 0.691 -18 -6.336 1 95.94 5 ILE B C 1
ATOM 2737 O O . ILE B 1 5 ? 0.329 -18.516 -7.395 1 95.94 5 ILE B O 1
ATOM 2741 N N . ILE B 1 6 ? 1.137 -16.797 -6.258 1 97.06 6 ILE B N 1
ATOM 2742 C CA . ILE B 1 6 ? 1.194 -15.914 -7.414 1 97.06 6 ILE B CA 1
ATOM 2743 C C . ILE B 1 6 ? 2.469 -16.188 -8.211 1 97.06 6 ILE B C 1
ATOM 2745 O O . ILE B 1 6 ? 3.574 -16.094 -7.672 1 97.06 6 ILE B O 1
ATOM 2749 N N . LYS B 1 7 ? 2.303 -16.484 -9.391 1 94.69 7 LYS B N 1
ATOM 2750 C CA . LYS B 1 7 ? 3.439 -16.609 -10.297 1 94.69 7 LYS B CA 1
ATOM 2751 C C . LYS B 1 7 ? 3.781 -15.266 -10.93 1 94.69 7 LYS B C 1
ATOM 2753 O O . LYS B 1 7 ? 2.895 -14.438 -11.164 1 94.69 7 LYS B O 1
ATOM 2758 N N . TYR B 1 8 ? 5.059 -15.055 -11.289 1 95.12 8 TYR B N 1
ATOM 2759 C CA . TYR B 1 8 ? 5.445 -13.742 -11.789 1 95.12 8 TYR B CA 1
ATOM 2760 C C . TYR B 1 8 ? 4.762 -13.438 -13.117 1 95.12 8 TYR B C 1
ATOM 2762 O O . TYR B 1 8 ? 4.527 -12.273 -13.453 1 95.12 8 TYR B O 1
ATOM 2770 N N . GLU B 1 9 ? 4.395 -14.523 -13.852 1 93.12 9 GLU B N 1
ATOM 2771 C CA . GLU B 1 9 ? 3.695 -14.336 -15.117 1 93.12 9 GLU B CA 1
ATOM 2772 C C . GLU B 1 9 ? 2.363 -13.625 -14.906 1 93.12 9 GLU B C 1
ATOM 2774 O O . GLU B 1 9 ? 1.93 -12.844 -15.758 1 93.12 9 GLU B O 1
ATOM 2779 N N . TYR B 1 10 ? 1.751 -13.898 -13.766 1 95.19 10 TYR B N 1
ATOM 2780 C CA . TYR B 1 10 ? 0.495 -13.227 -13.461 1 95.19 10 TYR B CA 1
ATOM 2781 C C . TYR B 1 10 ? 0.731 -11.758 -13.133 1 95.19 10 TYR B C 1
ATOM 2783 O O . TYR B 1 10 ? -0.054 -10.891 -13.531 1 95.19 10 TYR B O 1
ATOM 2791 N N . LEU B 1 11 ? 1.761 -11.461 -12.438 1 97.06 11 LEU B N 1
ATOM 2792 C CA . LEU B 1 11 ? 2.08 -10.094 -12.047 1 97.06 11 LEU B CA 1
ATOM 2793 C C . LEU B 1 11 ? 2.305 -9.219 -13.273 1 97.06 11 LEU B C 1
ATOM 2795 O O . LEU B 1 11 ? 2.006 -8.023 -13.258 1 97.06 11 LEU B O 1
ATOM 2799 N N . LEU B 1 12 ? 2.834 -9.805 -14.344 1 95.94 12 LEU B N 1
ATOM 2800 C CA . LEU B 1 12 ? 3.168 -9.039 -15.539 1 95.94 12 LEU B CA 1
ATOM 2801 C C . LEU B 1 12 ? 2.107 -9.234 -16.625 1 95.94 12 LEU B C 1
ATOM 2803 O O . LEU B 1 12 ? 2.27 -8.758 -17.75 1 95.94 12 LEU B O 1
ATOM 2807 N N . SER B 1 13 ? 1.008 -9.828 -16.297 1 94.19 13 SER B N 1
ATOM 2808 C CA . SER B 1 13 ? -0.015 -10.25 -17.25 1 94.19 13 SER B CA 1
ATOM 2809 C C . SER B 1 13 ? -0.624 -9.055 -17.969 1 94.19 13 SER B C 1
ATOM 2811 O O . SER B 1 13 ? -0.972 -9.141 -19.141 1 94.19 13 SER B O 1
ATOM 2813 N N . PRO B 1 14 ? -0.777 -7.859 -17.312 1 93.94 14 PRO B N 1
ATOM 2814 C CA . PRO B 1 14 ? -1.346 -6.734 -18.047 1 93.94 14 PRO B CA 1
ATOM 2815 C C . PRO B 1 14 ? -0.526 -6.367 -19.281 1 93.94 14 PRO B C 1
ATOM 2817 O O . PRO B 1 14 ? -1.062 -5.801 -20.234 1 93.94 14 PRO B O 1
ATOM 2820 N N . ALA B 1 15 ? 0.755 -6.617 -19.297 1 93.88 15 ALA B N 1
ATOM 2821 C CA . ALA B 1 15 ? 1.626 -6.273 -20.406 1 93.88 15 ALA B CA 1
ATOM 2822 C C . ALA B 1 15 ? 1.408 -7.223 -21.594 1 93.88 15 ALA B C 1
ATOM 2824 O O . ALA B 1 15 ? 1.729 -6.891 -22.734 1 93.88 15 ALA B O 1
ATOM 2825 N N . PHE B 1 16 ? 0.867 -8.352 -21.344 1 90.25 16 PHE B N 1
ATOM 2826 C CA . PHE B 1 16 ? 0.846 -9.391 -22.375 1 90.25 16 PHE B CA 1
ATOM 2827 C C . PHE B 1 16 ? -0.585 -9.727 -22.766 1 90.25 16 PHE B C 1
ATOM 2829 O O . PHE B 1 16 ? -0.815 -10.375 -23.797 1 90.25 16 PHE B O 1
ATOM 2836 N N . GLY B 1 17 ? -1.496 -9.383 -21.969 1 84.69 17 GLY B N 1
ATOM 2837 C CA . GLY B 1 17 ? -2.889 -9.703 -22.234 1 84.69 17 GLY B CA 1
ATOM 2838 C C . GLY B 1 17 ? -3.484 -8.859 -23.359 1 84.69 17 GLY B C 1
ATOM 2839 O O . GLY B 1 17 ? -2.807 -8 -23.922 1 84.69 17 GLY B O 1
ATOM 2840 N N . SER B 1 18 ? -4.723 -9.234 -23.672 1 86 18 SER B N 1
ATOM 2841 C CA . SER B 1 18 ? -5.465 -8.438 -24.641 1 86 18 SER B CA 1
ATOM 2842 C C . SER B 1 18 ? -5.781 -7.051 -24.094 1 86 18 SER B C 1
ATOM 2844 O O . SER B 1 18 ? -5.66 -6.816 -22.891 1 86 18 SER B O 1
ATOM 2846 N N . ASP B 1 19 ? -6.176 -6.168 -24.953 1 82.69 19 ASP B N 1
ATOM 2847 C CA . ASP B 1 19 ? -6.531 -4.82 -24.531 1 82.69 19 ASP B CA 1
ATOM 2848 C C . ASP B 1 19 ? -7.676 -4.844 -23.516 1 82.69 19 ASP B C 1
ATOM 2850 O O . ASP B 1 19 ? -7.676 -4.082 -22.547 1 82.69 19 ASP B O 1
ATOM 2854 N N . ALA B 1 20 ? -8.555 -5.738 -23.766 1 79.31 20 ALA B N 1
ATOM 2855 C CA . ALA B 1 20 ? -9.703 -5.875 -22.875 1 79.31 20 ALA B CA 1
ATOM 2856 C C . ALA B 1 20 ? -9.266 -6.375 -21.5 1 79.31 20 ALA B C 1
ATOM 2858 O O . ALA B 1 20 ? -9.836 -5.969 -20.484 1 79.31 20 ALA B O 1
ATOM 2859 N N . ASP B 1 21 ? -8.211 -7.145 -21.531 1 86.44 21 ASP B N 1
ATOM 2860 C CA . ASP B 1 21 ? -7.773 -7.77 -20.281 1 86.44 21 ASP B CA 1
ATOM 2861 C C . ASP B 1 21 ? -6.871 -6.828 -19.484 1 86.44 21 ASP B C 1
ATOM 2863 O O . ASP B 1 21 ? -6.734 -6.973 -18.266 1 86.44 21 ASP B O 1
ATOM 2867 N N . MET B 1 22 ? -6.363 -5.914 -20.203 1 90 22 MET B N 1
ATOM 2868 C CA . MET B 1 22 ? -5.367 -5.055 -19.578 1 90 22 MET B CA 1
ATOM 2869 C C . MET B 1 22 ? -5.98 -4.285 -18.406 1 90 22 MET B C 1
ATOM 2871 O O . MET B 1 22 ? -5.375 -4.191 -17.328 1 90 22 MET B O 1
ATOM 2875 N N . LEU B 1 23 ? -7.148 -3.744 -18.672 1 89.06 23 LEU B N 1
ATOM 2876 C CA . LEU B 1 23 ? -7.801 -2.969 -17.625 1 89.06 23 LEU B CA 1
ATOM 2877 C C . LEU B 1 23 ? -8.164 -3.857 -16.438 1 89.06 23 LEU B C 1
ATOM 2879 O O . LEU B 1 23 ? -7.887 -3.51 -15.289 1 89.06 23 LEU B O 1
ATOM 2883 N N . ARG B 1 24 ? -8.766 -4.965 -16.734 1 90.19 24 ARG B N 1
ATOM 2884 C CA . ARG B 1 24 ? -9.188 -5.895 -15.695 1 90.19 24 ARG B CA 1
ATOM 2885 C C . ARG B 1 24 ? -7.988 -6.387 -14.891 1 90.19 24 ARG B C 1
ATOM 2887 O O . ARG B 1 24 ? -8.016 -6.371 -13.656 1 90.19 24 ARG B O 1
ATOM 2894 N N . LEU B 1 25 ? -6.961 -6.828 -15.547 1 93.25 25 LEU B N 1
ATOM 2895 C CA . LEU B 1 25 ? -5.785 -7.383 -14.891 1 93.25 25 LEU B CA 1
ATOM 2896 C C . LEU B 1 25 ? -5.074 -6.316 -14.062 1 93.25 25 LEU B C 1
ATOM 2898 O O . LEU B 1 25 ? -4.582 -6.602 -12.969 1 93.25 25 LEU B O 1
ATOM 2902 N N . SER B 1 26 ? -5.023 -5.086 -14.586 1 94.12 26 SER B N 1
ATOM 2903 C CA . SER B 1 26 ? -4.414 -3.996 -13.828 1 94.12 26 SER B CA 1
ATOM 2904 C C . SER B 1 26 ? -5.191 -3.705 -12.547 1 94.12 26 SER B C 1
ATOM 2906 O O . SER B 1 26 ? -4.602 -3.523 -11.484 1 94.12 26 SER B O 1
ATOM 2908 N N . SER B 1 27 ? -6.477 -3.721 -12.695 1 92.56 27 SER B N 1
ATOM 2909 C CA . SER B 1 27 ? -7.336 -3.482 -11.539 1 92.56 27 SER B CA 1
ATOM 2910 C C . SER B 1 27 ? -7.199 -4.598 -10.508 1 92.56 27 SER B C 1
ATOM 2912 O O . SER B 1 27 ? -7.215 -4.34 -9.305 1 92.56 27 SER B O 1
ATOM 2914 N N . GLU B 1 28 ? -7.094 -5.77 -10.93 1 95.38 28 GLU B N 1
ATOM 2915 C CA . GLU B 1 28 ? -6.93 -6.91 -10.031 1 95.38 28 GLU B CA 1
ATOM 2916 C C . GLU B 1 28 ? -5.586 -6.855 -9.312 1 95.38 28 GLU B C 1
ATOM 2918 O O . GLU B 1 28 ? -5.484 -7.234 -8.141 1 95.38 28 GLU B O 1
ATOM 2923 N N . LEU B 1 29 ? -4.559 -6.414 -10.031 1 96.38 29 LEU B N 1
ATOM 2924 C CA . LEU B 1 29 ? -3.26 -6.254 -9.391 1 96.38 29 LEU B CA 1
ATOM 2925 C C . LEU B 1 29 ? -3.318 -5.184 -8.305 1 96.38 29 LEU B C 1
ATOM 2927 O O . LEU B 1 29 ? -2.689 -5.324 -7.25 1 96.38 29 LEU B O 1
ATOM 2931 N N . GLU B 1 30 ? -4.023 -4.18 -8.617 1 93.62 30 GLU B N 1
ATOM 2932 C CA . GLU B 1 30 ? -4.199 -3.125 -7.621 1 93.62 30 GLU B CA 1
ATOM 2933 C C . GLU B 1 30 ? -4.883 -3.66 -6.363 1 93.62 30 GLU B C 1
ATOM 2935 O O . GLU B 1 30 ? -4.438 -3.393 -5.246 1 93.62 30 GLU B O 1
ATOM 2940 N N . MET B 1 31 ? -5.934 -4.355 -6.562 1 94.75 31 MET B N 1
ATOM 2941 C CA . MET B 1 31 ? -6.641 -4.984 -5.453 1 94.75 31 MET B CA 1
ATOM 2942 C C . MET B 1 31 ? -5.723 -5.938 -4.695 1 94.75 31 MET B C 1
ATOM 2944 O O . MET B 1 31 ? -5.672 -5.914 -3.465 1 94.75 31 MET B O 1
ATOM 2948 N N . LEU B 1 32 ? -5.016 -6.711 -5.41 1 96.69 32 LEU B N 1
ATOM 2949 C CA . LEU B 1 32 ? -4.09 -7.68 -4.828 1 96.69 32 LEU B CA 1
ATOM 2950 C C . LEU B 1 32 ? -3.037 -6.98 -3.977 1 96.69 32 LEU B C 1
ATOM 2952 O O . LEU B 1 32 ? -2.721 -7.434 -2.875 1 96.69 32 LEU B O 1
ATOM 2956 N N . SER B 1 33 ? -2.512 -5.941 -4.512 1 93.94 33 SER B N 1
ATOM 2957 C CA . SER B 1 33 ? -1.518 -5.168 -3.773 1 93.94 33 SER B CA 1
ATOM 2958 C C . SER B 1 33 ? -2.078 -4.668 -2.447 1 93.94 33 SER B C 1
ATOM 2960 O O . SER B 1 33 ? -1.389 -4.688 -1.426 1 93.94 33 SER B O 1
ATOM 2962 N N . GLU B 1 34 ? -3.295 -4.25 -2.439 1 90.88 34 GLU B N 1
ATOM 2963 C CA . GLU B 1 34 ? -3.943 -3.775 -1.221 1 90.88 34 GLU B CA 1
ATOM 2964 C C . GLU B 1 34 ? -4.156 -4.914 -0.228 1 90.88 34 GLU B C 1
ATOM 2966 O O . GLU B 1 34 ? -3.961 -4.742 0.977 1 90.88 34 GLU B O 1
ATOM 2971 N N . HIS B 1 35 ? -4.57 -6.035 -0.735 1 94.19 35 HIS B N 1
ATOM 2972 C CA . HIS B 1 35 ? -4.805 -7.184 0.131 1 94.19 35 HIS B CA 1
ATOM 2973 C C . HIS B 1 35 ? -3.51 -7.66 0.78 1 94.19 35 HIS B C 1
ATOM 2975 O O . HIS B 1 35 ? -3.506 -8.07 1.944 1 94.19 35 HIS B O 1
ATOM 2981 N N . ILE B 1 36 ? -2.465 -7.602 0.033 1 92.88 36 ILE B N 1
ATOM 2982 C CA . ILE B 1 36 ? -1.158 -8 0.545 1 92.88 36 ILE B CA 1
ATOM 2983 C C . ILE B 1 36 ? -0.692 -7.008 1.605 1 92.88 36 ILE B C 1
ATOM 2985 O O . ILE B 1 36 ? -0.223 -7.402 2.676 1 92.88 36 ILE B O 1
ATOM 2989 N N . ALA B 1 37 ? -0.875 -5.801 1.307 1 85.69 37 ALA B N 1
ATOM 2990 C CA . ALA B 1 37 ? -0.443 -4.758 2.232 1 85.69 37 ALA B CA 1
ATOM 2991 C C . ALA B 1 37 ? -1.205 -4.844 3.551 1 85.69 37 ALA B C 1
ATOM 2993 O O . ALA B 1 37 ? -0.637 -4.605 4.621 1 85.69 37 ALA B O 1
ATOM 2994 N N . ALA B 1 38 ? -2.449 -5.164 3.498 1 83.44 38 ALA B N 1
ATOM 2995 C CA . ALA B 1 38 ? -3.303 -5.227 4.684 1 83.44 38 ALA B CA 1
ATOM 2996 C C . ALA B 1 38 ? -3.281 -6.625 5.297 1 83.44 38 ALA B C 1
ATOM 2998 O O . ALA B 1 38 ? -3.939 -6.871 6.312 1 83.44 38 ALA B O 1
ATOM 2999 N N . ASP B 1 39 ? -2.562 -7.566 4.652 1 81.06 39 ASP B N 1
ATOM 3000 C CA . ASP B 1 39 ? -2.479 -8.953 5.09 1 81.06 39 ASP B CA 1
ATOM 3001 C C . ASP B 1 39 ? -3.865 -9.586 5.199 1 81.06 39 ASP B C 1
ATOM 3003 O O . ASP B 1 39 ? -4.191 -10.211 6.211 1 81.06 39 ASP B O 1
ATOM 3007 N N . LEU B 1 40 ? -4.68 -9.266 4.211 1 84.62 40 LEU B N 1
ATOM 3008 C CA . LEU B 1 40 ? -6.027 -9.82 4.137 1 84.62 40 LEU B CA 1
ATOM 3009 C C . LEU B 1 40 ? -6.008 -11.203 3.49 1 84.62 40 LEU B C 1
ATOM 3011 O O . LEU B 1 40 ? -6.43 -11.359 2.342 1 84.62 40 LEU B O 1
ATOM 3015 N N . GLU B 1 41 ? -5.516 -12.266 4.219 1 83.94 41 GLU B N 1
ATOM 3016 C CA . GLU B 1 41 ? -5.438 -13.617 3.67 1 83.94 41 GLU B CA 1
ATOM 3017 C C . GLU B 1 41 ? -5.008 -13.594 2.207 1 83.94 41 GLU B C 1
ATOM 3019 O O . GLU B 1 41 ? -5.645 -14.219 1.355 1 83.94 41 GLU B O 1
ATOM 3024 N N . ALA B 1 42 ? -4.059 -12.766 1.953 1 90.88 42 ALA B N 1
ATOM 3025 C CA . ALA B 1 42 ? -3.596 -12.555 0.584 1 90.88 42 ALA B CA 1
ATOM 3026 C C . ALA B 1 42 ? -2.777 -13.742 0.09 1 90.88 42 ALA B C 1
ATOM 3028 O O . ALA B 1 42 ? -2.182 -14.469 0.889 1 90.88 42 ALA B O 1
ATOM 3029 N N . PRO B 1 43 ? -2.807 -13.961 -1.216 1 94.75 43 PRO B N 1
ATOM 3030 C CA . PRO B 1 43 ? -1.965 -15 -1.809 1 94.75 43 PRO B CA 1
ATOM 3031 C C . PRO B 1 43 ? -0.478 -14.789 -1.536 1 94.75 43 PRO B C 1
ATOM 3033 O O . PRO B 1 43 ? -0.063 -13.672 -1.203 1 94.75 43 PRO B O 1
ATOM 3036 N N . MET B 1 44 ? 0.203 -15.898 -1.608 1 94.12 44 MET B N 1
ATOM 3037 C CA . MET B 1 44 ? 1.657 -15.844 -1.495 1 94.12 44 MET B CA 1
ATOM 3038 C C . MET B 1 44 ? 2.303 -15.633 -2.859 1 94.12 44 MET B C 1
ATOM 3040 O O . MET B 1 44 ? 1.673 -15.867 -3.893 1 94.12 44 MET B O 1
ATOM 3044 N N . ILE B 1 45 ? 3.484 -15.211 -2.791 1 94.94 45 ILE B N 1
ATOM 3045 C CA . ILE B 1 45 ? 4.211 -15.07 -4.047 1 94.94 45 ILE B CA 1
ATOM 3046 C C . ILE B 1 45 ? 5.207 -16.219 -4.203 1 94.94 45 ILE B C 1
ATOM 3048 O O . ILE B 1 45 ? 5.738 -16.719 -3.211 1 94.94 45 ILE B O 1
ATOM 3052 N N . GLU B 1 46 ? 5.438 -16.609 -5.395 1 93.69 46 GLU B N 1
ATOM 3053 C CA . GLU B 1 46 ? 6.391 -17.688 -5.637 1 93.69 46 GLU B CA 1
ATOM 3054 C C . GLU B 1 46 ? 7.793 -17.297 -5.172 1 93.69 46 GLU B C 1
ATOM 3056 O O . GLU B 1 46 ? 8.148 -16.109 -5.176 1 93.69 46 GLU B O 1
ATOM 3061 N N . GLU B 1 47 ? 8.508 -18.312 -4.82 1 89.38 47 GLU B N 1
ATOM 3062 C CA . GLU B 1 47 ? 9.867 -18.094 -4.348 1 89.38 47 GLU B CA 1
ATOM 3063 C C . GLU B 1 47 ? 10.727 -17.422 -5.426 1 89.38 47 GLU B C 1
ATOM 3065 O O . GLU B 1 47 ? 10.617 -17.766 -6.605 1 89.38 47 GLU B O 1
ATOM 3070 N N . ASP B 1 48 ? 11.555 -16.469 -5.023 1 89.75 48 ASP B N 1
ATOM 3071 C CA . ASP B 1 48 ? 12.555 -15.844 -5.883 1 89.75 48 ASP B CA 1
ATOM 3072 C C . ASP B 1 48 ? 11.898 -15.125 -7.055 1 89.75 48 ASP B C 1
ATOM 3074 O O . ASP B 1 48 ? 12.414 -15.148 -8.172 1 89.75 48 ASP B O 1
ATOM 3078 N N . THR B 1 49 ? 10.781 -14.57 -6.801 1 92.81 49 THR B N 1
ATOM 3079 C CA . THR B 1 49 ? 9.977 -13.938 -7.844 1 92.81 49 THR B CA 1
ATOM 3080 C C . THR B 1 49 ? 10.781 -12.867 -8.57 1 92.81 49 THR B C 1
ATOM 3082 O O . THR B 1 49 ? 10.82 -12.844 -9.805 1 92.81 49 THR B O 1
ATOM 3085 N N . LEU B 1 50 ? 11.43 -12.008 -7.871 1 91.31 50 LEU B N 1
ATOM 3086 C CA . LEU B 1 50 ? 12.203 -10.93 -8.492 1 91.31 50 LEU B CA 1
ATOM 3087 C C . LEU B 1 50 ? 13.281 -11.492 -9.406 1 91.31 50 LEU B C 1
ATOM 3089 O O . LEU B 1 50 ? 13.445 -11.031 -10.539 1 91.31 50 LEU B O 1
ATOM 3093 N N . ASN B 1 51 ? 14 -12.445 -8.961 1 89.62 51 ASN B N 1
ATOM 3094 C CA . ASN B 1 51 ? 15.07 -13.055 -9.75 1 89.62 51 ASN B CA 1
ATOM 3095 C C . ASN B 1 51 ? 14.516 -13.742 -11 1 89.62 51 ASN B C 1
ATOM 3097 O O . ASN B 1 51 ? 15.148 -13.719 -12.055 1 89.62 51 ASN B O 1
ATOM 3101 N N . ARG B 1 52 ? 13.461 -14.328 -10.844 1 91.44 52 ARG B N 1
ATOM 3102 C CA . ARG B 1 52 ? 12.836 -14.984 -11.992 1 91.44 52 ARG B CA 1
ATOM 3103 C C . ARG B 1 52 ? 12.422 -13.961 -13.047 1 91.44 52 ARG B C 1
ATOM 3105 O O . ARG B 1 52 ? 12.562 -14.211 -14.242 1 91.44 52 ARG B O 1
ATOM 3112 N N . MET B 1 53 ? 11.891 -12.852 -12.641 1 92.62 53 MET B N 1
ATOM 3113 C CA . MET B 1 53 ? 11.555 -11.781 -13.57 1 92.62 53 MET B CA 1
ATOM 3114 C C . MET B 1 53 ? 12.805 -11.258 -14.266 1 92.62 53 MET B C 1
ATOM 3116 O O . MET B 1 53 ? 12.773 -10.969 -15.469 1 92.62 53 MET B O 1
ATOM 3120 N N . ILE B 1 54 ? 13.859 -11.148 -13.508 1 89.88 54 ILE B N 1
ATOM 3121 C CA . ILE B 1 54 ? 15.125 -10.664 -14.047 1 89.88 54 ILE B CA 1
ATOM 3122 C C . ILE B 1 54 ? 15.656 -11.656 -15.086 1 89.88 54 ILE B C 1
ATOM 3124 O O . ILE B 1 54 ? 16.031 -11.258 -16.188 1 89.88 54 ILE B O 1
ATOM 3128 N N . GLU B 1 55 ? 15.641 -12.938 -14.758 1 87.31 55 GLU B N 1
ATOM 3129 C CA . GLU B 1 55 ? 16.125 -13.984 -15.648 1 87.31 55 GLU B CA 1
ATOM 3130 C C . GLU B 1 55 ? 15.312 -14.039 -16.938 1 87.31 55 GLU B C 1
ATOM 3132 O O . GLU B 1 55 ? 15.852 -14.344 -18 1 87.31 55 GLU B O 1
ATOM 3137 N N . ALA B 1 56 ? 14.078 -13.695 -16.828 1 89.44 56 ALA B N 1
ATOM 3138 C CA . ALA B 1 56 ? 13.195 -13.695 -17.984 1 89.44 56 ALA B CA 1
ATOM 3139 C C . ALA B 1 56 ? 13.383 -12.422 -18.812 1 89.44 56 ALA B C 1
ATOM 3141 O O . ALA B 1 56 ? 12.797 -12.273 -19.891 1 89.44 56 ALA B O 1
ATOM 3142 N N . GLY B 1 57 ? 14.219 -11.461 -18.297 1 87.69 57 GLY B N 1
ATOM 3143 C CA . GLY B 1 57 ? 14.445 -10.203 -19 1 87.69 57 GLY B CA 1
ATOM 3144 C C . GLY B 1 57 ? 13.289 -9.227 -18.859 1 87.69 57 GLY B C 1
ATOM 3145 O O . GLY B 1 57 ? 13.109 -8.344 -19.688 1 87.69 57 GLY B O 1
ATOM 3146 N N . LEU B 1 58 ? 12.539 -9.391 -17.766 1 92.38 58 LEU B N 1
ATOM 3147 C CA . LEU B 1 58 ? 11.305 -8.633 -17.656 1 92.38 58 LEU B CA 1
ATOM 3148 C C . LEU B 1 58 ? 11.367 -7.656 -16.484 1 92.38 58 LEU B C 1
ATOM 3150 O O . LEU B 1 58 ? 10.367 -7.023 -16.141 1 92.38 58 LEU B O 1
ATOM 3154 N N . TYR B 1 59 ? 12.539 -7.5 -15.859 1 89.88 59 TYR B N 1
ATOM 3155 C CA . TYR B 1 59 ? 12.781 -6.555 -14.773 1 89.88 59 TYR B CA 1
ATOM 3156 C C . TYR B 1 59 ? 14.023 -5.719 -15.047 1 89.88 59 TYR B C 1
ATOM 3158 O O . TYR B 1 59 ? 15.031 -6.23 -15.539 1 89.88 59 TYR B O 1
ATOM 3166 N N . PRO B 1 60 ? 14.062 -4.414 -14.703 1 88.25 60 PRO B N 1
ATOM 3167 C CA . PRO B 1 60 ? 12.883 -3.611 -14.367 1 88.25 60 PRO B CA 1
ATOM 3168 C C . PRO B 1 60 ? 11.828 -3.613 -15.469 1 88.25 60 PRO B C 1
ATOM 3170 O O . PRO B 1 60 ? 12.164 -3.773 -16.641 1 88.25 60 PRO B O 1
ATOM 3173 N N . SER B 1 61 ? 10.555 -3.438 -15.078 1 92.5 61 SER B N 1
ATOM 3174 C CA . SER B 1 61 ? 9.461 -3.713 -16 1 92.5 61 SER B CA 1
ATOM 3175 C C . SER B 1 61 ? 8.938 -2.428 -16.641 1 92.5 61 SER B C 1
ATOM 3177 O O . SER B 1 61 ? 7.949 -2.453 -17.375 1 92.5 61 SER B O 1
ATOM 3179 N N . THR B 1 62 ? 9.484 -1.301 -16.406 1 90.25 62 THR B N 1
ATOM 3180 C CA . THR B 1 62 ? 8.977 -0.013 -16.859 1 90.25 62 THR B CA 1
ATOM 3181 C C . THR B 1 62 ? 8.883 0.022 -18.391 1 90.25 62 THR B C 1
ATOM 3183 O O . THR B 1 62 ? 7.855 0.413 -18.938 1 90.25 62 THR B O 1
ATOM 3186 N N . ASP B 1 63 ? 9.961 -0.378 -19.078 1 90.31 63 ASP B N 1
ATOM 3187 C CA . ASP B 1 63 ? 9.977 -0.342 -20.547 1 90.31 63 ASP B CA 1
ATOM 3188 C C . ASP B 1 63 ? 8.922 -1.272 -21.125 1 90.31 63 ASP B C 1
ATOM 3190 O O . ASP B 1 63 ? 8.305 -0.957 -22.141 1 90.31 63 ASP B O 1
ATOM 3194 N N . LEU B 1 64 ? 8.805 -2.363 -20.469 1 94 64 LEU B N 1
ATOM 3195 C CA . LEU B 1 64 ? 7.812 -3.34 -20.906 1 94 64 LEU B CA 1
ATOM 3196 C C . LEU B 1 64 ? 6.418 -2.725 -20.922 1 94 64 LEU B C 1
ATOM 3198 O O . LEU B 1 64 ? 5.703 -2.818 -21.922 1 94 64 LEU B O 1
ATOM 3202 N N . PHE B 1 65 ? 6.035 -2.035 -19.906 1 94.69 65 PHE B N 1
ATOM 3203 C CA . PHE B 1 65 ? 4.695 -1.478 -19.781 1 94.69 65 PHE B CA 1
ATOM 3204 C C . PHE B 1 65 ? 4.559 -0.2 -20.594 1 94.69 65 PHE B C 1
ATOM 3206 O O . PHE B 1 65 ? 3.486 0.093 -21.125 1 94.69 65 PHE B O 1
ATOM 3213 N N . GLN B 1 66 ? 5.633 0.542 -20.719 1 92.81 66 GLN B N 1
ATOM 3214 C CA . GLN B 1 66 ? 5.598 1.713 -21.594 1 92.81 66 GLN B CA 1
ATOM 3215 C C . GLN B 1 66 ? 5.289 1.319 -23.031 1 92.81 66 GLN B C 1
ATOM 3217 O O . GLN B 1 66 ? 4.469 1.957 -23.688 1 92.81 66 GLN B O 1
ATOM 3222 N N . GLU B 1 67 ? 5.949 0.304 -23.469 1 93.56 67 GLU B N 1
ATOM 3223 C CA . GLU B 1 67 ? 5.727 -0.182 -24.828 1 93.56 67 GLU B CA 1
ATOM 3224 C C . GLU B 1 67 ? 4.293 -0.67 -25 1 93.56 67 GLU B C 1
ATOM 3226 O O . GLU B 1 67 ? 3.646 -0.349 -26 1 93.56 67 GLU B O 1
ATOM 3231 N N . ARG B 1 68 ? 3.838 -1.436 -24.047 1 93.38 68 ARG B N 1
ATOM 3232 C CA . ARG B 1 68 ? 2.486 -1.981 -24.125 1 93.38 68 ARG B CA 1
ATOM 3233 C C . ARG B 1 68 ? 1.445 -0.868 -24.125 1 93.38 68 ARG B C 1
ATOM 3235 O O . ARG B 1 68 ? 0.498 -0.896 -24.922 1 93.38 68 ARG B O 1
ATOM 3242 N N . LEU B 1 69 ? 1.556 0.079 -23.312 1 91.62 69 LEU B N 1
ATOM 3243 C CA . LEU B 1 69 ? 0.569 1.138 -23.141 1 91.62 69 LEU B CA 1
ATOM 3244 C C . LEU B 1 69 ? 0.591 2.107 -24.312 1 91.62 69 LEU B C 1
ATOM 3246 O O . LEU B 1 69 ? -0.425 2.729 -24.625 1 91.62 69 LEU B O 1
ATOM 3250 N N . SER B 1 70 ? 1.771 2.221 -24.969 1 90.56 70 SER B N 1
ATOM 3251 C CA . SER B 1 70 ? 1.881 3.094 -26.125 1 90.56 70 SER B CA 1
ATOM 3252 C C . SER B 1 70 ? 1.003 2.602 -27.266 1 90.56 70 SER B C 1
ATOM 3254 O O . SER B 1 70 ? 0.64 3.375 -28.156 1 90.56 70 SER B O 1
ATOM 3256 N N . LYS B 1 71 ? 0.627 1.341 -27.203 1 89.75 71 LYS B N 1
ATOM 3257 C CA . LYS B 1 71 ? -0.163 0.729 -28.266 1 89.75 71 LYS B CA 1
ATOM 3258 C C . LYS B 1 71 ? -1.655 0.793 -27.953 1 89.75 71 LYS B C 1
ATOM 3260 O O . LYS B 1 71 ? -2.486 0.419 -28.781 1 89.75 71 LYS B O 1
ATOM 3265 N N . LEU B 1 72 ? -2.008 1.246 -26.828 1 87.44 72 LEU B N 1
ATOM 3266 C CA . LEU B 1 72 ? -3.406 1.312 -26.406 1 87.44 72 LEU B CA 1
ATOM 3267 C C . LEU B 1 72 ? -4.012 2.666 -26.766 1 87.44 72 LEU B C 1
ATOM 3269 O O . LEU B 1 72 ? -3.291 3.654 -26.922 1 87.44 72 LEU B O 1
ATOM 3273 N N . PRO B 1 73 ? -5.316 2.598 -26.891 1 78.81 73 PRO B N 1
ATOM 3274 C CA . PRO B 1 73 ? -5.996 3.873 -27.141 1 78.81 73 PRO B CA 1
ATOM 3275 C C . PRO B 1 73 ? -5.816 4.871 -26 1 78.81 73 PRO B C 1
ATOM 3277 O O . PRO B 1 73 ? -5.504 4.477 -24.875 1 78.81 73 PRO B O 1
ATOM 3280 N N . LYS B 1 74 ? -6.043 6.102 -26.406 1 78.25 74 LYS B N 1
ATOM 3281 C CA . LYS B 1 74 ? -5.953 7.164 -25.406 1 78.25 74 LYS B CA 1
ATOM 3282 C C . LYS B 1 74 ? -7.023 7 -24.328 1 78.25 74 LYS B C 1
ATOM 3284 O O . LYS B 1 74 ? -8.133 6.551 -24.625 1 78.25 74 LYS B O 1
ATOM 3289 N N . GLY B 1 75 ? -6.742 7.289 -23.172 1 79.31 75 GLY B N 1
ATOM 3290 C CA . GLY B 1 75 ? -7.742 7.293 -22.109 1 79.31 75 GLY B CA 1
ATOM 3291 C C . GLY B 1 75 ? -7.609 6.113 -21.172 1 79.31 75 GLY B C 1
ATOM 3292 O O . GLY B 1 75 ? -8.43 5.945 -20.25 1 79.31 75 GLY B O 1
ATOM 3293 N N . PHE B 1 76 ? -6.68 5.238 -21.375 1 86.5 76 PHE B N 1
ATOM 3294 C CA . PHE B 1 76 ? -6.445 4.148 -20.422 1 86.5 76 PHE B CA 1
ATOM 3295 C C . PHE B 1 76 ? -6.082 4.695 -19.047 1 86.5 76 PHE B C 1
ATOM 3297 O O . PHE B 1 76 ? -5.23 5.578 -18.938 1 86.5 76 PHE B O 1
ATOM 3304 N N . PRO B 1 77 ? -6.777 4.191 -18.062 1 87.25 77 PRO B N 1
ATOM 3305 C CA . PRO B 1 77 ? -6.691 4.852 -16.766 1 87.25 77 PRO B CA 1
ATOM 3306 C C . PRO B 1 77 ? -5.336 4.652 -16.094 1 87.25 77 PRO B C 1
ATOM 3308 O O . PRO B 1 77 ? -4.934 5.461 -15.25 1 87.25 77 PRO B O 1
ATOM 3311 N N . TYR B 1 78 ? -4.598 3.629 -16.453 1 91.12 78 TYR B N 1
ATOM 3312 C CA . TYR B 1 78 ? -3.316 3.34 -15.82 1 91.12 78 TYR B CA 1
ATOM 3313 C C . TYR B 1 78 ? -2.156 3.812 -16.688 1 91.12 78 TYR B C 1
ATOM 3315 O O . TYR B 1 78 ? -2.26 3.832 -17.922 1 91.12 78 TYR B O 1
ATOM 3323 N N . CYS B 1 79 ? -1.071 4.215 -16.062 1 91.94 79 CYS B N 1
ATOM 3324 C CA . CYS B 1 79 ? 0.187 4.473 -16.766 1 91.94 79 CYS B CA 1
ATOM 3325 C C . CYS B 1 79 ? 1.236 3.432 -16.391 1 91.94 79 CYS B C 1
ATOM 3327 O O . CYS B 1 79 ? 1.006 2.6 -15.508 1 91.94 79 CYS B O 1
ATOM 3329 N N . ALA B 1 80 ? 2.316 3.424 -17.125 1 93.12 80 ALA B N 1
ATOM 3330 C CA . ALA B 1 80 ? 3.363 2.43 -16.906 1 93.12 80 ALA B CA 1
ATOM 3331 C C . ALA B 1 80 ? 3.906 2.512 -15.477 1 93.12 80 ALA B C 1
ATOM 3333 O O . ALA B 1 80 ? 4.086 1.487 -14.82 1 93.12 80 ALA B O 1
ATOM 3334 N N . HIS B 1 81 ? 4.094 3.652 -14.992 1 90.75 81 HIS B N 1
ATOM 3335 C CA . HIS B 1 81 ? 4.617 3.879 -13.656 1 90.75 81 HIS B CA 1
ATOM 3336 C C . HIS B 1 81 ? 3.699 3.277 -12.594 1 90.75 81 HIS B C 1
ATOM 3338 O O . HIS B 1 81 ? 4.168 2.65 -11.641 1 90.75 81 HIS B O 1
ATOM 3344 N N . ASP B 1 82 ? 2.465 3.457 -12.789 1 91.69 82 ASP B N 1
ATOM 3345 C CA . ASP B 1 82 ? 1.454 2.963 -11.867 1 91.69 82 ASP B CA 1
ATOM 3346 C C . ASP B 1 82 ? 1.502 1.44 -11.758 1 91.69 82 ASP B C 1
ATOM 3348 O O . ASP B 1 82 ? 1.621 0.893 -10.656 1 91.69 82 ASP B O 1
ATOM 3352 N N . ILE B 1 83 ? 1.494 0.841 -12.828 1 94.75 83 ILE B N 1
ATOM 3353 C CA . ILE B 1 83 ? 1.442 -0.616 -12.859 1 94.75 83 ILE B CA 1
ATOM 3354 C C . ILE B 1 83 ? 2.744 -1.189 -12.305 1 94.75 83 ILE B C 1
ATOM 3356 O O . ILE B 1 83 ? 2.723 -2.127 -11.5 1 94.75 83 ILE B O 1
ATOM 3360 N N . VAL B 1 84 ? 3.871 -0.662 -12.727 1 93.88 84 VAL B N 1
ATOM 3361 C CA . VAL B 1 84 ? 5.172 -1.14 -12.273 1 93.88 84 VAL B CA 1
ATOM 3362 C C . VAL B 1 84 ? 5.281 -0.99 -10.758 1 93.88 84 VAL B C 1
ATOM 3364 O O . VAL B 1 84 ? 5.785 -1.882 -10.07 1 93.88 84 VAL B O 1
ATOM 3367 N N . HIS B 1 85 ? 4.77 0.013 -10.258 1 90.44 85 HIS B N 1
ATOM 3368 C CA . HIS B 1 85 ? 4.793 0.237 -8.82 1 90.44 85 HIS B CA 1
ATOM 3369 C C . HIS B 1 85 ? 3.932 -0.786 -8.086 1 90.44 85 HIS B C 1
ATOM 3371 O O . HIS B 1 85 ? 4.305 -1.262 -7.012 1 90.44 85 HIS B O 1
ATOM 3377 N N . ILE B 1 86 ? 2.803 -0.985 -8.633 1 93.56 86 ILE B N 1
ATOM 3378 C CA . ILE B 1 86 ? 1.922 -1.995 -8.055 1 93.56 86 ILE B CA 1
ATOM 3379 C C . ILE B 1 86 ? 2.641 -3.342 -8.008 1 93.56 86 ILE B C 1
ATOM 3381 O O . ILE B 1 86 ? 2.67 -4 -6.965 1 93.56 86 ILE B O 1
ATOM 3385 N N . VAL B 1 87 ? 3.266 -3.693 -9.07 1 95.94 87 VAL B N 1
ATOM 3386 C CA . VAL B 1 87 ? 3.967 -4.969 -9.18 1 95.94 87 VAL B CA 1
ATOM 3387 C C . VAL B 1 87 ? 5.109 -5.016 -8.164 1 95.94 87 VAL B C 1
ATOM 3389 O O . VAL B 1 87 ? 5.258 -6 -7.434 1 95.94 87 VAL B O 1
ATOM 3392 N N . ASN B 1 88 ? 5.867 -4 -8.125 1 90.5 88 ASN B N 1
ATOM 3393 C CA . ASN B 1 88 ? 7.008 -3.951 -7.215 1 90.5 88 ASN B CA 1
ATOM 3394 C C . ASN B 1 88 ? 6.566 -4.031 -5.754 1 90.5 88 ASN B C 1
ATOM 3396 O O . ASN B 1 88 ? 7.234 -4.66 -4.934 1 90.5 88 ASN B O 1
ATOM 3400 N N . ARG B 1 89 ? 5.492 -3.443 -5.48 1 88.56 89 ARG B N 1
ATOM 3401 C CA . ARG B 1 89 ? 4.953 -3.512 -4.125 1 88.56 89 ARG B CA 1
ATOM 3402 C C . ARG B 1 89 ? 4.559 -4.941 -3.764 1 88.56 89 ARG B C 1
ATOM 3404 O O . ARG B 1 89 ? 4.805 -5.395 -2.645 1 88.56 89 ARG B O 1
ATOM 3411 N N . ILE B 1 90 ? 3.957 -5.566 -4.652 1 94.44 90 ILE B N 1
ATOM 3412 C CA . ILE B 1 90 ? 3.545 -6.945 -4.422 1 94.44 90 ILE B CA 1
ATOM 3413 C C . ILE B 1 90 ? 4.773 -7.82 -4.188 1 94.44 90 ILE B C 1
ATOM 3415 O O . ILE B 1 90 ? 4.812 -8.602 -3.234 1 94.44 90 ILE B O 1
ATOM 3419 N N . VAL B 1 91 ? 5.777 -7.652 -4.969 1 92.75 91 VAL B N 1
ATOM 3420 C CA . VAL B 1 91 ? 6.98 -8.477 -4.906 1 92.75 91 VAL B CA 1
ATOM 3421 C C . VAL B 1 91 ? 7.727 -8.211 -3.602 1 92.75 91 VAL B C 1
ATOM 3423 O O . VAL B 1 91 ? 8.273 -9.125 -2.992 1 92.75 91 VAL B O 1
ATOM 3426 N N . GLN B 1 92 ? 7.711 -7.051 -3.15 1 83.38 92 GLN B N 1
ATOM 3427 C CA . GLN B 1 92 ? 8.477 -6.66 -1.969 1 83.38 92 GLN B CA 1
ATOM 3428 C C . GLN B 1 92 ? 7.746 -7.059 -0.689 1 83.38 92 GLN B C 1
ATOM 3430 O O . GLN B 1 92 ? 8.375 -7.449 0.295 1 83.38 92 GLN B O 1
ATOM 3435 N N . ARG B 1 93 ? 6.426 -7.027 -0.713 1 85.31 93 ARG B N 1
ATOM 3436 C CA . ARG B 1 93 ? 5.676 -7.172 0.53 1 85.31 93 ARG B CA 1
ATOM 3437 C C . ARG B 1 93 ? 5.016 -8.539 0.615 1 85.31 93 ARG B C 1
ATOM 3439 O O . ARG B 1 93 ? 4.578 -8.961 1.689 1 85.31 93 ARG B O 1
ATOM 3446 N N . GLY B 1 94 ? 4.934 -9.148 -0.543 1 89.19 94 GLY B N 1
ATOM 3447 C CA . GLY B 1 94 ? 4.266 -10.445 -0.551 1 89.19 94 GLY B CA 1
ATOM 3448 C C . GLY B 1 94 ? 5.004 -11.5 0.248 1 89.19 94 GLY B C 1
ATOM 3449 O O . GLY B 1 94 ? 6.238 -11.523 0.267 1 89.19 94 GLY B O 1
ATOM 3450 N N . ARG B 1 95 ? 4.219 -12.352 0.907 1 88.44 95 ARG B N 1
ATOM 3451 C CA . ARG B 1 95 ? 4.785 -13.516 1.59 1 88.44 95 ARG B CA 1
ATOM 3452 C C . ARG B 1 95 ? 5.27 -14.555 0.588 1 88.44 95 ARG B C 1
ATOM 3454 O O . ARG B 1 95 ? 4.566 -14.875 -0.372 1 88.44 95 ARG B O 1
ATOM 3461 N N . CYS B 1 96 ? 6.422 -15.016 0.912 1 87.69 96 CYS B N 1
ATOM 3462 C CA . CYS B 1 96 ? 7.02 -15.984 0.002 1 87.69 96 CYS B CA 1
ATOM 3463 C C . CYS B 1 96 ? 6.488 -17.391 0.274 1 87.69 96 CYS B C 1
ATOM 3465 O O . CYS B 1 96 ? 6.328 -17.781 1.431 1 87.69 96 CYS B O 1
ATOM 3467 N N . ALA B 1 97 ? 6.254 -18.109 -0.786 1 86.56 97 ALA B N 1
ATOM 3468 C CA . ALA B 1 97 ? 5.707 -19.453 -0.699 1 86.56 97 ALA B CA 1
ATOM 3469 C C . ALA B 1 97 ? 6.777 -20.453 -0.25 1 86.56 97 ALA B C 1
ATOM 3471 O O . ALA B 1 97 ? 6.492 -21.641 -0.069 1 86.56 97 ALA B O 1
ATOM 3472 N N . SER B 1 98 ? 7.965 -20.016 -0.077 1 71.94 98 SER B N 1
ATOM 3473 C CA . SER B 1 98 ? 9 -20.938 0.374 1 71.94 98 SER B CA 1
ATOM 3474 C C . SER B 1 98 ? 8.578 -21.672 1.649 1 71.94 98 SER B C 1
ATOM 3476 O O . SER B 1 98 ? 9.008 -22.797 1.904 1 71.94 98 SER B O 1
ATOM 3478 N N . ASN B 1 99 ? 7.715 -21.109 2.277 1 59.16 99 ASN B N 1
ATOM 3479 C CA . ASN B 1 99 ? 7.273 -21.688 3.545 1 59.16 99 ASN B CA 1
ATOM 3480 C C . ASN B 1 99 ? 6.266 -22.797 3.33 1 59.16 99 ASN B C 1
ATOM 3482 O O . ASN B 1 99 ? 5.926 -23.531 4.27 1 59.16 99 ASN B O 1
ATOM 3486 N N . ILE B 1 100 ? 5.645 -22.781 2.135 1 63.16 100 ILE B N 1
ATOM 3487 C CA . ILE B 1 100 ? 4.691 -23.844 1.835 1 63.16 100 ILE B CA 1
ATOM 3488 C C . ILE B 1 100 ? 5.438 -25.156 1.595 1 63.16 100 ILE B C 1
ATOM 3490 O O . ILE B 1 100 ? 4.82 -26.219 1.497 1 63.16 100 ILE B O 1
ATOM 3494 N N . ALA B 1 101 ? 6.738 -24.984 1.45 1 61.78 101 ALA B N 1
ATOM 3495 C CA . ALA B 1 101 ? 7.512 -26.203 1.232 1 61.78 101 ALA B CA 1
ATOM 3496 C C . ALA B 1 101 ? 7.141 -27.281 2.252 1 61.78 101 ALA B C 1
ATOM 3498 O O . ALA B 1 101 ? 7.156 -27.031 3.459 1 61.78 101 ALA B O 1
ATOM 3499 N N . SER B 1 102 ? 6.375 -28.203 1.571 1 68.31 102 SER B N 1
ATOM 3500 C CA . SER B 1 102 ? 6.043 -29.375 2.377 1 68.31 102 SER B CA 1
ATOM 3501 C C . SER B 1 102 ? 7.223 -29.797 3.244 1 68.31 102 SER B C 1
ATOM 3503 O O . SER B 1 102 ? 8.383 -29.672 2.832 1 68.31 102 SER B O 1
ATOM 3505 N N . THR B 1 103 ? 6.91 -30.047 4.312 1 73.81 103 THR B N 1
ATOM 3506 C CA . THR B 1 103 ? 7.914 -30.609 5.215 1 73.81 103 THR B CA 1
ATOM 3507 C C . THR B 1 103 ? 8.258 -32.031 4.812 1 73.81 103 THR B C 1
ATOM 3509 O O . THR B 1 103 ? 9.195 -32.625 5.352 1 73.81 103 THR B O 1
ATOM 3512 N N . LEU B 1 104 ? 7.559 -32.469 3.812 1 87 104 LEU B N 1
ATOM 3513 C CA . LEU B 1 104 ? 7.73 -33.875 3.438 1 87 104 LEU B CA 1
ATOM 3514 C C . LEU B 1 104 ? 8.75 -34 2.307 1 87 104 LEU B C 1
ATOM 3516 O O . LEU B 1 104 ? 8.766 -33.188 1.385 1 87 104 LEU B O 1
ATOM 3520 N N . ASP B 1 105 ? 9.578 -34.875 2.498 1 89.19 105 ASP B N 1
ATOM 3521 C CA . ASP B 1 105 ? 10.461 -35.312 1.428 1 89.19 105 ASP B CA 1
ATOM 3522 C C . ASP B 1 105 ? 9.977 -36.656 0.827 1 89.19 105 ASP B C 1
ATOM 3524 O O . ASP B 1 105 ? 9.961 -37.656 1.507 1 89.19 105 ASP B O 1
ATOM 3528 N N . VAL B 1 106 ? 9.602 -36.625 -0.39 1 93.5 106 VAL B N 1
ATOM 3529 C CA . VAL B 1 106 ? 9.008 -37.812 -1.004 1 93.5 106 VAL B CA 1
ATOM 3530 C C . VAL B 1 106 ? 9.938 -38.344 -2.092 1 93.5 106 VAL B C 1
ATOM 3532 O O . VAL B 1 106 ? 10.391 -37.594 -2.959 1 93.5 106 VAL B O 1
ATOM 3535 N N . GLU B 1 107 ? 10.242 -39.562 -2.02 1 95.38 107 GLU B N 1
ATOM 3536 C CA . GLU B 1 107 ? 10.945 -40.25 -3.09 1 95.38 107 GLU B CA 1
ATOM 3537 C C . GLU B 1 107 ? 9.969 -40.938 -4.035 1 95.38 107 GLU B C 1
ATOM 3539 O O . GLU B 1 107 ? 9.141 -41.75 -3.605 1 95.38 107 GLU B O 1
ATOM 3544 N N . TRP B 1 108 ? 10.148 -40.688 -5.293 1 95.5 108 TRP B N 1
ATOM 3545 C CA . TRP B 1 108 ? 9.172 -41.156 -6.262 1 95.5 108 TRP B CA 1
ATOM 3546 C C . TRP B 1 108 ? 9.734 -42.312 -7.074 1 95.5 108 TRP B C 1
ATOM 3548 O O . TRP B 1 108 ? 10.875 -42.281 -7.527 1 95.5 108 TRP B O 1
ATOM 3558 N N . GLN B 1 109 ? 8.875 -43.375 -7.266 1 96.25 109 GLN B N 1
ATOM 3559 C CA . GLN B 1 109 ? 9.18 -44.406 -8.25 1 96.25 109 GLN B CA 1
ATOM 3560 C C . GLN B 1 109 ? 8.906 -43.906 -9.672 1 96.25 109 GLN B C 1
ATOM 3562 O O . GLN B 1 109 ? 9.688 -44.188 -10.586 1 96.25 109 GLN B O 1
ATOM 3567 N N . GLU B 1 110 ? 7.777 -43.344 -9.781 1 95.81 110 GLU B N 1
ATOM 3568 C CA . GLU B 1 110 ? 7.316 -42.688 -11.008 1 95.81 110 GLU B CA 1
ATOM 3569 C C . GLU B 1 110 ? 6.469 -41.469 -10.695 1 95.81 110 GLU B C 1
ATOM 3571 O O . GLU B 1 110 ? 5.816 -41.375 -9.648 1 95.81 110 GLU B O 1
ATOM 3576 N N . LYS B 1 111 ? 6.613 -40.5 -11.484 1 95.12 111 LYS B N 1
ATOM 3577 C CA . LYS B 1 111 ? 5.766 -39.312 -11.344 1 95.12 111 LYS B CA 1
ATOM 3578 C C . LYS B 1 111 ? 5.547 -38.656 -12.695 1 95.12 111 LYS B C 1
ATOM 3580 O O . LYS B 1 111 ? 6.352 -38.812 -13.617 1 95.12 111 LYS B O 1
ATOM 3585 N N . SER B 1 112 ? 4.43 -38 -12.812 1 94.56 112 SER B N 1
ATOM 3586 C CA . SER B 1 112 ? 4.105 -37.281 -14.031 1 94.56 112 SER B CA 1
ATOM 3587 C C . SER B 1 112 ? 3.234 -36.062 -13.719 1 94.56 112 SER B C 1
ATOM 3589 O O . SER B 1 112 ? 2.508 -36.062 -12.719 1 94.56 112 SER B O 1
ATOM 3591 N N . LEU B 1 113 ? 3.459 -35.062 -14.469 1 92.12 113 LEU B N 1
ATOM 3592 C CA . LEU B 1 113 ? 2.678 -33.812 -14.391 1 92.12 113 LEU B CA 1
ATOM 3593 C C . LEU B 1 113 ? 1.993 -33.531 -15.727 1 92.12 113 LEU B C 1
ATOM 3595 O O . LEU B 1 113 ? 2.611 -33.656 -16.781 1 92.12 113 LEU B O 1
ATOM 3599 N N . SER B 1 114 ? 0.666 -33.25 -15.641 1 89.25 114 SER B N 1
ATOM 3600 C CA . SER B 1 114 ? -0.095 -32.906 -16.828 1 89.25 114 SER B CA 1
ATOM 3601 C C . SER B 1 114 ? -0.899 -31.625 -16.609 1 89.25 114 SER B C 1
ATOM 3603 O O . SER B 1 114 ? -1.596 -31.484 -15.602 1 89.25 114 SER B O 1
ATOM 3605 N N . PRO B 1 115 ? -0.981 -30.625 -17.531 1 85.75 115 PRO B N 1
ATOM 3606 C CA . PRO B 1 115 ? -0.211 -30.594 -18.766 1 85.75 115 PRO B CA 1
ATOM 3607 C C . PRO B 1 115 ? 1.271 -30.297 -18.547 1 85.75 115 PRO B C 1
ATOM 3609 O O . PRO B 1 115 ? 1.654 -29.844 -17.469 1 85.75 115 PRO B O 1
ATOM 3612 N N . VAL B 1 116 ? 2.021 -30.641 -19.547 1 79.5 116 VAL B N 1
ATOM 3613 C CA . VAL B 1 116 ? 3.436 -30.281 -19.531 1 79.5 116 VAL B CA 1
ATOM 3614 C C . VAL B 1 116 ? 3.604 -28.828 -19.969 1 79.5 116 VAL B C 1
ATOM 3616 O O . VAL B 1 116 ? 2.93 -28.359 -20.891 1 79.5 116 VAL B O 1
ATOM 3619 N N . PHE B 1 117 ? 4.305 -28.109 -19.141 1 77.88 117 PHE B N 1
ATOM 3620 C CA . PHE B 1 117 ? 4.559 -26.703 -19.469 1 77.88 117 PHE B CA 1
ATOM 3621 C C . PHE B 1 117 ? 5.508 -26.594 -20.656 1 77.88 117 PHE B C 1
ATOM 3623 O O . PHE B 1 117 ? 6.66 -27.031 -20.578 1 77.88 117 PHE B O 1
ATOM 3630 N N . VAL B 1 118 ? 4.82 -26.172 -21.797 1 70.56 118 VAL B N 1
ATOM 3631 C CA . VAL B 1 118 ? 5.59 -26.062 -23.031 1 70.56 118 VAL B CA 1
ATOM 3632 C C . VAL B 1 118 ? 5.855 -24.594 -23.344 1 70.56 118 VAL B C 1
ATOM 3634 O O . VAL B 1 118 ? 5.219 -23.703 -22.766 1 70.56 118 VAL B O 1
ATOM 3637 N N . ASN B 1 119 ? 6.852 -24.281 -24.078 1 72.69 119 ASN B N 1
ATOM 3638 C CA . ASN B 1 119 ? 7.168 -22.938 -24.562 1 72.69 119 ASN B CA 1
ATOM 3639 C C . ASN B 1 119 ? 7.695 -22.031 -23.453 1 72.69 119 ASN B C 1
ATOM 3641 O O . ASN B 1 119 ? 7.352 -20.859 -23.391 1 72.69 119 ASN B O 1
ATOM 3645 N N . LEU B 1 120 ? 8.109 -22.625 -22.469 1 79.75 120 LEU B N 1
ATOM 3646 C CA . LEU B 1 120 ? 8.82 -21.922 -21.406 1 79.75 120 LEU B CA 1
ATOM 3647 C C . LEU B 1 120 ? 10.32 -22.172 -21.5 1 79.75 120 LEU B C 1
ATOM 3649 O O . LEU B 1 120 ? 10.758 -23.141 -22.141 1 79.75 120 LEU B O 1
ATOM 3653 N N . LEU B 1 121 ? 11.055 -21.25 -21.016 1 81.06 121 LEU B N 1
ATOM 3654 C CA . LEU B 1 121 ? 12.477 -21.531 -20.844 1 81.06 121 LEU B CA 1
ATOM 3655 C C . LEU B 1 121 ? 12.688 -22.797 -20.031 1 81.06 121 LEU B C 1
ATOM 3657 O O . LEU B 1 121 ? 11.891 -23.094 -19.141 1 81.06 121 LEU B O 1
ATOM 3661 N N . GLU B 1 122 ? 13.656 -23.562 -20.453 1 82.19 122 GLU B N 1
ATOM 3662 C CA . GLU B 1 122 ? 13.906 -24.844 -19.812 1 82.19 122 GLU B CA 1
ATOM 3663 C C . GLU B 1 122 ? 13.969 -24.719 -18.297 1 82.19 122 GLU B C 1
ATOM 3665 O O . GLU B 1 122 ? 13.352 -25.5 -17.578 1 82.19 122 GLU B O 1
ATOM 3670 N N . HIS B 1 123 ? 14.664 -23.75 -17.875 1 87.38 123 HIS B N 1
ATOM 3671 C CA . HIS B 1 123 ? 14.82 -23.594 -16.422 1 87.38 123 HIS B CA 1
ATOM 3672 C C . HIS B 1 123 ? 13.492 -23.234 -15.766 1 87.38 123 HIS B C 1
ATOM 3674 O O . HIS B 1 123 ? 13.211 -23.688 -14.648 1 87.38 123 HIS B O 1
ATOM 3680 N N . ARG B 1 124 ? 12.648 -22.453 -16.484 1 91.06 124 ARG B N 1
ATOM 3681 C CA . ARG B 1 124 ? 11.352 -22.078 -15.914 1 91.06 124 ARG B CA 1
ATOM 3682 C C . ARG B 1 124 ? 10.414 -23.281 -15.859 1 91.06 124 ARG B C 1
ATOM 3684 O O . ARG B 1 124 ? 9.656 -23.438 -14.906 1 91.06 124 ARG B O 1
ATOM 3691 N N . ALA B 1 125 ? 10.508 -24.125 -16.875 1 87.69 125 ALA B N 1
ATOM 3692 C CA . ALA B 1 125 ? 9.711 -25.344 -16.891 1 87.69 125 ALA B CA 1
ATOM 3693 C C . ALA B 1 125 ? 10.039 -26.234 -15.703 1 87.69 125 ALA B C 1
ATOM 3695 O O . ALA B 1 125 ? 9.148 -26.812 -15.086 1 87.69 125 ALA B O 1
ATOM 3696 N N . CYS B 1 126 ? 11.312 -26.312 -15.391 1 89.06 126 CYS B N 1
ATOM 3697 C CA . CYS B 1 126 ? 11.758 -27.094 -14.242 1 89.06 126 CYS B CA 1
ATOM 3698 C C . CYS B 1 126 ? 11.227 -26.516 -12.938 1 89.06 126 CYS B C 1
ATOM 3700 O O . CYS B 1 126 ? 10.781 -27.25 -12.055 1 89.06 126 CYS B O 1
ATOM 3702 N N . GLU B 1 127 ? 11.266 -25.219 -12.852 1 89.69 127 GLU B N 1
ATOM 3703 C CA . GLU B 1 127 ? 10.773 -24.547 -11.656 1 89.69 127 GLU B CA 1
ATOM 3704 C C . GLU B 1 127 ? 9.281 -24.766 -11.469 1 89.69 127 GLU B C 1
ATOM 3706 O O . GLU B 1 127 ? 8.82 -25 -10.344 1 89.69 127 GLU B O 1
ATOM 3711 N N . MET B 1 128 ? 8.57 -24.672 -12.562 1 89.38 128 MET B N 1
ATOM 3712 C CA . MET B 1 128 ? 7.125 -24.875 -12.531 1 89.38 128 MET B CA 1
ATOM 3713 C C . MET B 1 128 ? 6.781 -26.297 -12.109 1 89.38 128 MET B C 1
ATOM 3715 O O . MET B 1 128 ? 5.891 -26.516 -11.281 1 89.38 128 MET B O 1
ATOM 3719 N N . THR B 1 129 ? 7.5 -27.172 -12.648 1 88.62 129 THR B N 1
ATOM 3720 C CA . THR B 1 129 ? 7.273 -28.578 -12.312 1 88.62 129 THR B CA 1
ATOM 3721 C C . THR B 1 129 ? 7.516 -28.828 -10.828 1 88.62 129 THR B C 1
ATOM 3723 O O . THR B 1 129 ? 6.723 -29.5 -10.164 1 88.62 129 THR B O 1
ATOM 3726 N N . ALA B 1 130 ? 8.594 -28.297 -10.344 1 88.81 130 ALA B N 1
ATOM 3727 C CA . ALA B 1 130 ? 8.922 -28.453 -8.93 1 88.81 130 ALA B CA 1
ATOM 3728 C C . ALA B 1 130 ? 7.844 -27.844 -8.039 1 88.81 130 ALA B C 1
ATOM 3730 O O . ALA B 1 130 ? 7.488 -28.406 -7.004 1 88.81 130 ALA B O 1
ATOM 3731 N N . LEU B 1 131 ? 7.375 -26.703 -8.391 1 91.31 131 LEU B N 1
ATOM 3732 C CA . LEU B 1 131 ? 6.352 -26 -7.617 1 91.31 131 LEU B CA 1
ATOM 3733 C C . LEU B 1 131 ? 5.07 -26.828 -7.547 1 91.31 131 LEU B C 1
ATOM 3735 O O . LEU B 1 131 ? 4.512 -27.031 -6.465 1 91.31 131 LEU B O 1
ATOM 3739 N N . TYR B 1 132 ? 4.645 -27.297 -8.688 1 91.69 132 TYR B N 1
ATOM 3740 C CA . TYR B 1 132 ? 3.381 -28.031 -8.711 1 91.69 132 TYR B CA 1
ATOM 3741 C C . TYR B 1 132 ? 3.523 -29.391 -8.047 1 91.69 132 TYR B C 1
ATOM 3743 O O . TYR B 1 132 ? 2.559 -29.922 -7.484 1 91.69 132 TYR B O 1
ATOM 3751 N N . GLU B 1 133 ? 4.715 -29.969 -8.109 1 90.75 133 GLU B N 1
ATOM 3752 C CA . GLU B 1 133 ? 4.965 -31.172 -7.32 1 90.75 133 GLU B CA 1
ATOM 3753 C C . GLU B 1 133 ? 4.781 -30.906 -5.828 1 90.75 133 GLU B C 1
ATOM 3755 O O . GLU B 1 133 ? 4.094 -31.656 -5.133 1 90.75 133 GLU B O 1
ATOM 3760 N N . ASN B 1 134 ? 5.352 -29.859 -5.355 1 91.62 134 ASN B N 1
ATOM 3761 C CA . ASN B 1 134 ? 5.246 -29.484 -3.949 1 91.62 134 ASN B CA 1
ATOM 3762 C C . ASN B 1 134 ? 3.801 -29.203 -3.553 1 91.62 134 ASN B C 1
ATOM 3764 O O . ASN B 1 134 ? 3.359 -29.594 -2.471 1 91.62 134 ASN B O 1
ATOM 3768 N N . ILE B 1 135 ? 3.154 -28.453 -4.418 1 92.38 135 ILE B N 1
ATOM 3769 C CA . ILE B 1 135 ? 1.749 -28.141 -4.188 1 92.38 135 ILE B CA 1
ATOM 3770 C C . ILE B 1 135 ? 0.943 -29.422 -4.082 1 92.38 135 ILE B C 1
ATOM 3772 O O . ILE B 1 135 ? 0.113 -29.578 -3.182 1 92.38 135 ILE B O 1
ATOM 3776 N N . SER B 1 136 ? 1.26 -30.375 -4.945 1 91.94 136 SER B N 1
ATOM 3777 C CA . SER B 1 136 ? 0.526 -31.641 -4.984 1 91.94 136 SER B CA 1
ATOM 3778 C C . SER B 1 136 ? 0.778 -32.469 -3.725 1 91.94 136 SER B C 1
ATOM 3780 O O . SER B 1 136 ? -0.139 -33.094 -3.195 1 91.94 136 SER B O 1
ATOM 3782 N N . ILE B 1 137 ? 1.965 -32.469 -3.293 1 91.62 137 ILE B N 1
ATOM 3783 C CA . ILE B 1 137 ? 2.311 -33.156 -2.062 1 91.62 137 ILE B CA 1
ATOM 3784 C C . ILE B 1 137 ? 1.538 -32.562 -0.891 1 91.62 137 ILE B C 1
ATOM 3786 O O . ILE B 1 137 ? 0.902 -33.281 -0.122 1 91.62 137 ILE B O 1
ATOM 3790 N N . SER B 1 138 ? 1.537 -31.266 -0.806 1 92.12 138 SER B N 1
ATOM 3791 C CA . SER B 1 138 ? 0.863 -30.578 0.29 1 92.12 138 SER B CA 1
ATOM 3792 C C . SER B 1 138 ? -0.644 -30.812 0.244 1 92.12 138 SER B C 1
ATOM 3794 O O . SER B 1 138 ? -1.27 -31.062 1.274 1 92.12 138 SER B O 1
ATOM 3796 N N . ASN B 1 139 ? -1.137 -30.719 -0.973 1 92.56 139 ASN B N 1
ATOM 3797 C CA . ASN B 1 139 ? -2.578 -30.875 -1.133 1 92.56 139 ASN B CA 1
ATOM 3798 C C . ASN B 1 139 ? -3.021 -32.312 -0.844 1 92.56 139 ASN B C 1
ATOM 3800 O O . ASN B 1 139 ? -4.047 -32.531 -0.196 1 92.56 139 ASN B O 1
ATOM 3804 N N . ALA B 1 140 ? -2.254 -33.281 -1.266 1 92.62 140 ALA B N 1
ATOM 3805 C CA . ALA B 1 140 ? -2.648 -34.688 -1.177 1 92.62 140 ALA B CA 1
ATOM 3806 C C . ALA B 1 140 ? -2.309 -35.281 0.193 1 92.62 140 ALA B C 1
ATOM 3808 O O . ALA B 1 140 ? -3.072 -36.062 0.743 1 92.62 140 ALA B O 1
ATOM 3809 N N . LEU B 1 141 ? -1.213 -34.875 0.714 1 92 141 LEU B N 1
ATOM 3810 C CA . LEU B 1 141 ? -0.701 -35.594 1.869 1 92 141 LEU B CA 1
ATOM 3811 C C . LEU B 1 141 ? -0.815 -34.75 3.137 1 92 141 LEU B C 1
ATOM 3813 O O . LEU B 1 141 ? -0.734 -35.281 4.246 1 92 141 LEU B O 1
ATOM 3817 N N . GLU B 1 142 ? -0.95 -33.5 3.023 1 90.06 142 GLU B N 1
ATOM 3818 C CA . GLU B 1 142 ? -1 -32.625 4.199 1 90.06 142 GLU B CA 1
ATOM 3819 C C . GLU B 1 142 ? -2.34 -31.906 4.297 1 90.06 142 GLU B C 1
ATOM 3821 O O . GLU B 1 142 ? -2.49 -30.969 5.09 1 90.06 142 GLU B O 1
ATOM 3826 N N . ASN B 1 143 ? -3.293 -32.219 3.486 1 88.88 143 ASN B N 1
ATOM 3827 C CA . ASN B 1 143 ? -4.656 -31.703 3.496 1 88.88 143 ASN B CA 1
ATOM 3828 C C . ASN B 1 143 ? -4.676 -30.188 3.324 1 88.88 143 ASN B C 1
ATOM 3830 O O . ASN B 1 143 ? -5.379 -29.484 4.051 1 88.88 143 ASN B O 1
ATOM 3834 N N . GLN B 1 144 ? -3.777 -29.734 2.461 1 90.31 144 GLN B N 1
ATOM 3835 C CA . GLN B 1 144 ? -3.795 -28.312 2.107 1 90.31 144 GLN B CA 1
ATOM 3836 C C . GLN B 1 144 ? -4.613 -28.078 0.841 1 90.31 144 GLN B C 1
ATOM 3838 O O . GLN B 1 144 ? -5.062 -29.031 0.196 1 90.31 144 GLN B O 1
ATOM 3843 N N . SER B 1 145 ? -4.883 -26.859 0.543 1 91.69 145 SER B N 1
ATOM 3844 C CA . SER B 1 145 ? -5.605 -26.469 -0.663 1 91.69 145 SER B CA 1
ATOM 3845 C C . SER B 1 145 ? -4.922 -25.297 -1.368 1 91.69 145 SER B C 1
ATOM 3847 O O . SER B 1 145 ? -5.461 -24.188 -1.413 1 91.69 145 SER B O 1
ATOM 3849 N N . TYR B 1 146 ? -3.793 -25.672 -1.975 1 93.06 146 TYR B N 1
ATOM 3850 C CA . TYR B 1 146 ? -3.025 -24.641 -2.684 1 93.06 146 TYR B CA 1
ATOM 3851 C C . TYR B 1 146 ? -3.396 -24.609 -4.16 1 93.06 146 TYR B C 1
ATOM 3853 O O . TYR B 1 146 ? -3.631 -25.656 -4.773 1 93.06 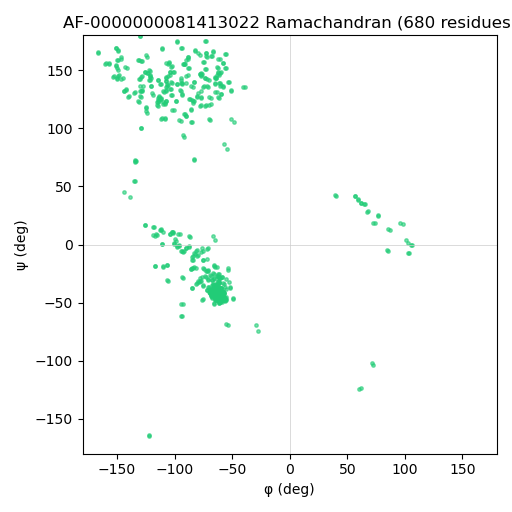146 TYR B O 1
ATOM 3861 N N . SER B 1 147 ? -3.51 -23.484 -4.688 1 95 147 SER B N 1
ATOM 3862 C CA . SER B 1 147 ? -3.682 -23.203 -6.109 1 95 147 SER B CA 1
ATOM 3863 C C . SER B 1 147 ? -2.686 -22.141 -6.59 1 95 147 SER B C 1
ATOM 3865 O O . SER B 1 147 ? -1.808 -21.719 -5.832 1 95 147 SER B O 1
ATOM 3867 N N . THR B 1 148 ? -2.736 -21.797 -7.898 1 94.75 148 THR B N 1
ATOM 3868 C CA . THR B 1 148 ? -1.822 -20.781 -8.398 1 94.75 148 THR B CA 1
ATOM 3869 C C . THR B 1 148 ? -2.58 -19.703 -9.164 1 94.75 148 THR B C 1
ATOM 3871 O O . THR B 1 148 ? -3.662 -19.969 -9.703 1 94.75 148 THR B O 1
ATOM 3874 N N . LEU B 1 149 ? -2.121 -18.484 -9.055 1 95.44 149 LEU B N 1
ATOM 3875 C CA . LEU B 1 149 ? -2.453 -17.422 -9.992 1 95.44 149 LEU B CA 1
ATOM 3876 C C . LEU B 1 149 ? -1.427 -17.359 -11.117 1 95.44 149 LEU B C 1
ATOM 3878 O O . LEU B 1 149 ? -0.255 -17.047 -10.883 1 95.44 149 LEU B O 1
ATOM 3882 N N . TYR B 1 150 ? -1.871 -17.688 -12.281 1 92.69 150 TYR B N 1
ATOM 3883 C CA . TYR B 1 150 ? -0.961 -17.828 -13.414 1 92.69 150 TYR B CA 1
ATOM 3884 C C . TYR B 1 150 ? -1.605 -17.312 -14.695 1 92.69 150 TYR B C 1
ATOM 3886 O O . TYR B 1 150 ? -2.793 -17.547 -14.938 1 92.69 150 TYR B O 1
ATOM 3894 N N . TYR B 1 151 ? -0.834 -16.516 -15.43 1 87.56 151 TYR B N 1
ATOM 3895 C CA . TYR B 1 151 ? -1.296 -16.031 -16.719 1 87.56 151 TYR B CA 1
ATOM 3896 C C . TYR B 1 151 ? -0.433 -16.578 -17.859 1 87.56 151 TYR B C 1
ATOM 3898 O O . TYR B 1 151 ? 0.791 -16.422 -17.844 1 87.56 151 TYR B O 1
ATOM 3906 N N . CYS B 1 152 ? -1.043 -17.297 -18.766 1 74.69 152 CYS B N 1
ATOM 3907 C CA . CYS B 1 152 ? -0.339 -17.828 -19.938 1 74.69 152 CYS B CA 1
ATOM 3908 C C . CYS B 1 152 ? -0.814 -17.141 -21.203 1 74.69 152 CYS B C 1
ATOM 3910 O O . CYS B 1 152 ? -2.01 -17.141 -21.516 1 74.69 152 CYS B O 1
ATOM 3912 N N . HIS B 1 153 ? 0.033 -16.234 -21.875 1 62.88 153 HIS B N 1
ATOM 3913 C CA . HIS B 1 153 ? -0.301 -15.484 -23.078 1 62.88 153 HIS B CA 1
ATOM 3914 C C . HIS B 1 153 ? -0.798 -16.406 -24.188 1 62.88 153 HIS B C 1
ATOM 3916 O O . HIS B 1 153 ? -1.746 -16.062 -24.891 1 62.88 153 HIS B O 1
ATOM 3922 N N . ARG B 1 154 ? 0.026 -17.297 -24.828 1 56.88 154 ARG B N 1
ATOM 3923 C CA . ARG B 1 154 ? -0.239 -18 -26.078 1 56.88 154 ARG B CA 1
ATOM 3924 C C . ARG B 1 154 ? -1.422 -18.953 -25.938 1 56.88 154 ARG B C 1
ATOM 3926 O O . ARG B 1 154 ? -2.193 -19.125 -26.891 1 56.88 154 ARG B O 1
ATOM 3933 N N . ASN B 1 155 ? -1.516 -19.578 -24.766 1 50.34 155 ASN B N 1
ATOM 3934 C CA . ASN B 1 155 ? -2.572 -20.578 -24.625 1 50.34 155 ASN B CA 1
ATOM 3935 C C . ASN B 1 155 ? -3.166 -20.562 -23.219 1 50.34 155 ASN B C 1
ATOM 3937 O O . ASN B 1 155 ? -2.934 -21.484 -22.438 1 50.34 155 ASN B O 1
ATOM 3941 N N . ILE B 1 156 ? -3.387 -19.266 -22.859 1 47.88 156 ILE B N 1
ATOM 3942 C CA . ILE B 1 156 ? -3.879 -18.844 -21.547 1 47.88 156 ILE B CA 1
ATOM 3943 C C . ILE B 1 156 ? -4.758 -19.953 -20.953 1 47.88 156 ILE B C 1
ATOM 3945 O O . ILE B 1 156 ? -4.605 -20.312 -19.781 1 47.88 156 ILE B O 1
ATOM 3949 N N . ASN B 1 157 ? -5.848 -19.969 -21.719 1 48.34 157 ASN B N 1
ATOM 3950 C CA . ASN B 1 157 ? -7.039 -20.688 -21.281 1 48.34 157 ASN B CA 1
ATOM 3951 C C . ASN B 1 157 ? -6.781 -22.188 -21.188 1 48.34 157 ASN B C 1
ATOM 3953 O O . ASN B 1 157 ? -7.715 -22.984 -21 1 48.34 157 ASN B O 1
ATOM 3957 N N . ALA B 1 158 ? -5.488 -22.5 -21.453 1 57.44 158 ALA B N 1
ATOM 3958 C CA . ALA B 1 158 ? -5.367 -23.875 -21.922 1 57.44 158 ALA B CA 1
ATOM 3959 C C . ALA B 1 158 ? -5.473 -24.875 -20.766 1 57.44 158 ALA B C 1
ATOM 3961 O O . ALA B 1 158 ? -6.027 -25.953 -20.938 1 57.44 158 ALA B O 1
ATOM 3962 N N . PHE B 1 159 ? -4.977 -24.391 -19.547 1 75.25 159 PHE B N 1
ATOM 3963 C CA . PHE B 1 159 ? -5.262 -25.406 -18.547 1 75.25 159 PHE B CA 1
ATOM 3964 C C . PHE B 1 159 ? -5.688 -24.766 -17.234 1 75.25 159 PHE B C 1
ATOM 3966 O O . PHE B 1 159 ? -5.191 -23.703 -16.859 1 75.25 159 PHE B O 1
ATOM 3973 N N . GLN B 1 160 ? -6.832 -25.203 -16.734 1 84.19 160 GLN B N 1
ATOM 3974 C CA . GLN B 1 160 ? -7.449 -24.766 -15.492 1 84.19 160 GLN B CA 1
ATOM 3975 C C . GLN B 1 160 ? -6.879 -25.516 -14.297 1 84.19 160 GLN B C 1
ATOM 3977 O O . GLN B 1 160 ? -7.105 -25.141 -13.148 1 84.19 160 GLN B O 1
ATOM 3982 N N . LYS B 1 161 ? -6.141 -26.5 -14.641 1 91.38 161 LYS B N 1
ATOM 3983 C CA . LYS B 1 161 ? -5.551 -27.281 -13.555 1 91.38 161 LYS B CA 1
ATOM 3984 C C . LYS B 1 161 ? -4.301 -28.016 -14.023 1 91.38 161 LYS B C 1
ATOM 3986 O O . LYS B 1 161 ? -4.09 -28.188 -15.227 1 91.38 161 LYS B O 1
ATOM 3991 N N . VAL B 1 162 ? -3.504 -28.297 -13.141 1 91.94 162 VAL B N 1
ATOM 3992 C CA . VAL B 1 162 ? -2.371 -29.203 -13.312 1 91.94 162 VAL B CA 1
ATOM 3993 C C . VAL B 1 162 ? -2.586 -30.469 -12.484 1 91.94 162 VAL B C 1
ATOM 3995 O O . VAL B 1 162 ? -2.895 -30.391 -11.297 1 91.94 162 VAL B O 1
ATOM 3998 N N . SER B 1 163 ? -2.51 -31.578 -13.188 1 94.06 163 SER B N 1
ATOM 3999 C CA . SER B 1 163 ? -2.695 -32.844 -12.508 1 94.06 163 SER B CA 1
ATOM 4000 C C . SER B 1 163 ? -1.36 -33.562 -12.273 1 94.06 163 SER B C 1
ATOM 4002 O O . SER B 1 163 ? -0.553 -33.688 -13.195 1 94.06 163 SER B O 1
ATOM 4004 N N . PHE B 1 164 ? -1.165 -33.938 -11.047 1 95.25 164 PHE B N 1
ATOM 4005 C CA . PHE B 1 164 ? 0.027 -34.688 -10.656 1 95.25 164 PHE B CA 1
ATOM 4006 C C . PHE B 1 164 ? -0.323 -36.125 -10.32 1 95.25 164 PHE B C 1
ATOM 4008 O O . PHE B 1 164 ? -1.332 -36.406 -9.664 1 95.25 164 PHE B O 1
ATOM 4015 N N . LYS B 1 165 ? 0.426 -37.062 -10.875 1 96.81 165 LYS B N 1
ATOM 4016 C CA . LYS B 1 165 ? 0.337 -38.469 -10.539 1 96.81 165 LYS B CA 1
ATOM 4017 C C . LYS B 1 165 ? 1.713 -39.031 -10.227 1 96.81 165 LYS B C 1
ATOM 4019 O O . LYS B 1 165 ? 2.686 -38.781 -10.93 1 96.81 165 LYS B O 1
ATOM 4024 N N . GLY B 1 166 ? 1.721 -39.75 -9.102 1 96.25 166 GLY B N 1
ATOM 4025 C CA . GLY B 1 166 ? 2.986 -40.375 -8.742 1 96.25 166 GLY B CA 1
ATOM 4026 C C . GLY B 1 166 ? 2.828 -41.531 -7.777 1 96.25 166 GLY B C 1
ATOM 4027 O O . GLY B 1 166 ? 1.765 -41.719 -7.18 1 96.25 166 GLY B O 1
ATOM 4028 N N . ILE B 1 167 ? 3.861 -42.438 -7.812 1 97.12 167 ILE B N 1
ATOM 4029 C CA . ILE B 1 167 ? 3.963 -43.531 -6.844 1 97.12 167 ILE B CA 1
ATOM 4030 C C . ILE B 1 167 ? 5.121 -43.25 -5.887 1 97.12 167 ILE B C 1
ATOM 4032 O O . ILE B 1 167 ? 6.289 -43.312 -6.277 1 97.12 167 ILE B O 1
ATOM 4036 N N . ALA B 1 168 ? 4.73 -42.906 -4.629 1 96 168 ALA B N 1
ATOM 4037 C CA . ALA B 1 168 ? 5.742 -42.625 -3.613 1 96 168 ALA B CA 1
ATOM 4038 C C . ALA B 1 168 ? 6.359 -43.938 -3.082 1 96 168 ALA B C 1
ATOM 4040 O O . ALA B 1 168 ? 5.645 -44.812 -2.619 1 96 168 ALA B O 1
ATOM 4041 N N . SER B 1 169 ? 7.652 -43.969 -3.133 1 96.06 169 SER B N 1
ATOM 4042 C CA . SER B 1 169 ? 8.359 -45.125 -2.598 1 96.06 169 SER B CA 1
ATOM 4043 C C . SER B 1 169 ? 8.766 -44.906 -1.144 1 96.06 169 SER B C 1
ATOM 4045 O O . SER B 1 169 ? 8.922 -45.844 -0.385 1 96.06 169 SER B O 1
ATOM 4047 N N . ASP B 1 170 ? 8.953 -43.594 -0.845 1 94.44 170 ASP B N 1
ATOM 4048 C CA . ASP B 1 170 ? 9.32 -43.25 0.522 1 94.44 170 ASP B CA 1
ATOM 4049 C C . ASP B 1 170 ? 8.867 -41.812 0.853 1 94.44 170 ASP B C 1
ATOM 4051 O O . ASP B 1 170 ? 8.797 -40.969 -0.032 1 94.44 170 ASP B O 1
ATOM 4055 N N . ILE B 1 171 ? 8.484 -41.656 2.041 1 93.38 171 ILE B N 1
ATOM 4056 C CA . ILE B 1 171 ? 8.094 -40.344 2.549 1 93.38 171 ILE B CA 1
ATOM 4057 C C . ILE B 1 171 ? 8.789 -40.062 3.881 1 93.38 171 ILE B C 1
ATOM 4059 O O . ILE B 1 171 ? 8.75 -40.906 4.785 1 93.38 171 ILE B O 1
ATOM 4063 N N . TYR B 1 172 ? 9.531 -38.969 3.928 1 92.31 172 TYR B N 1
ATOM 4064 C CA . TYR B 1 172 ? 10.172 -38.594 5.176 1 92.31 172 TYR B CA 1
ATOM 4065 C C . TYR B 1 172 ? 9.695 -37.188 5.625 1 92.31 172 TYR B C 1
ATOM 4067 O O . TYR B 1 172 ? 9.688 -36.25 4.836 1 92.31 172 TYR B O 1
ATOM 4075 N N . PRO B 1 173 ? 9.531 -36.938 6.789 1 90 173 PRO B N 1
ATOM 4076 C CA . PRO B 1 173 ? 9.336 -37.906 7.875 1 90 173 PRO B CA 1
ATOM 4077 C C . PRO B 1 173 ? 8.148 -38.844 7.637 1 90 173 PRO B C 1
ATOM 4079 O O . PRO B 1 173 ? 7.324 -38.562 6.758 1 90 173 PRO B O 1
ATOM 4082 N N . ASP B 1 174 ? 8.141 -39.906 8.391 1 88.69 174 ASP B N 1
ATOM 4083 C CA . ASP B 1 174 ? 7.078 -40.875 8.242 1 88.69 174 ASP B CA 1
ATOM 4084 C C . ASP B 1 174 ? 5.762 -40.375 8.82 1 88.69 174 ASP B C 1
ATOM 4086 O O . ASP B 1 174 ? 5.691 -40 9.992 1 88.69 174 ASP B O 1
ATOM 4090 N N . ILE B 1 175 ? 4.805 -40.281 7.977 1 86.5 175 ILE B N 1
ATOM 4091 C CA . ILE B 1 175 ? 3.52 -39.781 8.43 1 86.5 175 ILE B CA 1
ATOM 4092 C C . ILE B 1 175 ? 2.479 -40.906 8.43 1 86.5 175 ILE B C 1
ATOM 4094 O O . ILE B 1 175 ? 1.274 -40.625 8.445 1 86.5 175 ILE B O 1
ATOM 4098 N N . GLY B 1 176 ? 2.904 -42.156 8.258 1 89 176 GLY B N 1
ATOM 4099 C CA . GLY B 1 176 ? 2.041 -43.312 8.539 1 89 176 GLY B CA 1
ATOM 4100 C C . GLY B 1 176 ? 1.378 -43.875 7.293 1 89 176 GLY B C 1
ATOM 4101 O O . GLY B 1 176 ? 0.366 -44.562 7.387 1 89 176 GLY B O 1
ATOM 4102 N N . TYR B 1 177 ? 1.773 -43.625 6.168 1 89.88 177 TYR B N 1
ATOM 4103 C CA . TYR B 1 177 ? 1.204 -44.188 4.949 1 89.88 177 TYR B CA 1
ATOM 4104 C C . TYR B 1 177 ? 1.878 -45.5 4.586 1 89.88 177 TYR B C 1
ATOM 4106 O O . TYR B 1 177 ? 3.076 -45.688 4.82 1 89.88 177 TYR B O 1
ATOM 4114 N N . ASP B 1 178 ? 1.075 -46.375 4.035 1 93.19 178 ASP B N 1
ATOM 4115 C CA . ASP B 1 178 ? 1.638 -47.594 3.467 1 93.19 178 ASP B CA 1
ATOM 4116 C C . ASP B 1 178 ? 2.318 -47.312 2.129 1 93.19 178 ASP B C 1
ATOM 4118 O O . ASP B 1 178 ? 1.748 -46.656 1.265 1 93.19 178 ASP B O 1
ATOM 4122 N N . LEU B 1 179 ? 3.486 -47.906 2.023 1 92.81 179 LEU B N 1
ATOM 4123 C CA . LEU B 1 179 ? 4.27 -47.656 0.818 1 92.81 179 LEU B CA 1
ATOM 4124 C C . LEU B 1 179 ? 4.414 -48.938 -0.001 1 92.81 179 LEU B C 1
ATOM 4126 O O . LEU B 1 179 ? 4.422 -50.031 0.554 1 92.81 179 LEU B O 1
ATOM 4130 N N . PRO B 1 180 ? 4.355 -48.875 -1.364 1 95.25 180 PRO B N 1
ATOM 4131 C CA . PRO B 1 180 ? 4.273 -47.656 -2.18 1 95.25 180 PRO B CA 1
ATOM 4132 C C . PRO B 1 180 ? 2.881 -47.062 -2.174 1 95.25 180 PRO B C 1
ATOM 4134 O O . PRO B 1 180 ? 1.881 -47.75 -2.086 1 95.25 180 PRO B O 1
ATOM 4137 N N . LEU B 1 181 ? 2.857 -45.719 -2.227 1 96.06 181 LEU B N 1
ATOM 4138 C CA . LEU B 1 181 ? 1.601 -45 -2.115 1 96.06 181 LEU B CA 1
ATOM 4139 C C . LEU B 1 181 ? 1.272 -44.281 -3.422 1 96.06 181 LEU B C 1
ATOM 4141 O O . LEU B 1 181 ? 2.111 -43.562 -3.969 1 96.06 181 LEU B O 1
ATOM 4145 N N . ASN B 1 182 ? 0.093 -44.531 -3.959 1 96.12 182 ASN B N 1
ATOM 4146 C CA . ASN B 1 182 ? -0.389 -43.781 -5.113 1 96.12 182 ASN B CA 1
ATOM 4147 C C . ASN B 1 182 ? -0.887 -42.375 -4.711 1 96.12 182 ASN B C 1
ATOM 4149 O O . ASN B 1 182 ? -1.787 -42.25 -3.879 1 96.12 182 ASN B O 1
ATOM 4153 N N . VAL B 1 183 ? -0.218 -41.438 -5.309 1 95.19 183 VAL B N 1
ATOM 4154 C CA . VAL B 1 183 ? -0.595 -40.062 -5.004 1 95.19 183 VAL B CA 1
ATOM 4155 C C . VAL B 1 183 ? -1.163 -39.375 -6.254 1 95.19 183 VAL B C 1
ATOM 4157 O O . VAL B 1 183 ? -0.537 -39.406 -7.316 1 95.19 183 VAL B O 1
ATOM 4160 N N . GLN B 1 184 ? -2.344 -38.906 -6.152 1 95.38 184 GLN B N 1
ATOM 4161 C CA . GLN B 1 184 ? -2.984 -38.125 -7.195 1 95.38 184 GLN B CA 1
ATOM 4162 C C . GLN B 1 184 ? -3.557 -36.812 -6.625 1 95.38 184 GLN B C 1
ATOM 4164 O O . GLN B 1 184 ? -4.23 -36.844 -5.59 1 95.38 184 GLN B O 1
ATOM 4169 N N . ALA B 1 185 ? -3.162 -35.75 -7.27 1 94.5 185 ALA B N 1
ATOM 4170 C CA . ALA B 1 185 ? -3.656 -34.469 -6.789 1 94.5 185 ALA B CA 1
ATOM 4171 C C . ALA B 1 185 ? -3.773 -33.469 -7.934 1 94.5 185 ALA B C 1
ATOM 4173 O O . ALA B 1 185 ? -2.951 -33.469 -8.852 1 94.5 185 ALA B O 1
ATOM 4174 N N . ASP B 1 186 ? -4.793 -32.656 -7.883 1 92.88 186 ASP B N 1
ATOM 4175 C CA . ASP B 1 186 ? -4.992 -31.562 -8.82 1 92.88 186 ASP B CA 1
ATOM 4176 C C . ASP B 1 186 ? -4.738 -30.219 -8.148 1 92.88 186 ASP B C 1
ATOM 4178 O O . ASP B 1 186 ? -5.102 -30.016 -6.988 1 92.88 186 ASP B O 1
ATOM 4182 N N . ALA B 1 187 ? -3.979 -29.438 -8.852 1 92.31 187 ALA B N 1
ATOM 4183 C CA . ALA B 1 187 ? -3.816 -28.047 -8.438 1 92.31 187 ALA B CA 1
ATOM 4184 C C . ALA B 1 187 ? -4.508 -27.109 -9.414 1 92.31 187 ALA B C 1
ATOM 4186 O O . ALA B 1 187 ? -4.172 -27.078 -10.594 1 92.31 187 ALA B O 1
ATOM 4187 N N . ARG B 1 188 ? -5.371 -26.344 -8.984 1 93.12 188 ARG B N 1
ATOM 4188 C CA . ARG B 1 188 ? -6.105 -25.422 -9.852 1 93.12 188 ARG B CA 1
ATOM 4189 C C . ARG B 1 188 ? -5.25 -24.219 -10.219 1 93.12 188 ARG B C 1
ATOM 4191 O O . ARG B 1 188 ? -4.402 -23.781 -9.438 1 93.12 188 ARG B O 1
ATOM 4198 N N . ILE B 1 189 ? -5.527 -23.766 -11.422 1 92.94 189 ILE B N 1
ATOM 4199 C CA . ILE B 1 189 ? -4.895 -22.547 -11.922 1 92.94 189 ILE B CA 1
ATOM 4200 C C . ILE B 1 189 ? -5.949 -21.469 -12.133 1 92.94 189 ILE B C 1
ATOM 4202 O O . ILE B 1 189 ? -6.93 -21.672 -12.844 1 92.94 189 ILE B O 1
ATOM 4206 N N . PHE B 1 190 ? -5.746 -20.359 -11.477 1 93.25 190 PHE B N 1
ATOM 4207 C CA . PHE B 1 190 ? -6.613 -19.203 -11.688 1 93.25 190 PHE B CA 1
ATOM 4208 C C . PHE B 1 190 ? -5.926 -18.172 -12.562 1 93.25 190 PHE B C 1
ATOM 4210 O O . PHE B 1 190 ? -4.773 -17.797 -12.305 1 93.25 190 PHE B O 1
ATOM 4217 N N . HIS B 1 191 ? -6.621 -17.656 -13.547 1 90.81 191 HIS B N 1
ATOM 4218 C CA . HIS B 1 191 ? -6.074 -16.641 -14.438 1 90.81 191 HIS B CA 1
ATOM 4219 C C . HIS B 1 191 ? -6.562 -15.25 -14.055 1 90.81 191 HIS B C 1
ATOM 4221 O O . HIS B 1 191 ? -6.238 -14.273 -14.727 1 90.81 191 HIS B O 1
ATOM 4227 N N . SER B 1 192 ? -7.336 -15.242 -13.031 1 91.88 192 SER B N 1
ATOM 4228 C CA . SER B 1 192 ? -7.941 -14.016 -12.508 1 91.88 192 SER B CA 1
ATOM 4229 C C . SER B 1 192 ? -8.016 -14.047 -10.984 1 91.88 192 SER B C 1
ATOM 4231 O O . SER B 1 192 ? -8.391 -15.062 -10.398 1 91.88 192 SER B O 1
ATOM 4233 N N . TYR B 1 193 ? -7.566 -12.945 -10.484 1 96.19 193 TYR B N 1
ATOM 4234 C CA . TYR B 1 193 ? -7.672 -12.867 -9.031 1 96.19 193 TYR B CA 1
ATOM 4235 C C . TYR B 1 193 ? -9.133 -12.844 -8.586 1 96.19 193 TYR B C 1
ATOM 4237 O O . TYR B 1 193 ? -9.484 -13.422 -7.559 1 96.19 193 TYR B O 1
ATOM 4245 N N . ASN B 1 194 ? -9.984 -12.188 -9.367 1 94.94 194 ASN B N 1
ATOM 4246 C CA . ASN B 1 194 ? -11.414 -12.172 -9.078 1 94.94 194 ASN B CA 1
ATOM 4247 C C . ASN B 1 194 ? -12.008 -13.578 -9.094 1 94.94 194 ASN B C 1
ATOM 4249 O O . ASN B 1 194 ? -12.852 -13.914 -8.258 1 94.94 194 ASN B O 1
ATOM 4253 N N . LYS B 1 195 ? -11.539 -14.328 -10.031 1 93.06 195 LYS B N 1
ATOM 4254 C CA . LYS B 1 195 ? -12.031 -15.703 -10.094 1 93.06 195 LYS B CA 1
ATOM 4255 C C . LYS B 1 195 ? -11.594 -16.5 -8.867 1 93.06 195 LYS B C 1
ATOM 4257 O O . LYS B 1 195 ? -12.367 -17.281 -8.32 1 93.06 195 LYS B O 1
ATOM 4262 N N . PHE B 1 196 ? -10.383 -16.359 -8.461 1 95.81 196 PHE B N 1
ATOM 4263 C CA . PHE B 1 196 ? -9.891 -17 -7.25 1 95.81 196 PHE B CA 1
ATOM 4264 C C . PHE B 1 196 ? -10.727 -16.594 -6.039 1 95.81 196 PHE B C 1
ATOM 4266 O O . PHE B 1 196 ? -11.156 -17.438 -5.262 1 95.81 196 PHE B O 1
ATOM 4273 N N . LEU B 1 197 ? -10.977 -15.25 -5.906 1 96.38 197 LEU B N 1
ATOM 4274 C CA . LEU B 1 197 ? -11.758 -14.727 -4.785 1 96.38 197 LEU B CA 1
ATOM 4275 C C . LEU B 1 197 ? -13.18 -15.266 -4.816 1 96.38 197 LEU B C 1
ATOM 4277 O O . LEU B 1 197 ? -13.781 -15.508 -3.766 1 96.38 197 LEU B O 1
ATOM 4281 N N . SER B 1 198 ? -13.711 -15.445 -6.02 1 95.88 198 SER B N 1
ATOM 4282 C CA . SER B 1 198 ? -15.094 -15.898 -6.168 1 95.88 198 SER B CA 1
ATOM 4283 C C . SER B 1 198 ? -15.266 -17.312 -5.645 1 95.88 198 SER B C 1
ATOM 4285 O O . SER B 1 198 ? -16.391 -17.766 -5.395 1 95.88 198 SER B O 1
ATOM 4287 N N . GLU B 1 199 ? -14.203 -18 -5.508 1 94.25 199 GLU B N 1
ATOM 4288 C CA . GLU B 1 199 ? -14.273 -19.375 -5.004 1 94.25 199 GLU B CA 1
ATOM 4289 C C . GLU B 1 199 ? -14.297 -19.391 -3.479 1 94.25 199 GLU B C 1
ATOM 4291 O O . GLU B 1 199 ? -14.617 -20.422 -2.875 1 94.25 199 GLU B O 1
ATOM 4296 N N . LYS B 1 200 ? -14 -18.344 -2.871 1 95.5 200 LYS B N 1
ATOM 4297 C CA . LYS B 1 200 ? -14.117 -18.234 -1.42 1 95.5 200 LYS B CA 1
ATOM 4298 C C . LYS B 1 200 ? -15.562 -18.016 -0.998 1 95.5 200 LYS B C 1
ATOM 4300 O O . LYS B 1 200 ? -16.422 -17.719 -1.832 1 95.5 200 LYS B O 1
ATOM 4305 N N . ASP B 1 201 ? -15.789 -18.266 0.297 1 96 201 ASP B N 1
ATOM 4306 C CA . ASP B 1 201 ? -17.109 -18.047 0.867 1 96 201 ASP B CA 1
ATOM 4307 C C . ASP B 1 201 ? -17.219 -16.672 1.508 1 96 201 ASP B C 1
ATOM 4309 O O . ASP B 1 201 ? -16.734 -16.453 2.623 1 96 201 ASP B O 1
ATOM 4313 N N . GLY B 1 202 ? -17.953 -15.773 0.816 1 97 202 GLY B N 1
ATOM 4314 C CA . GLY B 1 202 ? -18.078 -14.406 1.29 1 97 202 GLY B CA 1
ATOM 4315 C C . GLY B 1 202 ? -18.734 -14.305 2.654 1 97 202 GLY B C 1
ATOM 4316 O O . GLY B 1 202 ? -18.328 -13.477 3.48 1 97 202 GLY B O 1
ATOM 4317 N N . LEU B 1 203 ? -19.75 -15.094 2.861 1 97.44 203 LEU B N 1
ATOM 4318 C CA . LEU B 1 203 ? -20.453 -15.062 4.141 1 97.44 203 LEU B CA 1
ATOM 4319 C C . LEU B 1 203 ? -19.547 -15.547 5.266 1 97.44 203 LEU B C 1
ATOM 4321 O O . LEU B 1 203 ? -19.562 -14.992 6.371 1 97.44 203 LEU B O 1
ATOM 4325 N N . LEU B 1 204 ? -18.844 -16.562 5 1 96.38 204 LEU B N 1
ATOM 4326 C CA . LEU B 1 204 ? -17.891 -17.062 5.992 1 96.38 204 LEU B CA 1
ATOM 4327 C C . LEU B 1 204 ? -16.844 -16 6.309 1 96.38 204 LEU B C 1
ATOM 4329 O O . LEU B 1 204 ? -16.469 -15.812 7.469 1 96.38 204 LEU B O 1
ATOM 4333 N N . LEU B 1 205 ? -16.312 -15.352 5.25 1 95.94 205 LEU B N 1
ATOM 4334 C CA . LEU B 1 205 ? -15.367 -14.266 5.461 1 95.94 205 LEU B CA 1
ATOM 4335 C C . LEU B 1 205 ? -15.977 -13.172 6.332 1 95.94 205 LEU B C 1
ATOM 4337 O O . LEU B 1 205 ? -15.305 -12.641 7.223 1 95.94 205 LEU B O 1
ATOM 4341 N N . PHE B 1 206 ? -17.219 -12.875 6.07 1 97.69 206 PHE B N 1
ATOM 4342 C CA . PHE B 1 206 ? -17.922 -11.844 6.836 1 97.69 206 PHE B CA 1
ATOM 4343 C C . PHE B 1 206 ? -18.047 -12.25 8.297 1 97.69 206 PHE B C 1
ATOM 4345 O O . PHE B 1 206 ? -17.781 -11.453 9.195 1 97.69 206 PHE B O 1
ATOM 4352 N N . SER B 1 207 ? -18.375 -13.453 8.516 1 97.12 207 SER B N 1
ATOM 4353 C CA . SER B 1 207 ? -18.594 -13.953 9.875 1 97.12 207 SER B CA 1
ATOM 4354 C C . SER B 1 207 ? -17.312 -13.859 10.703 1 97.12 207 SER B C 1
ATOM 4356 O O . SER B 1 207 ? -17.375 -13.719 11.922 1 97.12 207 SER B O 1
ATOM 4358 N N . ASN B 1 208 ? -16.234 -13.875 10.008 1 94.19 208 ASN B N 1
ATOM 4359 C CA . ASN B 1 208 ? -14.945 -13.828 10.695 1 94.19 208 ASN B CA 1
ATOM 4360 C C . ASN B 1 208 ? -14.312 -12.445 10.594 1 94.19 208 ASN B C 1
ATOM 4362 O O . ASN B 1 208 ? -13.148 -12.258 10.977 1 94.19 208 ASN B O 1
ATOM 4366 N N . SER B 1 209 ? -15.055 -11.5 10.109 1 94.69 209 SER B N 1
ATOM 4367 C CA . SER B 1 209 ? -14.477 -10.203 9.789 1 94.69 209 SER B CA 1
ATOM 4368 C C . SER B 1 209 ? -14.586 -9.242 10.961 1 94.69 209 SER B C 1
ATOM 4370 O O . SER B 1 209 ? -15.367 -9.469 11.891 1 94.69 209 SER B O 1
ATOM 4372 N N . ASN B 1 210 ? -13.727 -8.336 10.953 1 91.94 210 ASN B N 1
ATOM 4373 C CA . ASN B 1 210 ? -13.789 -7.133 11.773 1 91.94 210 ASN B CA 1
ATOM 4374 C C . ASN B 1 210 ? -13.758 -5.867 10.922 1 91.94 210 ASN B C 1
ATOM 4376 O O . ASN B 1 210 ? -14.023 -5.922 9.719 1 91.94 210 ASN B O 1
ATOM 4380 N N . GLU B 1 211 ? -13.492 -4.773 11.547 1 89.62 211 GLU B N 1
ATOM 4381 C CA . GLU B 1 211 ? -13.547 -3.492 10.852 1 89.62 211 GLU B CA 1
ATOM 4382 C C . GLU B 1 211 ? -12.555 -3.441 9.695 1 89.62 211 GLU B C 1
ATOM 4384 O O . GLU B 1 211 ? -12.836 -2.842 8.656 1 89.62 211 GLU B O 1
ATOM 4389 N N . SER B 1 212 ? -11.477 -4.145 9.766 1 86.88 212 SER B N 1
ATOM 4390 C CA . SER B 1 212 ? -10.375 -4.008 8.82 1 86.88 212 SER B CA 1
ATOM 4391 C C . SER B 1 212 ? -10.609 -4.867 7.578 1 86.88 212 SER B C 1
ATOM 4393 O O . SER B 1 212 ? -10.047 -4.594 6.512 1 86.88 212 SER B O 1
ATOM 4395 N N . ASN B 1 213 ? -11.422 -5.867 7.629 1 92.5 213 ASN B N 1
ATOM 4396 C CA . ASN B 1 213 ? -11.523 -6.773 6.492 1 92.5 213 ASN B CA 1
ATOM 4397 C C . ASN B 1 213 ? -12.969 -6.91 6.012 1 92.5 213 ASN B C 1
ATOM 4399 O O . ASN B 1 213 ? -13.281 -7.801 5.219 1 92.5 213 ASN B O 1
ATOM 4403 N N . LEU B 1 214 ? -13.812 -5.984 6.414 1 95.94 214 LEU B N 1
ATOM 4404 C CA . LEU B 1 214 ? -15.219 -5.992 6.027 1 95.94 214 LEU B CA 1
ATOM 4405 C C . LEU B 1 214 ? -15.367 -5.793 4.523 1 95.94 214 LEU B C 1
ATOM 4407 O O . LEU B 1 214 ? -16.203 -6.438 3.889 1 95.94 214 LEU B O 1
ATOM 4411 N N . LYS B 1 215 ? -14.602 -4.883 4.023 1 95.88 215 LYS B N 1
ATOM 4412 C CA . LYS B 1 215 ? -14.688 -4.547 2.604 1 95.88 215 LYS B CA 1
ATOM 4413 C C . LYS B 1 215 ? -14.445 -5.777 1.731 1 95.88 215 LYS B C 1
ATOM 4415 O O . LYS B 1 215 ? -15.18 -6.016 0.77 1 95.88 215 LYS B O 1
ATOM 4420 N N . GLN B 1 216 ? -13.484 -6.578 2.1 1 96.56 216 GLN B N 1
ATOM 4421 C CA . GLN B 1 216 ? -13.164 -7.777 1.332 1 96.56 216 GLN B CA 1
ATOM 4422 C C . GLN B 1 216 ? -14.312 -8.781 1.383 1 96.56 216 GLN B C 1
ATOM 4424 O O . GLN B 1 216 ? -14.633 -9.414 0.374 1 96.56 216 GLN B O 1
ATOM 4429 N N . ALA B 1 217 ? -14.875 -8.953 2.541 1 97.62 217 ALA B N 1
ATOM 4430 C CA . ALA B 1 217 ? -15.969 -9.906 2.695 1 97.62 217 ALA B CA 1
ATOM 4431 C C . ALA B 1 217 ? -17.141 -9.539 1.791 1 97.62 217 ALA B C 1
ATOM 4433 O O . ALA B 1 217 ? -17.688 -10.398 1.095 1 97.62 217 ALA B O 1
ATOM 4434 N N . PHE B 1 218 ? -17.438 -8.273 1.769 1 98.25 218 PHE B N 1
ATOM 4435 C CA . PHE B 1 218 ? -18.547 -7.816 0.936 1 98.25 218 PHE B CA 1
ATOM 4436 C C . PHE B 1 218 ? -18.219 -8.016 -0.542 1 98.25 218 PHE B C 1
ATOM 4438 O O . PHE B 1 218 ? -19.094 -8.422 -1.319 1 98.25 218 PHE B O 1
ATOM 4445 N N . TYR B 1 219 ? -17.016 -7.691 -0.872 1 97.81 219 TYR B N 1
ATOM 4446 C CA . TYR B 1 219 ? -16.609 -7.828 -2.266 1 97.81 219 TYR B CA 1
ATOM 4447 C C . TYR B 1 219 ? -16.703 -9.281 -2.719 1 97.81 219 TYR B C 1
ATOM 4449 O O . TYR B 1 219 ? -17.219 -9.57 -3.801 1 97.81 219 TYR B O 1
ATOM 4457 N N . VAL B 1 220 ? -16.203 -10.172 -1.898 1 97.38 220 VAL B N 1
ATOM 4458 C CA . VAL B 1 220 ? -16.25 -11.594 -2.219 1 97.38 220 VAL B CA 1
ATOM 4459 C C . VAL B 1 220 ? -17.703 -12.062 -2.314 1 97.38 220 VAL B C 1
ATOM 4461 O O . VAL B 1 220 ? -18.047 -12.875 -3.176 1 97.38 220 VAL B O 1
ATOM 4464 N N . GLY B 1 221 ? -18.516 -11.578 -1.448 1 98.12 221 GLY B N 1
ATOM 4465 C CA . GLY B 1 221 ? -19.938 -11.875 -1.559 1 98.12 221 GLY B CA 1
ATOM 4466 C C . GLY B 1 221 ? -20.516 -11.484 -2.902 1 98.12 221 GLY B C 1
ATOM 4467 O O . GLY B 1 221 ? -21.297 -12.234 -3.484 1 98.12 221 GLY B O 1
ATOM 4468 N N . ALA B 1 222 ? -20.188 -10.297 -3.344 1 98.12 222 ALA B N 1
ATOM 4469 C CA . ALA B 1 222 ? -20.641 -9.836 -4.648 1 98.12 222 ALA B CA 1
ATOM 4470 C C . ALA B 1 222 ? -20.141 -10.75 -5.762 1 98.12 222 ALA B C 1
ATOM 4472 O O . ALA B 1 222 ? -20.891 -11.086 -6.688 1 98.12 222 ALA B O 1
ATOM 4473 N N . LEU B 1 223 ? -18.906 -11.148 -5.68 1 97.25 223 LEU B N 1
ATOM 4474 C CA . LEU B 1 223 ? -18.328 -12.031 -6.68 1 97.25 223 LEU B CA 1
ATOM 4475 C C . LEU B 1 223 ? -19 -13.391 -6.672 1 97.25 223 LEU B C 1
ATOM 4477 O O . LEU B 1 223 ? -19.141 -14.031 -7.719 1 97.25 223 LEU B O 1
ATOM 4481 N N . ASN B 1 224 ? -19.359 -13.859 -5.441 1 97.5 224 ASN B N 1
ATOM 4482 C CA . ASN B 1 224 ? -20.109 -15.117 -5.352 1 97.5 224 ASN B CA 1
ATOM 4483 C C . ASN B 1 224 ? -21.406 -15.055 -6.148 1 97.5 224 ASN B C 1
ATOM 4485 O O . ASN B 1 224 ? -21.719 -15.977 -6.906 1 97.5 224 ASN B O 1
ATOM 4489 N N . LEU B 1 225 ? -22.078 -14.016 -5.996 1 97.25 225 LEU B N 1
ATOM 4490 C CA . LEU B 1 225 ? -23.328 -13.836 -6.703 1 97.25 225 LEU B CA 1
ATOM 4491 C C . LEU B 1 225 ? -23.109 -13.766 -8.211 1 97.25 225 LEU B C 1
ATOM 4493 O O . LEU B 1 225 ? -23.875 -14.336 -8.984 1 97.25 225 LEU B O 1
ATOM 4497 N N . GLU B 1 226 ? -22.094 -13.016 -8.531 1 96.19 226 GLU B N 1
ATOM 4498 C CA . GLU B 1 226 ? -21.734 -12.922 -9.945 1 96.19 226 GLU B CA 1
ATOM 4499 C C . GLU B 1 226 ? -21.438 -14.305 -10.531 1 96.19 226 GLU B C 1
ATOM 4501 O O . GLU B 1 226 ? -21.875 -14.617 -11.641 1 96.19 226 GLU B O 1
ATOM 4506 N N . SER B 1 227 ? -20.719 -15.062 -9.836 1 94.19 227 SER B N 1
ATOM 4507 C CA . SER B 1 227 ? -20.328 -16.406 -10.281 1 94.19 227 SER B CA 1
ATOM 4508 C C . SER B 1 227 ? -21.562 -17.297 -10.461 1 94.19 227 SER B C 1
ATOM 4510 O O . SER B 1 227 ? -21.688 -18 -11.469 1 94.19 227 SER B O 1
ATOM 4512 N N . ILE B 1 228 ? -22.453 -17.281 -9.555 1 93.44 228 ILE B N 1
ATOM 4513 C CA . ILE B 1 228 ? -23.672 -18.109 -9.57 1 93.44 228 ILE B CA 1
ATOM 4514 C C . ILE B 1 228 ? -24.562 -17.672 -10.727 1 93.44 228 ILE B C 1
ATOM 4516 O O . ILE B 1 228 ? -25.234 -18.516 -11.344 1 93.44 228 ILE B O 1
ATOM 4520 N N . SER B 1 229 ? -24.453 -16.422 -11.078 1 92.62 229 SER B N 1
ATOM 4521 C CA . SER B 1 229 ? -25.328 -15.883 -12.109 1 92.62 229 SER B CA 1
ATOM 4522 C C . SER B 1 229 ? -24.828 -16.25 -13.508 1 92.62 229 SER B C 1
ATOM 4524 O O . SER B 1 229 ? -25.531 -16.062 -14.492 1 92.62 229 SER B O 1
ATOM 4526 N N . GLY B 1 230 ? -23.656 -16.781 -13.609 1 86.5 230 GLY B N 1
ATOM 4527 C CA . GLY B 1 230 ? -23.094 -17.156 -14.898 1 86.5 230 GLY B CA 1
ATOM 4528 C C . GLY B 1 230 ? -22.781 -15.961 -15.781 1 86.5 230 GLY B C 1
ATOM 4529 O O . GLY B 1 230 ? -22.953 -16.016 -17 1 86.5 230 GLY B O 1
ATOM 4530 N N . GLY B 1 231 ? -22.5 -14.922 -15.188 1 79.5 231 GLY B N 1
ATOM 4531 C CA . GLY B 1 231 ? -22.109 -13.766 -15.977 1 79.5 231 GLY B CA 1
ATOM 4532 C C . GLY B 1 231 ? -23.219 -12.75 -16.156 1 79.5 231 GLY B C 1
ATOM 4533 O O . GLY B 1 231 ? -23.016 -11.711 -16.797 1 79.5 231 GLY B O 1
ATOM 4534 N N . MET B 1 232 ? -24.297 -12.977 -15.562 1 84.62 232 MET B N 1
ATOM 4535 C CA . MET B 1 232 ? -25.422 -12.047 -15.703 1 84.62 232 MET B CA 1
ATOM 4536 C C . MET B 1 232 ? -25.203 -10.82 -14.828 1 84.62 232 MET B C 1
ATOM 4538 O O . MET B 1 232 ? -25.703 -9.734 -15.141 1 84.62 232 MET B O 1
ATOM 4542 N N . LEU B 1 233 ? -24.516 -11.07 -13.805 1 84.94 233 LEU B N 1
ATOM 4543 C CA . LEU B 1 233 ? -24.219 -9.969 -12.883 1 84.94 233 LEU B CA 1
ATOM 4544 C C . LEU B 1 233 ? -22.781 -9.5 -13.047 1 84.94 233 LEU B C 1
ATOM 4546 O O . LEU B 1 233 ? -21.906 -10.281 -13.453 1 84.94 233 LEU B O 1
ATOM 4550 N N . SER B 1 234 ? -22.656 -8.203 -12.852 1 89.5 234 SER B N 1
ATOM 4551 C CA . SER B 1 234 ? -21.312 -7.617 -12.867 1 89.5 234 SER B CA 1
ATOM 4552 C C . SER B 1 234 ? -21.047 -6.84 -11.586 1 89.5 234 SER B C 1
ATOM 4554 O O . SER B 1 234 ? -21.734 -5.855 -11.289 1 89.5 234 SER B O 1
ATOM 4556 N N . SER B 1 235 ? -20.078 -7.352 -10.945 1 92.06 235 SER B N 1
ATOM 4557 C CA . SER B 1 235 ? -19.766 -6.746 -9.656 1 92.06 235 SER B CA 1
ATOM 4558 C C . SER B 1 235 ? -19.078 -5.398 -9.828 1 92.06 235 SER B C 1
ATOM 4560 O O . SER B 1 235 ? -18.25 -5.223 -10.734 1 92.06 235 SER B O 1
ATOM 4562 N N . LYS B 1 236 ? -19.422 -4.523 -8.938 1 92.81 236 LYS B N 1
ATOM 4563 C CA . LYS B 1 236 ? -18.719 -3.252 -8.859 1 92.81 236 LYS B CA 1
ATOM 4564 C C . LYS B 1 236 ? -17.219 -3.471 -8.617 1 92.81 236 LYS B C 1
ATOM 4566 O O . LYS B 1 236 ? -16.844 -4.309 -7.797 1 92.81 236 LYS B O 1
ATOM 4571 N N . PRO B 1 237 ? -16.406 -2.693 -9.383 1 90.75 237 PRO B N 1
ATOM 4572 C CA . PRO B 1 237 ? -14.969 -2.822 -9.164 1 90.75 237 PRO B CA 1
ATOM 4573 C C . PRO B 1 237 ? -14.555 -2.477 -7.738 1 90.75 237 PRO B C 1
ATOM 4575 O O . PRO B 1 237 ? -15.156 -1.607 -7.109 1 90.75 237 PRO B O 1
ATOM 4578 N N . TRP B 1 238 ? -13.531 -3.111 -7.258 1 92.12 238 TRP B N 1
ATOM 4579 C CA . TRP B 1 238 ? -12.984 -2.971 -5.91 1 92.12 238 TRP B CA 1
ATOM 4580 C C . TRP B 1 238 ? -12.727 -1.506 -5.578 1 92.12 238 TRP B C 1
ATOM 4582 O O . TRP B 1 238 ? -12.984 -1.063 -4.453 1 92.12 238 TRP B O 1
ATOM 4592 N N . VAL B 1 239 ? -12.289 -0.733 -6.539 1 85.5 239 VAL B N 1
ATOM 4593 C CA . VAL B 1 239 ? -11.844 0.637 -6.316 1 85.5 239 VAL B CA 1
ATOM 4594 C C . VAL B 1 239 ? -13.047 1.574 -6.273 1 85.5 239 VAL B C 1
ATOM 4596 O O . VAL B 1 239 ? -12.938 2.717 -5.824 1 85.5 239 VAL B O 1
ATOM 4599 N N . ASP B 1 240 ? -14.203 1.065 -6.594 1 89.44 240 ASP B N 1
ATOM 4600 C CA . ASP B 1 240 ? -15.352 1.944 -6.777 1 89.44 240 ASP B CA 1
ATOM 4601 C C . ASP B 1 240 ? -16.266 1.916 -5.551 1 89.44 240 ASP B C 1
ATOM 4603 O O . ASP B 1 240 ? -17.391 2.428 -5.59 1 89.44 240 ASP B O 1
ATOM 4607 N N . PHE B 1 241 ? -15.773 1.307 -4.492 1 93.31 241 PHE B N 1
ATOM 4608 C CA . PHE B 1 241 ? -16.531 1.425 -3.256 1 93.31 241 PHE B CA 1
ATOM 4609 C C . PHE B 1 241 ? -15.609 1.374 -2.045 1 93.31 241 PHE B C 1
ATOM 4611 O O . PHE B 1 241 ? -14.5 0.845 -2.125 1 93.31 241 PHE B O 1
ATOM 4618 N N . ASP B 1 242 ? -16.172 1.918 -0.926 1 92.31 242 ASP B N 1
ATOM 4619 C CA . ASP B 1 242 ? -15.406 1.968 0.315 1 92.31 242 ASP B CA 1
ATOM 4620 C C . ASP B 1 242 ? -16.328 1.919 1.532 1 92.31 242 ASP B C 1
ATOM 4622 O O . ASP B 1 242 ? -17.547 2.01 1.398 1 92.31 242 ASP B O 1
ATOM 4626 N N . ILE B 1 243 ? -15.648 1.726 2.705 1 94.5 243 ILE B N 1
ATOM 4627 C CA . ILE B 1 243 ? -16.344 1.65 3.982 1 94.5 243 ILE B CA 1
ATOM 4628 C C . ILE B 1 243 ? -16.062 2.908 4.801 1 94.5 243 ILE B C 1
ATOM 4630 O O . ILE B 1 243 ? -14.914 3.227 5.082 1 94.5 243 ILE B O 1
ATOM 4634 N N . GLY B 1 244 ? -17.156 3.564 5.121 1 92.19 244 GLY B N 1
ATOM 4635 C CA . GLY B 1 244 ? -17 4.754 5.945 1 92.19 244 GLY B CA 1
ATOM 4636 C C . GLY B 1 244 ? -16.547 4.441 7.355 1 92.19 244 GLY B C 1
ATOM 4637 O O . GLY B 1 244 ? -16.75 3.328 7.848 1 92.19 244 GLY B O 1
ATOM 4638 N N . SER B 1 245 ? -16.047 5.426 8.047 1 87.75 245 SER B N 1
ATOM 4639 C CA . SER B 1 245 ? -15.422 5.262 9.359 1 87.75 245 SER B CA 1
ATOM 4640 C C . SER B 1 245 ? -16.453 4.875 10.414 1 87.75 245 SER B C 1
ATOM 4642 O O . SER B 1 245 ? -16.125 4.215 11.398 1 87.75 245 SER B O 1
ATOM 4644 N N . SER B 1 246 ? -17.656 5.238 10.234 1 92.56 246 SER B N 1
ATOM 4645 C CA . SER B 1 246 ? -18.688 5 11.242 1 92.56 246 SER B CA 1
ATOM 4646 C C . SER B 1 246 ? -19.469 3.725 10.938 1 92.56 246 SER B C 1
ATOM 4648 O O . SER B 1 246 ? -20.359 3.344 11.695 1 92.56 246 SER B O 1
ATOM 4650 N N . PHE B 1 247 ? -19.125 3.086 9.883 1 96.19 247 PHE B N 1
ATOM 4651 C CA . PHE B 1 247 ? -19.953 1.995 9.375 1 96.19 247 PHE B CA 1
ATOM 4652 C C . PHE B 1 247 ? -19.969 0.829 10.352 1 96.19 247 PHE B C 1
ATOM 4654 O O . PHE B 1 247 ? -21.031 0.371 10.766 1 96.19 247 PHE B O 1
ATOM 4661 N N . TYR B 1 248 ? -18.828 0.396 10.781 1 96.5 248 TYR B N 1
ATOM 4662 C CA . TYR B 1 248 ? -18.734 -0.786 11.633 1 96.5 248 TYR B CA 1
ATOM 4663 C C . TYR B 1 248 ? -19.438 -0.552 12.969 1 96.5 248 TYR B C 1
ATOM 4665 O O . TYR B 1 248 ? -20.172 -1.418 13.453 1 96.5 248 TYR B O 1
ATOM 4673 N N . GLN B 1 249 ? -19.219 0.596 13.562 1 95.94 249 GLN B N 1
ATOM 4674 C CA . GLN B 1 249 ? -19.891 0.916 14.82 1 95.94 249 GLN B CA 1
ATOM 4675 C C . GLN B 1 249 ? -21.406 0.883 14.672 1 95.94 249 GLN B C 1
ATOM 4677 O O . GLN B 1 249 ? -22.109 0.4 15.562 1 95.94 249 GLN B O 1
ATOM 4682 N N . SER B 1 250 ? -21.812 1.396 13.578 1 96.88 250 SER B N 1
ATOM 4683 C CA . SER B 1 250 ? -23.266 1.396 13.336 1 96.88 250 SER B CA 1
ATOM 4684 C C . SER B 1 250 ? -23.797 -0.024 13.203 1 96.88 250 SER B C 1
ATOM 4686 O O . SER B 1 250 ? -24.938 -0.295 13.562 1 96.88 250 SER B O 1
ATOM 4688 N N . LEU B 1 251 ? -23 -0.947 12.625 1 97.94 251 LEU B N 1
ATOM 4689 C CA . LEU B 1 251 ? -23.406 -2.344 12.516 1 97.94 251 LEU B CA 1
ATOM 4690 C C . LEU B 1 251 ? -23.594 -2.961 13.898 1 97.94 251 LEU B C 1
ATOM 4692 O O . LEU B 1 251 ? -24.578 -3.67 14.141 1 97.94 251 LEU B O 1
ATOM 4696 N N . VAL B 1 252 ? -22.703 -2.691 14.75 1 97.06 252 VAL B N 1
ATOM 4697 C CA . VAL B 1 252 ? -22.766 -3.227 16.109 1 97.06 252 VAL B CA 1
ATOM 4698 C C . VAL B 1 252 ? -23.984 -2.678 16.828 1 97.06 252 VAL B C 1
ATOM 4700 O O . VAL B 1 252 ? -24.75 -3.436 17.438 1 97.06 252 VAL B O 1
ATOM 4703 N N . GLU B 1 253 ? -24.172 -1.447 16.719 1 96.19 253 GLU B N 1
ATOM 4704 C CA . GLU B 1 253 ? -25.266 -0.778 17.406 1 96.19 253 GLU B CA 1
ATOM 4705 C C . GLU B 1 253 ? -26.625 -1.285 16.938 1 96.19 253 GLU B C 1
ATOM 4707 O O . GLU B 1 253 ? -27.594 -1.294 17.688 1 96.19 253 GLU B O 1
ATOM 4712 N N . ASN B 1 254 ? -26.656 -1.741 15.75 1 96.25 254 ASN B N 1
ATOM 4713 C CA . ASN B 1 254 ? -27.938 -2.137 15.172 1 96.25 254 ASN B CA 1
ATOM 4714 C C . ASN B 1 254 ? -28.016 -3.645 14.961 1 96.25 254 ASN B C 1
ATOM 4716 O O . ASN B 1 254 ? -28.828 -4.121 14.172 1 96.25 254 ASN B O 1
ATOM 4720 N N . GLU B 1 255 ? -27.047 -4.402 15.578 1 96.69 255 GLU B N 1
ATOM 4721 C CA . GLU B 1 255 ? -27.031 -5.863 15.586 1 96.69 255 GLU B CA 1
ATOM 4722 C C . GLU B 1 255 ? -26.844 -6.422 14.172 1 96.69 255 GLU B C 1
ATOM 4724 O O . GLU B 1 255 ? -27.469 -7.426 13.812 1 96.69 255 GLU B O 1
ATOM 4729 N N . CYS B 1 256 ? -26.016 -5.676 13.328 1 97.75 256 CYS B N 1
ATOM 4730 C CA . CYS B 1 256 ? -25.781 -6.098 11.953 1 97.75 256 CYS B CA 1
ATOM 4731 C C . CYS B 1 256 ? -24.328 -6.559 11.766 1 97.75 256 CYS B C 1
ATOM 4733 O O . CYS B 1 256 ? -23.938 -6.934 10.664 1 97.75 256 CYS B O 1
ATOM 4735 N N . ALA B 1 257 ? -23.547 -6.516 12.828 1 97.94 257 ALA B N 1
ATOM 4736 C CA . ALA B 1 257 ? -22.156 -6.945 12.758 1 97.94 257 ALA B CA 1
ATOM 4737 C C . ALA B 1 257 ? -22.047 -8.461 12.641 1 97.94 257 ALA B C 1
ATOM 4739 O O . ALA B 1 257 ? -23.047 -9.172 12.828 1 97.94 257 ALA B O 1
ATOM 4740 N N . PRO B 1 258 ? -20.875 -8.953 12.258 1 97.25 258 PRO B N 1
ATOM 4741 C CA . PRO B 1 258 ? -20.703 -10.406 12.172 1 97.25 258 PRO B CA 1
ATOM 4742 C C . PRO B 1 258 ? -21.141 -11.133 13.438 1 97.25 258 PRO B C 1
ATOM 4744 O O . PRO B 1 258 ? -20.797 -10.719 14.547 1 97.25 258 PRO B O 1
ATOM 4747 N N . GLY B 1 259 ? -21.922 -12.195 13.242 1 95.69 259 GLY B N 1
ATOM 4748 C CA . GLY B 1 259 ? -22.375 -13.008 14.359 1 95.69 259 GLY B CA 1
ATOM 4749 C C . GLY B 1 259 ? -23.625 -12.477 15.023 1 95.69 259 GLY B C 1
ATOM 4750 O O . GLY B 1 259 ? -24.203 -13.133 15.898 1 95.69 259 GLY B O 1
ATOM 4751 N N . MET B 1 260 ? -24.109 -11.352 14.656 1 97.25 260 MET B N 1
ATOM 4752 C CA . MET B 1 260 ? -25.266 -10.742 15.32 1 97.25 260 MET B CA 1
ATOM 4753 C C . MET B 1 260 ? -26.531 -11.031 14.539 1 97.25 260 MET B C 1
ATOM 4755 O O . MET B 1 260 ? -26.5 -11.586 13.445 1 97.25 260 MET B O 1
ATOM 4759 N N . ARG B 1 261 ? -27.641 -10.609 15.133 1 96.38 261 ARG B N 1
ATOM 4760 C CA . ARG B 1 261 ? -28.984 -11.016 14.742 1 96.38 261 ARG B CA 1
ATOM 4761 C C . ARG B 1 261 ? -29.234 -10.727 13.266 1 96.38 261 ARG B C 1
ATOM 4763 O O . ARG B 1 261 ? -29.844 -11.539 12.555 1 96.38 261 ARG B O 1
ATOM 4770 N N . PHE B 1 262 ? -28.75 -9.602 12.711 1 97.31 262 PHE B N 1
ATOM 4771 C CA . PHE B 1 262 ? -29.109 -9.164 11.367 1 97.31 262 PHE B CA 1
ATOM 4772 C C . PHE B 1 262 ? -27.875 -9.125 10.477 1 97.31 262 PHE B C 1
ATOM 4774 O O . PHE B 1 262 ? -27.891 -8.5 9.406 1 97.31 262 PHE B O 1
ATOM 4781 N N . GLY B 1 263 ? -26.812 -9.742 10.898 1 97.81 263 GLY B N 1
ATOM 4782 C CA . GLY B 1 263 ? -25.562 -9.719 10.164 1 97.81 263 GLY B CA 1
ATOM 4783 C C . GLY B 1 263 ? -25.656 -10.328 8.781 1 97.81 263 GLY B C 1
ATOM 4784 O O . GLY B 1 263 ? -25.219 -9.734 7.801 1 97.81 263 GLY B O 1
ATOM 4785 N N . SER B 1 264 ? -26.25 -11.508 8.711 1 97.75 264 SER B N 1
ATOM 4786 C CA . SER B 1 264 ? -26.359 -12.227 7.445 1 97.75 264 SER B CA 1
ATOM 4787 C C . SER B 1 264 ? -27.25 -11.484 6.453 1 97.75 264 SER B C 1
ATOM 4789 O O . SER B 1 264 ? -26.984 -11.484 5.25 1 97.75 264 SER B O 1
ATOM 4791 N N . VAL B 1 265 ? -28.25 -10.906 6.957 1 97.31 265 VAL B N 1
ATOM 4792 C CA . VAL B 1 265 ? -29.156 -10.172 6.086 1 97.31 265 VAL B CA 1
ATOM 4793 C C . VAL B 1 265 ? -28.469 -8.922 5.547 1 97.31 265 VAL B C 1
ATOM 4795 O O . VAL B 1 265 ? -28.625 -8.578 4.375 1 97.31 265 VAL B O 1
ATOM 4798 N N . LEU B 1 266 ? -27.75 -8.25 6.398 1 98.31 266 LEU B N 1
ATOM 4799 C CA . LEU B 1 266 ? -26.984 -7.09 5.953 1 98.31 266 LEU B CA 1
ATOM 4800 C C . LEU B 1 266 ? -25.969 -7.484 4.895 1 98.31 266 LEU B C 1
ATOM 4802 O O . LEU B 1 266 ? -25.828 -6.805 3.875 1 98.31 266 LEU B O 1
ATOM 4806 N N . PHE B 1 267 ? -25.266 -8.586 5.172 1 98.56 267 PHE B N 1
ATOM 4807 C CA . PHE B 1 267 ? -24.281 -9.094 4.223 1 98.56 267 PHE B CA 1
ATOM 4808 C C . PHE B 1 267 ? -24.922 -9.328 2.857 1 98.56 267 PHE B C 1
ATOM 4810 O O . PHE B 1 267 ? -24.391 -8.891 1.834 1 98.56 267 PHE B O 1
ATOM 4817 N N . ASP B 1 268 ? -26 -9.938 2.877 1 98.25 268 ASP B N 1
ATOM 4818 C CA . ASP B 1 268 ? -26.719 -10.258 1.645 1 98.25 268 ASP B CA 1
ATOM 4819 C C . ASP B 1 268 ? -27.156 -8.984 0.922 1 98.25 268 ASP B C 1
ATOM 4821 O O . ASP B 1 268 ? -27.062 -8.898 -0.304 1 98.25 268 ASP B O 1
ATOM 4825 N N . THR B 1 269 ? -27.609 -8.047 1.626 1 98.5 269 THR B N 1
ATOM 4826 C CA . THR B 1 269 ? -28.047 -6.77 1.07 1 98.5 269 THR B CA 1
ATOM 4827 C C . THR B 1 269 ? -26.906 -6.062 0.349 1 98.5 269 THR B C 1
ATOM 4829 O O . THR B 1 269 ? -27.062 -5.609 -0.786 1 98.5 269 THR B O 1
ATOM 4832 N N . ILE B 1 270 ? -25.766 -5.953 0.989 1 98.62 270 ILE B N 1
ATOM 4833 C CA . ILE B 1 270 ? -24.625 -5.234 0.439 1 98.62 270 ILE B CA 1
ATOM 4834 C C . ILE B 1 270 ? -24.047 -6.008 -0.749 1 98.62 270 ILE B C 1
ATOM 4836 O O . ILE B 1 270 ? -23.703 -5.414 -1.772 1 98.62 270 ILE B O 1
ATOM 4840 N N . ALA B 1 271 ? -23.969 -7.371 -0.626 1 98.31 271 ALA B N 1
ATOM 4841 C CA . ALA B 1 271 ? -23.484 -8.195 -1.729 1 98.31 271 ALA B CA 1
ATOM 4842 C C . ALA B 1 271 ? -24.328 -7.992 -2.982 1 98.31 271 ALA B C 1
ATOM 4844 O O . ALA B 1 271 ? -23.797 -7.848 -4.082 1 98.31 271 ALA B O 1
ATOM 4845 N N . HIS B 1 272 ? -25.578 -7.945 -2.814 1 98.06 272 HIS B N 1
ATOM 4846 C CA . HIS B 1 272 ? -26.484 -7.754 -3.941 1 98.06 272 HIS B CA 1
ATOM 4847 C C . HIS B 1 272 ? -26.344 -6.352 -4.527 1 98.06 272 HIS B C 1
ATOM 4849 O O . HIS B 1 272 ? -26.391 -6.176 -5.746 1 98.06 272 HIS B O 1
ATOM 4855 N N . LEU B 1 273 ? -26.203 -5.43 -3.688 1 97.94 273 LEU B N 1
ATOM 4856 C CA . LEU B 1 273 ? -26 -4.066 -4.16 1 97.94 273 LEU B CA 1
ATOM 4857 C C . LEU B 1 273 ? -24.734 -3.965 -5 1 97.94 273 LEU B C 1
ATOM 4859 O O . LEU B 1 273 ? -24.75 -3.395 -6.09 1 97.94 273 LEU B O 1
ATOM 4863 N N . LEU B 1 274 ? -23.641 -4.559 -4.523 1 97.75 274 LEU B N 1
ATOM 4864 C CA . LEU B 1 274 ? -22.344 -4.477 -5.191 1 97.75 274 LEU B CA 1
ATOM 4865 C C . LEU B 1 274 ? -22.344 -5.309 -6.469 1 97.75 274 LEU B C 1
ATOM 4867 O O . LEU B 1 274 ? -21.547 -5.051 -7.379 1 97.75 274 LEU B O 1
ATOM 4871 N N . SER B 1 275 ? -23.234 -6.32 -6.59 1 96.88 275 SER B N 1
ATOM 4872 C CA . SER B 1 275 ? -23.297 -7.16 -7.781 1 96.88 275 SER B CA 1
ATOM 4873 C C . SER B 1 275 ? -24.219 -6.555 -8.836 1 96.88 275 SER B C 1
ATOM 4875 O O . SER B 1 275 ? -24.422 -7.145 -9.898 1 96.88 275 SER B O 1
ATOM 4877 N N . GLY B 1 276 ? -24.812 -5.434 -8.516 1 94.12 276 GLY B N 1
ATOM 4878 C CA . GLY B 1 276 ? -25.672 -4.754 -9.477 1 94.12 276 GLY B CA 1
ATOM 4879 C C . GLY B 1 276 ? -27.094 -5.266 -9.469 1 94.12 276 GLY B C 1
ATOM 4880 O O . GLY B 1 276 ? -27.859 -4.996 -10.391 1 94.12 276 GLY B O 1
ATOM 4881 N N . ASN B 1 277 ? -27.422 -6.023 -8.453 1 94.5 277 ASN B N 1
ATOM 4882 C CA . ASN B 1 277 ? -28.766 -6.586 -8.305 1 94.5 277 ASN B CA 1
ATOM 4883 C C . ASN B 1 277 ? -29.297 -6.402 -6.891 1 94.5 277 ASN B C 1
ATOM 4885 O O . ASN B 1 277 ? -29.562 -7.379 -6.188 1 94.5 277 ASN B O 1
ATOM 4889 N N . PRO B 1 278 ? -29.609 -5.168 -6.617 1 96 278 PRO B N 1
ATOM 4890 C CA . PRO B 1 278 ? -30.078 -4.914 -5.254 1 96 278 PRO B CA 1
ATOM 4891 C C . PRO B 1 278 ? -31.375 -5.652 -4.926 1 96 278 PRO B C 1
ATOM 4893 O O . PRO B 1 278 ? -32.25 -5.785 -5.789 1 96 278 PRO B O 1
ATOM 4896 N N . LYS B 1 279 ? -31.531 -6.07 -3.701 1 94.12 279 LYS B N 1
ATOM 4897 C CA . LYS B 1 279 ? -32.688 -6.809 -3.244 1 94.12 279 LYS B CA 1
ATOM 4898 C C . LYS B 1 279 ? -33.906 -5.883 -3.068 1 94.12 279 LYS B C 1
ATOM 4900 O O . LYS B 1 279 ? -35.062 -6.316 -3.186 1 94.12 279 LYS B O 1
ATOM 4905 N N . SER B 1 280 ? -33.594 -4.723 -2.646 1 93.81 280 SER B N 1
ATOM 4906 C CA . SER B 1 280 ? -34.625 -3.699 -2.432 1 93.81 280 SER B CA 1
ATOM 4907 C C . SER B 1 280 ? -34.281 -2.43 -3.215 1 93.81 280 SER B C 1
ATOM 4909 O O . SER B 1 280 ? -33.156 -2.254 -3.689 1 93.81 280 SER B O 1
ATOM 4911 N N . SER B 1 281 ? -35.312 -1.578 -3.377 1 94.12 281 SER B N 1
ATOM 4912 C CA . SER B 1 281 ? -35.125 -0.324 -4.102 1 94.12 281 SER B CA 1
ATOM 4913 C C . SER B 1 281 ? -34.062 0.554 -3.428 1 94.12 281 SER B C 1
ATOM 4915 O O . SER B 1 281 ? -34 0.607 -2.199 1 94.12 281 SER B O 1
ATOM 4917 N N . LEU B 1 282 ? -33.25 1.104 -4.301 1 94.56 282 LEU B N 1
ATOM 4918 C CA . LEU B 1 282 ? -32.312 2.123 -3.844 1 94.56 282 LEU B CA 1
ATOM 4919 C C . LEU B 1 282 ? -32.938 3.516 -3.951 1 94.56 282 LEU B C 1
ATOM 4921 O O . LEU B 1 282 ? -33.094 4.043 -5.055 1 94.56 282 LEU B O 1
ATOM 4925 N N . ASP B 1 283 ? -33.219 4.109 -2.834 1 92 283 ASP B N 1
ATOM 4926 C CA . ASP B 1 283 ? -33.906 5.387 -2.838 1 92 283 ASP B CA 1
ATOM 4927 C C . ASP B 1 283 ? -33 6.531 -2.455 1 92 283 ASP B C 1
ATOM 4929 O O . ASP B 1 283 ? -32.125 6.367 -1.597 1 92 283 ASP B O 1
ATOM 4933 N N . ILE B 1 284 ? -33.219 7.637 -3.096 1 92.5 284 ILE B N 1
ATOM 4934 C CA . ILE B 1 284 ? -32.531 8.844 -2.686 1 92.5 284 ILE B CA 1
ATOM 4935 C C . ILE B 1 284 ? -32.938 9.234 -1.269 1 92.5 284 ILE B C 1
ATOM 4937 O O . ILE B 1 284 ? -34.125 9.172 -0.928 1 92.5 284 ILE B O 1
ATOM 4941 N N . PHE B 1 285 ? -31.938 9.5 -0.452 1 91.31 285 PHE B N 1
ATOM 4942 C CA . PHE B 1 285 ? -32.219 9.969 0.903 1 91.31 285 PHE B CA 1
ATOM 4943 C C . PHE B 1 285 ? -32.406 11.477 0.928 1 91.31 285 PHE B C 1
ATOM 4945 O O . PHE B 1 285 ? -31.422 12.227 0.877 1 91.31 285 PHE B O 1
ATOM 4952 N N . THR B 1 286 ? -33.594 11.852 1.063 1 88.19 286 THR B N 1
ATOM 4953 C CA . THR B 1 286 ? -33.938 13.266 0.935 1 88.19 286 THR B CA 1
ATOM 4954 C C . THR B 1 286 ? -33.812 13.969 2.281 1 88.19 286 THR B C 1
ATOM 4956 O O . THR B 1 286 ? -33.75 13.32 3.328 1 88.19 286 THR B O 1
ATOM 4959 N N . LYS B 1 287 ? -33.688 15.281 2.264 1 81.5 287 LYS B N 1
ATOM 4960 C CA . LYS B 1 287 ? -33.531 16.109 3.461 1 81.5 287 LYS B CA 1
ATOM 4961 C C . LYS B 1 287 ? -34.781 16.031 4.34 1 81.5 287 LYS B C 1
ATOM 4963 O O . LYS B 1 287 ? -34.656 15.969 5.566 1 81.5 287 LYS B O 1
ATOM 4968 N N . THR B 1 288 ? -35.906 16.156 3.691 1 76.19 288 THR B N 1
ATOM 4969 C CA . THR B 1 288 ? -37.188 16.062 4.41 1 76.19 288 THR B CA 1
ATOM 4970 C C . THR B 1 288 ? -38.125 15.109 3.686 1 76.19 288 THR B C 1
ATOM 4972 O O . THR B 1 288 ? -37.906 14.75 2.531 1 76.19 288 THR B O 1
ATOM 4975 N N . LYS B 1 289 ? -39.062 14.617 4.367 1 70.75 289 LYS B N 1
ATOM 4976 C CA . LYS B 1 289 ? -40.031 13.703 3.795 1 70.75 289 LYS B CA 1
ATOM 4977 C C . LYS B 1 289 ? -40.75 14.336 2.609 1 70.75 289 LYS B C 1
ATOM 4979 O O . LYS B 1 289 ? -41.125 13.648 1.646 1 70.75 289 LYS B O 1
ATOM 4984 N N . ASP B 1 290 ? -40.875 15.508 2.779 1 72.19 290 ASP B N 1
ATOM 4985 C CA . ASP B 1 290 ? -41.688 16.203 1.782 1 72.19 290 ASP B CA 1
ATOM 4986 C C . ASP B 1 290 ? -40.812 16.859 0.724 1 72.19 290 ASP B C 1
ATOM 4988 O O . ASP B 1 290 ? -41.312 17.5 -0.198 1 72.19 290 ASP B O 1
ATOM 4992 N N . SER B 1 291 ? -39.562 16.719 0.934 1 74.69 291 SER B N 1
ATOM 4993 C CA . SER B 1 291 ? -38.688 17.375 -0.02 1 74.69 291 SER B CA 1
ATOM 4994 C C . SER B 1 291 ? -38.031 16.359 -0.963 1 74.69 291 SER B C 1
ATOM 4996 O O . SER B 1 291 ? -37.75 15.227 -0.564 1 74.69 291 SER B O 1
ATOM 4998 N N . ASP B 1 292 ? -38 16.781 -2.221 1 80.31 292 ASP B N 1
ATOM 4999 C CA . ASP B 1 292 ? -37.344 15.945 -3.225 1 80.31 292 ASP B CA 1
ATOM 5000 C C . ASP B 1 292 ? -35.844 16.25 -3.307 1 80.31 292 ASP B C 1
ATOM 5002 O O . ASP B 1 292 ? -35.125 15.672 -4.121 1 80.31 292 ASP B O 1
ATOM 5006 N N . GLU B 1 293 ? -35.469 17.047 -2.385 1 87.25 293 GLU B N 1
ATOM 5007 C CA . GLU B 1 293 ? -34.062 17.422 -2.447 1 87.25 293 GLU B CA 1
ATOM 5008 C C . GLU B 1 293 ? -33.188 16.375 -1.755 1 87.25 293 GLU B C 1
ATOM 5010 O O . GLU B 1 293 ? -33.375 16.094 -0.568 1 87.25 293 GLU B O 1
ATOM 5015 N N . PRO B 1 294 ? -32.281 15.898 -2.463 1 90.12 294 PRO B N 1
ATOM 5016 C CA . PRO B 1 294 ? -31.422 14.867 -1.886 1 90.12 294 PRO B CA 1
ATOM 5017 C C . PRO B 1 294 ? -30.469 15.43 -0.839 1 90.12 294 PRO B C 1
ATOM 5019 O O . PRO B 1 294 ? -30.031 16.578 -0.949 1 90.12 294 PRO B O 1
ATOM 5022 N N . ARG B 1 295 ? -30.188 14.734 0.231 1 92.12 295 ARG B N 1
ATOM 5023 C CA . ARG B 1 295 ? -29.062 15.055 1.104 1 92.12 295 ARG B CA 1
ATOM 5024 C C . ARG B 1 295 ? -27.75 14.93 0.359 1 92.12 295 ARG B C 1
ATOM 5026 O O . ARG B 1 295 ? -27.516 13.945 -0.347 1 92.12 295 ARG B O 1
ATOM 5033 N N . MET B 1 296 ? -27.016 15.984 0.433 1 91.38 296 MET B N 1
ATOM 5034 C CA . MET B 1 296 ? -25.734 16.016 -0.279 1 91.38 296 MET B CA 1
ATOM 5035 C C . MET B 1 296 ? -24.578 16.25 0.687 1 91.38 296 MET B C 1
ATOM 5037 O O . MET B 1 296 ? -24.75 16.891 1.728 1 91.38 296 MET B O 1
ATOM 5041 N N . HIS B 1 297 ? -23.5 15.703 0.437 1 90.81 297 HIS B N 1
ATOM 5042 C CA . HIS B 1 297 ? -22.203 16 1.045 1 90.81 297 HIS B CA 1
ATOM 5043 C C . HIS B 1 297 ? -21.141 16.219 -0.017 1 90.81 297 HIS B C 1
ATOM 5045 O O . HIS B 1 297 ? -20.578 15.258 -0.552 1 90.81 297 HIS B O 1
ATOM 5051 N N . GLY B 1 298 ? -20.859 17.516 -0.276 1 87.12 298 GLY B N 1
ATOM 5052 C CA . GLY B 1 298 ? -20.078 17.797 -1.469 1 87.12 298 GLY B CA 1
ATOM 5053 C C . GLY B 1 298 ? -20.75 17.328 -2.746 1 87.12 298 GLY B C 1
ATOM 5054 O O . GLY B 1 298 ? -21.891 17.703 -3.021 1 87.12 298 GLY B O 1
ATOM 5055 N N . LYS B 1 299 ? -20.047 16.531 -3.471 1 86.5 299 LYS B N 1
ATOM 5056 C CA . LYS B 1 299 ? -20.578 16.031 -4.738 1 86.5 299 LYS B CA 1
ATOM 5057 C C . LYS B 1 299 ? -21.234 14.664 -4.559 1 86.5 299 LYS B C 1
ATOM 5059 O O . LYS B 1 299 ? -21.672 14.055 -5.531 1 86.5 299 LYS B O 1
ATOM 5064 N N . LEU B 1 300 ? -21.391 14.234 -3.352 1 92.31 300 LEU B N 1
ATOM 5065 C CA . LEU B 1 300 ? -21.953 12.914 -3.078 1 92.31 300 LEU B CA 1
ATOM 5066 C C . LEU B 1 300 ? -23.438 13.023 -2.748 1 92.31 300 LEU B C 1
ATOM 5068 O O . LEU B 1 300 ? -23.859 13.945 -2.047 1 92.31 300 LEU B O 1
ATOM 5072 N N . THR B 1 301 ? -24.188 12.148 -3.266 1 94.75 301 THR B N 1
ATOM 5073 C CA . THR B 1 301 ? -25.625 12.07 -2.996 1 94.75 301 THR B CA 1
ATOM 5074 C C . THR B 1 301 ? -25.922 10.938 -2.02 1 94.75 301 THR B C 1
ATOM 5076 O O . THR B 1 301 ? -25.344 9.852 -2.123 1 94.75 301 THR B O 1
ATOM 5079 N N . ALA B 1 302 ? -26.828 11.148 -1.097 1 95.25 302 ALA B N 1
ATOM 5080 C CA . ALA B 1 302 ? -27.188 10.148 -0.096 1 95.25 302 ALA B CA 1
ATOM 5081 C C . ALA B 1 302 ? -28.25 9.195 -0.637 1 95.25 302 ALA B C 1
ATOM 5083 O O . ALA B 1 302 ? -29.203 9.617 -1.296 1 95.25 302 ALA B O 1
ATOM 5084 N N . TYR B 1 303 ? -28.062 7.934 -0.383 1 96.06 303 TYR B N 1
ATOM 5085 C CA . TYR B 1 303 ? -29.016 6.891 -0.736 1 96.06 303 TYR B CA 1
ATOM 5086 C C . TYR B 1 303 ? -29.328 6.008 0.466 1 96.06 303 TYR B C 1
ATOM 5088 O O . TYR B 1 303 ? -28.578 5.984 1.439 1 96.06 303 TYR B O 1
ATOM 5096 N N . ARG B 1 304 ? -30.469 5.344 0.423 1 95.12 304 ARG B N 1
ATOM 5097 C CA . ARG B 1 304 ? -30.828 4.371 1.45 1 95.12 304 ARG B CA 1
ATOM 5098 C C . ARG B 1 304 ? -31.562 3.174 0.842 1 95.12 304 ARG B C 1
A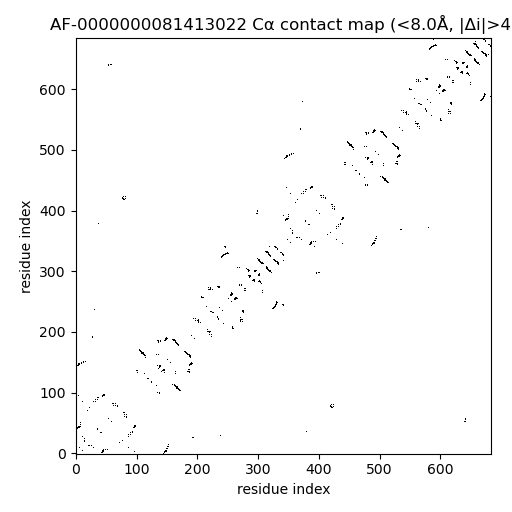TOM 5100 O O . ARG B 1 304 ? -32.156 3.281 -0.236 1 95.12 304 ARG B O 1
ATOM 5107 N N . THR B 1 305 ? -31.469 2.08 1.433 1 95.88 305 THR B N 1
ATOM 5108 C CA . THR B 1 305 ? -32.188 0.87 1.045 1 95.88 305 THR B CA 1
ATOM 5109 C C . THR B 1 305 ? -32.531 0.039 2.271 1 95.88 305 THR B C 1
ATOM 5111 O O . THR B 1 305 ? -31.984 0.236 3.352 1 95.88 305 THR B O 1
ATOM 5114 N N . HIS B 1 306 ? -33.469 -0.848 2.111 1 96.12 306 HIS B N 1
ATOM 5115 C CA . HIS B 1 306 ? -33.969 -1.673 3.219 1 96.12 306 HIS B CA 1
ATOM 5116 C C . HIS B 1 306 ? -33 -2.828 3.49 1 96.12 306 HIS B C 1
ATOM 5118 O O . HIS B 1 306 ? -32.594 -3.531 2.564 1 96.12 306 HIS B O 1
ATOM 5124 N N . VAL B 1 307 ? -32.656 -2.988 4.738 1 96.5 307 VAL B N 1
ATOM 5125 C CA . VAL B 1 307 ? -32.031 -4.219 5.195 1 96.5 307 VAL B CA 1
ATOM 5126 C C . VAL B 1 307 ? -33.094 -5.191 5.711 1 96.5 307 VAL B C 1
ATOM 5128 O O . VAL B 1 307 ? -33.125 -6.352 5.293 1 96.5 307 VAL B O 1
ATOM 5131 N N . THR B 1 308 ? -33.875 -4.625 6.562 1 93.94 308 THR B N 1
ATOM 5132 C CA . THR B 1 308 ? -35.031 -5.348 7.02 1 93.94 308 THR B CA 1
ATOM 5133 C C . THR B 1 308 ? -36.312 -4.512 6.809 1 93.94 308 THR B C 1
ATOM 5135 O O . THR B 1 308 ? -36.25 -3.283 6.891 1 93.94 308 THR B O 1
ATOM 5138 N N . ARG B 1 309 ? -37.469 -5.199 6.551 1 86.38 309 ARG B N 1
ATOM 5139 C CA . ARG B 1 309 ? -38.75 -4.504 6.34 1 86.38 309 ARG B CA 1
ATOM 5140 C C . ARG B 1 309 ? -39.656 -4.676 7.539 1 86.38 309 ARG B C 1
ATOM 5142 O O . ARG B 1 309 ? -40.5 -3.803 7.824 1 86.38 309 ARG B O 1
ATOM 5149 N N . GLY B 1 310 ? -39.5 -5.781 8.188 1 77.81 310 GLY B N 1
ATOM 5150 C CA . GLY B 1 310 ? -40.344 -6.062 9.328 1 77.81 310 GLY B CA 1
ATOM 5151 C C . GLY B 1 310 ? -39.656 -5.957 10.664 1 77.81 310 GLY B C 1
ATOM 5152 O O . GLY B 1 310 ? -38.406 -6.066 10.719 1 77.81 310 GLY B O 1
ATOM 5153 N N . GLY B 1 311 ? -40.469 -5.719 11.734 1 81.81 311 GLY B N 1
ATOM 5154 C CA . GLY B 1 311 ? -39.906 -5.594 13.07 1 81.81 311 GLY B CA 1
ATOM 5155 C C . GLY B 1 311 ? -39.125 -4.309 13.266 1 81.81 311 GLY B C 1
ATOM 5156 O O . GLY B 1 311 ? -39.719 -3.232 13.391 1 81.81 311 GLY B O 1
ATOM 5157 N N . ARG B 1 312 ? -37.781 -4.582 13.188 1 86.06 312 ARG B N 1
ATOM 5158 C CA . ARG B 1 312 ? -36.906 -3.404 13.242 1 86.06 312 ARG B CA 1
ATOM 5159 C C . ARG B 1 312 ? -36.594 -2.891 11.844 1 86.06 312 ARG B C 1
ATOM 5161 O O . ARG B 1 312 ? -35.938 -3.57 11.062 1 86.06 312 ARG B O 1
ATOM 5168 N N . GLY B 1 313 ? -37.281 -1.972 11.336 1 91.5 313 GLY B N 1
ATOM 5169 C CA . GLY B 1 313 ? -37.031 -1.361 10.039 1 91.5 313 GLY B CA 1
ATOM 5170 C C . GLY B 1 313 ? -35.656 -0.77 9.914 1 91.5 313 GLY B C 1
ATOM 5171 O O . GLY B 1 313 ? -35.438 0.406 10.219 1 91.5 313 GLY B O 1
ATOM 5172 N N . LEU B 1 314 ? -34.688 -1.679 9.492 1 95.56 314 LEU B N 1
ATOM 5173 C CA . LEU B 1 314 ? -33.281 -1.22 9.367 1 95.56 314 LEU B CA 1
ATOM 5174 C C . LEU B 1 314 ? -33 -0.766 7.941 1 95.56 314 LEU B C 1
ATOM 5176 O O . LEU B 1 314 ? -33.438 -1.391 6.98 1 95.56 314 LEU B O 1
ATOM 5180 N N . ARG B 1 315 ? -32.281 0.34 7.809 1 96.31 315 ARG B N 1
ATOM 5181 C CA . ARG B 1 315 ? -31.891 0.888 6.516 1 96.31 315 ARG B CA 1
ATOM 5182 C C . ARG B 1 315 ? -30.359 0.965 6.402 1 96.31 315 ARG B C 1
ATOM 5184 O O . ARG B 1 315 ? -29.672 1.283 7.375 1 96.31 315 ARG B O 1
ATOM 5191 N N . LEU B 1 316 ? -29.891 0.578 5.305 1 97.5 316 LEU B N 1
ATOM 5192 C CA . LEU B 1 316 ? -28.516 0.858 4.91 1 97.5 316 LEU B CA 1
ATOM 5193 C C . LEU B 1 316 ? -28.406 2.211 4.211 1 97.5 316 LEU B C 1
ATOM 5195 O O . LEU B 1 316 ? -29.141 2.475 3.252 1 97.5 316 LEU B O 1
ATOM 5199 N N . MET B 1 317 ? -27.594 3.033 4.676 1 96.94 317 MET B N 1
ATOM 5200 C CA . MET B 1 317 ? -27.359 4.34 4.066 1 96.94 317 MET B CA 1
ATOM 5201 C C . MET B 1 317 ? -25.969 4.43 3.465 1 96.94 317 MET B C 1
ATOM 5203 O O . MET B 1 317 ? -25 3.959 4.059 1 96.94 317 MET B O 1
ATOM 5207 N N . PHE B 1 318 ? -25.828 5 2.303 1 96.88 318 PHE B N 1
ATOM 5208 C CA . PHE B 1 318 ? -24.531 5.121 1.647 1 96.88 318 PHE B CA 1
ATOM 5209 C C . PHE B 1 318 ? -24.484 6.359 0.76 1 96.88 318 PHE B C 1
ATOM 5211 O O . PHE B 1 318 ? -25.531 6.902 0.389 1 96.88 318 PHE B O 1
ATOM 5218 N N . TRP B 1 319 ? -23.328 6.859 0.556 1 95.81 319 TRP B N 1
ATOM 5219 C CA . TRP B 1 319 ? -23.062 7.98 -0.339 1 95.81 319 TRP B CA 1
ATOM 5220 C C . TRP B 1 319 ? -22.656 7.484 -1.726 1 95.81 319 TRP B C 1
ATOM 5222 O O . TRP B 1 319 ? -21.938 6.488 -1.854 1 95.81 319 TRP B O 1
ATOM 5232 N N . GLN B 1 320 ? -23.094 8.188 -2.787 1 94.5 320 GLN B N 1
ATOM 5233 C CA . GLN B 1 320 ? -22.734 7.812 -4.148 1 94.5 320 GLN B CA 1
ATOM 5234 C C . GLN B 1 320 ? -22.328 9.039 -4.965 1 94.5 320 GLN B C 1
ATOM 5236 O O . GLN B 1 320 ? -23 10.07 -4.922 1 94.5 320 GLN B O 1
ATOM 5241 N N . ALA B 1 321 ? -21.203 8.914 -5.617 1 91.44 321 ALA B N 1
ATOM 5242 C CA . ALA B 1 321 ? -20.766 9.945 -6.551 1 91.44 321 ALA B CA 1
ATOM 5243 C C . ALA B 1 321 ? -21.438 9.773 -7.914 1 91.44 321 ALA B C 1
ATOM 5245 O O . ALA B 1 321 ? -22.031 8.727 -8.195 1 91.44 321 ALA B O 1
ATOM 5246 N N . ALA B 1 322 ? -21.312 10.828 -8.734 1 90.06 322 ALA B N 1
ATOM 5247 C CA . ALA B 1 322 ? -21.844 10.766 -10.094 1 90.06 322 ALA B CA 1
ATOM 5248 C C . ALA B 1 322 ? -21.156 9.664 -10.898 1 90.06 322 ALA B C 1
ATOM 5250 O O . ALA B 1 322 ? -21.781 9.055 -11.773 1 90.06 322 ALA B O 1
ATOM 5251 N N . SER B 1 323 ? -19.953 9.359 -10.57 1 84 323 SER B N 1
ATOM 5252 C CA . SER B 1 323 ? -19.172 8.336 -11.266 1 84 323 SER B CA 1
ATOM 5253 C C . SER B 1 323 ? -19.641 6.938 -10.883 1 84 323 SER B C 1
ATOM 5255 O O . SER B 1 323 ? -19.281 5.957 -11.547 1 84 323 SER B O 1
ATOM 5257 N N . GLY B 1 324 ? -20.438 6.848 -9.82 1 88.75 324 GLY B N 1
ATOM 5258 C CA . GLY B 1 324 ? -20.922 5.543 -9.406 1 88.75 324 GLY B CA 1
ATOM 5259 C C . GLY B 1 324 ? -20.203 4.996 -8.188 1 88.75 324 GLY B C 1
ATOM 5260 O O . GLY B 1 324 ? -20.594 3.963 -7.641 1 88.75 324 GLY B O 1
ATOM 5261 N N . VAL B 1 325 ? -19.172 5.637 -7.746 1 89.56 325 VAL B N 1
ATOM 5262 C CA . VAL B 1 325 ? -18.422 5.215 -6.566 1 89.56 325 VAL B CA 1
ATOM 5263 C C . VAL B 1 325 ? -19.312 5.316 -5.328 1 89.56 325 VAL B C 1
ATOM 5265 O O . VAL B 1 325 ? -20.062 6.285 -5.172 1 89.56 325 VAL B O 1
ATOM 5268 N N . ILE B 1 326 ? -19.188 4.312 -4.477 1 95.44 326 ILE B N 1
ATOM 5269 C CA . ILE B 1 326 ? -20.062 4.234 -3.311 1 95.44 326 ILE B CA 1
ATOM 5270 C C . ILE B 1 326 ? -19.219 4.211 -2.035 1 95.44 326 ILE B C 1
ATOM 5272 O O . ILE B 1 326 ? -18.156 3.6 -2.002 1 95.44 326 ILE B O 1
ATOM 5276 N N . ILE B 1 327 ? -19.703 4.891 -0.993 1 95.06 327 ILE B N 1
ATOM 5277 C CA . ILE B 1 327 ? -19.156 4.785 0.352 1 95.06 327 ILE B CA 1
ATOM 5278 C C . ILE B 1 327 ? -20.25 4.383 1.333 1 95.06 327 ILE B C 1
ATOM 5280 O O . ILE B 1 327 ? -21.188 5.145 1.574 1 95.06 327 ILE B O 1
ATOM 5284 N N . PHE B 1 328 ? -20.188 3.225 1.912 1 97.38 328 PHE B N 1
ATOM 5285 C CA . PHE B 1 328 ? -21.141 2.795 2.914 1 97.38 328 PHE B CA 1
ATOM 5286 C C . PHE B 1 328 ? -20.984 3.596 4.199 1 97.38 328 PHE B C 1
ATOM 5288 O O . PHE B 1 328 ? -19.922 3.562 4.832 1 97.38 328 PHE B O 1
ATOM 5295 N N . ALA B 1 329 ? -22.031 4.234 4.543 1 96.38 329 ALA B N 1
ATOM 5296 C CA . ALA B 1 329 ? -21.938 5.188 5.648 1 96.38 329 ALA B CA 1
ATOM 5297 C C . ALA B 1 329 ? -22.328 4.535 6.969 1 96.38 329 ALA B C 1
ATOM 5299 O O . ALA B 1 329 ? -21.516 4.484 7.906 1 96.38 329 ALA B O 1
ATOM 5300 N N . ASN B 1 330 ? -23.516 4.09 7.074 1 97 330 ASN B N 1
ATOM 5301 C CA . ASN B 1 330 ? -24 3.502 8.312 1 97 330 ASN B CA 1
ATOM 5302 C C . ASN B 1 330 ? -25.328 2.758 8.094 1 97 330 ASN B C 1
ATOM 5304 O O . ASN B 1 330 ? -25.938 2.861 7.031 1 97 330 ASN B O 1
ATOM 5308 N N . VAL B 1 331 ? -25.672 1.943 9.109 1 97.25 331 VAL B N 1
ATOM 5309 C CA . VAL B 1 331 ? -26.984 1.332 9.234 1 97.25 331 VAL B CA 1
ATOM 5310 C C . VAL B 1 331 ? -27.75 2.006 10.367 1 97.25 331 VAL B C 1
ATOM 5312 O O . VAL B 1 331 ? -27.172 2.43 11.367 1 97.25 331 VAL B O 1
ATOM 5315 N N . GLY B 1 332 ? -29 2.193 10.117 1 94.81 332 GLY B N 1
ATOM 5316 C CA . GLY B 1 332 ? -29.812 2.822 11.148 1 94.81 332 GLY B CA 1
ATOM 5317 C C . GLY B 1 332 ? -31.266 2.355 11.125 1 94.81 332 GLY B C 1
ATOM 5318 O O . GLY B 1 332 ? -31.703 1.734 10.156 1 94.81 332 GLY B O 1
ATOM 5319 N N . ASN B 1 333 ? -31.906 2.73 12.25 1 91.44 333 ASN B N 1
ATOM 5320 C CA . ASN B 1 333 ? -33.344 2.445 12.352 1 91.44 333 ASN B CA 1
ATOM 5321 C C . ASN B 1 333 ? -34.156 3.436 11.547 1 91.44 333 ASN B C 1
ATOM 5323 O O . ASN B 1 333 ? -33.844 4.621 11.469 1 91.44 333 ASN B O 1
ATOM 5327 N N . LYS B 1 334 ? -35.25 2.941 11.016 1 81.56 334 LYS B N 1
ATOM 5328 C CA . LYS B 1 334 ? -36.094 3.713 10.125 1 81.56 334 LYS B CA 1
ATOM 5329 C C . LYS B 1 334 ? -36.531 5.023 10.773 1 81.56 334 LYS B C 1
ATOM 5331 O O . LYS B 1 334 ? -36.688 6.039 10.094 1 81.56 334 LYS B O 1
ATOM 5336 N N . PHE B 1 335 ? -36.625 5.02 11.906 1 73.88 335 PHE B N 1
ATOM 5337 C CA . PHE B 1 335 ? -37.188 6.184 12.57 1 73.88 335 PHE B CA 1
ATOM 5338 C C . PHE B 1 335 ? -36.125 7.156 12.992 1 73.88 335 PHE B C 1
ATOM 5340 O O . PHE B 1 335 ? -36.406 8.281 13.414 1 73.88 335 PHE B O 1
ATOM 5347 N N . GLU B 1 336 ? -34.938 6.859 12.875 1 69.25 336 GLU B N 1
ATOM 5348 C CA . GLU B 1 336 ? -33.812 7.703 13.328 1 69.25 336 GLU B CA 1
ATOM 5349 C C . GLU B 1 336 ? -32.719 7.789 12.273 1 69.25 336 GLU B C 1
ATOM 5351 O O . GLU B 1 336 ? -31.531 7.707 12.594 1 69.25 336 GLU B O 1
ATOM 5356 N N . LEU B 1 337 ? -33.281 8.211 11.172 1 75.12 337 LEU B N 1
ATOM 5357 C CA . LEU B 1 337 ? -32.312 8.023 10.109 1 75.12 337 LEU B CA 1
ATOM 5358 C C . LEU B 1 337 ? -31.375 9.227 10.023 1 75.12 337 LEU B C 1
ATOM 5360 O O . LEU B 1 337 ? -31.828 10.367 9.898 1 75.12 337 LEU B O 1
ATOM 5364 N N . GLU B 1 338 ? -30.203 8.938 10.273 1 88.56 338 GLU B N 1
ATOM 5365 C CA . GLU B 1 338 ? -29.078 9.836 10.055 1 88.56 338 GLU B CA 1
ATOM 5366 C C . GLU B 1 338 ? -27.984 9.156 9.234 1 88.56 338 GLU B C 1
ATOM 5368 O O . GLU B 1 338 ? -27.688 7.98 9.445 1 88.56 338 GLU B O 1
ATOM 5373 N N . ILE B 1 339 ? -27.562 9.898 8.266 1 91.62 339 ILE B N 1
ATOM 5374 C CA . ILE B 1 339 ? -26.453 9.375 7.492 1 91.62 339 ILE B CA 1
ATOM 5375 C C . ILE B 1 339 ? -25.141 10.008 7.965 1 91.62 339 ILE B C 1
ATOM 5377 O O . ILE B 1 339 ? -25.047 11.234 8.055 1 91.62 339 ILE B O 1
ATOM 5381 N N . MET B 1 340 ? -24.312 9.148 8.32 1 90.69 340 MET B N 1
ATOM 5382 C CA . MET B 1 340 ? -23.016 9.609 8.828 1 90.69 340 MET B CA 1
ATOM 5383 C C . MET B 1 340 ? -22.125 10.094 7.695 1 90.69 340 MET B C 1
ATOM 5385 O O . MET B 1 340 ? -22.297 9.688 6.543 1 90.69 340 MET B O 1
ATOM 5389 N N . LYS B 1 341 ? -21.219 10.898 8.07 1 88.75 341 LYS B N 1
ATOM 5390 C CA . LYS B 1 341 ? -20.25 11.398 7.094 1 88.75 341 LYS B CA 1
ATOM 5391 C C . LYS B 1 341 ? -19.422 10.258 6.504 1 88.75 341 LYS B C 1
ATOM 5393 O O . LYS B 1 341 ? -19.25 9.219 7.145 1 88.75 341 LYS B O 1
ATOM 5398 N N . PRO B 1 342 ? -19.078 10.492 5.273 1 86 342 PRO B N 1
ATOM 5399 C CA . PRO B 1 342 ? -18.297 9.438 4.617 1 86 342 PRO B CA 1
ATOM 5400 C C . PRO B 1 342 ? -16.938 9.211 5.277 1 86 342 PRO B C 1
ATOM 5402 O O . PRO B 1 342 ? -16.375 10.125 5.891 1 86 342 PRO B O 1
#

Nearest PDB structures (foldseek):
  6j4f-assembly2_B  TM=4.339E-01  e=1.038E+00  Arabidopsis thaliana
  5w5y-assembly1_O  TM=4.453E-01  e=1.485E+00  Saccharomyces cerevisiae S288C
  5w66-assembly1_O  TM=4.295E-01  e=2.543E+00  Saccharomyces cerevisiae S288C
  6j4e-assembly1_B  TM=4.514E-01  e=4.354E+00  Arabidopsis thaliana
  6j4f-assembly2_B  TM=4.339E-01  e=1.027E+00  Arabidopsis thaliana

Sequence (684 aa):
MMQAIIKYEYLLSPAFGSDADMLRLSSELEMLSEHIAADLEAPMIEEDTLNRMIEAGLYPSTDLFQERLSKLPKGFPYCAHDIVHIVNRIVQRGRCASNIASTLDVEWQEKSLSPVFVNLLEHRACEMTALYENISISNALENQSYSTLYYCHRNINAFQKVSFKGIASDIYPDIGYDLPLNVQADARIFHSYNKFLSEKDGLLLFSNSNESNLKQAFYVGALNLESISGGMLSSKPWVDFDIGSSFYQSLVENECAPGMRFGSVLFDTIAHLLSGNPKSSLDIFTKTKDSDEPRMHGKLTAYRTHVTRGGRGLRLMFWQAASGVIIFANVGNKFELEIMKPMMQAIIKYEYLLSPAFGSDADMLRLSSELEMLSEHIAADLEAPMIEEDTLNRMIEAGLYPSTDLFQERLSKLPKGFPYCAHDIVHIVNRIVQRGRCASNIASTLDVEWQEKSLSPVFVNLLEHRACEMTALYENISISNALENQSYSTLYYCHRNINAFQKVSFKGIASDIYPDIGYDLPLNVQADARIFHSYNKFLSEKDGLLLFSNSNESNLKQAFYVGALNLESISGGMLSSKPWVDFDIGSSFYQSLVENECAPGMRFGSVLFDTIAHLLSGNPKSSLDIFTKTKDSDEPRMHGKLTAYRTHVTRGGRGLRLMFWQAASGVIIFANVGNKFELEIMKP

pLDDT: mean 90.32, std 8.17, range [47.88, 98.62]

Secondary structure (DSSP, 8-state):
--EEEE-HHHHTHHHHS-HHHHHHHHHHHHHHHHHHHTTSSPPEE-TTHHHHHHHTT--S-HHHHHHHHHTSPTT-S--HHHHHHHHHHHHHHSPBGGGG--S-EEEEEEEEEES---SS-HHHHHHHHHHHHHHHHHHHHS---EEEE---STTGGG-SEEEEEEEEEEEES--S--SSEEEEEEEEEES-HHHHHHTS-HHHHHHT--TTTHHHHHHHHHHHHHHHHTTS--PPPGGGEEE-TTHHHHHHHTT-STTSTTHHHHHHHHHHHHTT--SS--EE-BSSTT--PBPEETTEEEEEEES-SSSS-EEEEEEE-TT--EEEEEEEEGGG--PPP-/--EEEE-HHHHTHHHHS-HHHHHHHHHHHHHHHHHHHTTSSPPEEPTTHHHHHHHTT--S-HHHHHHHHHTSPTT-S--HHHHHHHHHHHHHHSPBGGGG--S-EEEEEEEEEES---SS-HHHHHHHHHHHHHHHHHHHHS---EEEE---STTGGG-SEEEEEEEEEEEES--S--SSEEEEEEEEEES-HHHHHHTS-HHHHHHT--TTTHHHHHHHHHHHHHHHHTSS--PPPGGGEEE-TTHHHHHHHTT-STTSTTHHHHHHHHHHHHTT--SS--EE-BSSTT--PBPEETTEEEEEEES-SSSS-EEEEEEE-TT--EEEEEEEEGGG--PPP-